Protein AF-A0A7S2MQU2-F1 (afdb_monomer_lite)

Foldseek 3Di:
DVLVVLLQDPCLALVNQPQFDQLCRLLPPPPDPVVSVVLSVLLQAADLAFRPFFRGDDDPVLRVVLSLLLVLLNLQLVSDDDDDNLVSLVVNLVVLLPDPDLSSLLSNLSSLLRNLHPDPDPSSNVSSLLSLQLSCLRDNHDPSNVSSLSSSLVVVCVVDPPCSSVVNNVSNVVVVVCVVVVNDRDHGQDSCSSVCSVPDDDDCVVVVVQDDPVSVVVCVVVLLVVLVVVLVVVVVDDDDPVLNVLSVVCNVCVVPPVSSVVSVVVVVLLVVLCVLLVVLVVLLVVLVVQCPDLQHDDPVSLVVNVVSLVVNVVRVSSPQDPVNSVVSVVSSVLSVLLVVLLVQLVVCVVVLPLVSLVVSCVSCVVSVNNSHPSNVVSVVSNCVPPVVNVVVVVCVVDDDDDDDDDDDDDDDDDDDDDD

Secondary structure (DSSP, 8-state):
-HHHHHTT-GGG-GGG-TTBPPHHHHTTT---HHHHHHHHHTTTS--SS--SS-SB---HHHHHHHHHHHHHHHHHHTSS--S-HHHHHHHHHHHHHH---HHHHHHHHHHHHHHHTT---HHHHHHHHHHHHHHHHHSPPPTTTHHHHHHHHHHHHHH-TT-HHHHHHHHHHHHHHHHHTTPPPPP---HHHHHHHHH--TTGGGTGGG--HHHHHHHHHHHHHHHHHHHHHHHTS---HHHHHHHHHHHHTTT-HHHHHHHHHHHHHHHHHHHHHHHHHHHHHHHHHHTTSTT---HHHHHHHHHHHHHHHH-GGG---HHHHHHHHHHHHHHHHHHHHHHHHHHHHHHT-HHHHHHHHHHHHHTT-TT-HHHHHHHHHHHHH-HHHHHHHHHHHS---PPPPPPPPPP--------

InterPro domains:
  IPR000857 MyTH4 domain [PF00784] (90-179)
  IPR000857 MyTH4 domain [PS51016] (46-198)
  IPR000857 MyTH4 domain [SM00139] (46-173)
  IPR038185 MyTH4 domain superfamily [G3DSA:1.25.40.530] (20-197)

Sequence (419 aa):
DQLLSVALDDEFHFSKYPMLRTVEDWTEGIENQQKKLDIGKQFLIHQRTPIHRSLTKLDLETNRVAKLIHREILIFCGDMPYSLPINMAQSLLARVHKTEDIGIIEEVYLQLCKQLTKNAGYTNSYKGFKLFIMLIRTVPPTPELKPFLKHFLTVATKDDALGMASIIIEALELLEAAARLQIRAPSAPTPKDINDACFRDNQTLRHARRQSTVGHVAKIMNTKQQMEELESILQRSAFPSDLKEAIQFASKNTEDTSAVESAWSMLTVYAESQNLKVQLHELVKECKIRIKSLEGIPEYLVVELDAKLHVARMTPSCGVTGTELDEYANLRKSMQKQMEVREKLRDAYKKKDIELLHEAVDEASSTNNSNLEDCKNAEELINELDPSIISQMFTGLFGSSEPEPKPEPEKVRLSSWRI

pLDDT: mean 75.48, std 18.48, range [29.97, 97.94]

Structure (mmCIF, N/CA/C/O backbone):
data_AF-A0A7S2MQU2-F1
#
_entry.id   AF-A0A7S2MQU2-F1
#
loop_
_atom_site.group_PDB
_atom_site.id
_atom_site.type_symbol
_atom_site.label_atom_id
_atom_site.label_alt_id
_atom_site.label_comp_id
_atom_site.label_asym_id
_atom_site.label_entity_id
_atom_site.label_seq_id
_atom_site.pdbx_PDB_ins_code
_atom_site.Cartn_x
_atom_site.Cartn_y
_atom_site.Cartn_z
_atom_site.occupancy
_atom_site.B_iso_or_equiv
_atom_site.auth_seq_id
_atom_site.auth_comp_id
_atom_site.auth_asym_id
_atom_site.auth_atom_id
_atom_site.pdbx_PDB_model_num
ATOM 1 N N . ASP A 1 1 ? -14.356 0.312 -24.362 1.00 38.06 1 ASP A N 1
ATOM 2 C CA . ASP A 1 1 ? -15.767 0.062 -23.997 1.00 38.06 1 ASP A CA 1
ATOM 3 C C . ASP A 1 1 ? -16.063 -1.370 -23.560 1.00 38.06 1 ASP A C 1
ATOM 5 O O . ASP A 1 1 ? -16.362 -1.537 -22.389 1.00 38.06 1 ASP A O 1
ATOM 9 N N . GLN A 1 2 ? -15.882 -2.417 -24.380 1.00 33.69 2 GLN A N 1
ATOM 10 C CA . GLN A 1 2 ? -16.148 -3.816 -23.953 1.00 33.69 2 GLN A CA 1
ATOM 11 C C . GLN A 1 2 ? -15.275 -4.345 -22.789 1.00 33.69 2 GLN A C 1
ATOM 13 O O . GLN A 1 2 ? -15.693 -5.233 -22.060 1.00 33.69 2 GLN A O 1
ATOM 18 N N . LEU A 1 3 ? -14.062 -3.817 -22.585 1.00 37.91 3 LEU A N 1
ATOM 19 C CA . LEU A 1 3 ? -13.192 -4.210 -21.458 1.00 37.91 3 LEU A CA 1
ATOM 20 C C . LEU A 1 3 ? -13.543 -3.494 -20.142 1.00 37.91 3 LEU A C 1
ATOM 22 O O . LEU A 1 3 ? -13.325 -4.045 -19.068 1.00 37.91 3 LEU A O 1
ATOM 26 N N . LEU A 1 4 ? -14.115 -2.289 -20.228 1.00 40.84 4 LEU A N 1
ATOM 27 C CA . LEU A 1 4 ? -14.612 -1.532 -19.074 1.00 40.84 4 LEU A CA 1
ATOM 28 C C . LEU A 1 4 ? -15.924 -2.126 -18.545 1.00 40.84 4 LEU A C 1
ATOM 30 O O . LEU A 1 4 ? -16.147 -2.107 -17.339 1.00 40.84 4 LEU A O 1
ATOM 34 N N . SER A 1 5 ? -16.756 -2.709 -19.419 1.00 42.94 5 SER A N 1
ATOM 35 C CA . SER A 1 5 ? -17.990 -3.389 -19.006 1.00 42.94 5 SER A CA 1
ATOM 36 C C . SER A 1 5 ? -17.734 -4.682 -18.227 1.00 42.94 5 SER A C 1
ATOM 38 O O . SER A 1 5 ? -18.491 -4.984 -17.318 1.00 42.94 5 SER A O 1
ATOM 40 N N . VAL A 1 6 ? -16.647 -5.407 -18.523 1.00 48.28 6 VAL A N 1
ATOM 41 C CA . VAL A 1 6 ? -16.234 -6.615 -17.775 1.00 48.28 6 VAL A CA 1
ATOM 42 C C . VAL A 1 6 ? -15.722 -6.262 -16.370 1.00 48.28 6 VAL A C 1
ATOM 44 O O . VAL A 1 6 ? -15.939 -7.005 -15.423 1.00 48.28 6 VAL A O 1
ATOM 47 N N . ALA A 1 7 ? -15.070 -5.107 -16.203 1.00 48.28 7 ALA A N 1
ATOM 48 C CA . ALA A 1 7 ? -14.510 -4.673 -14.918 1.00 48.28 7 ALA A CA 1
ATOM 49 C C . ALA A 1 7 ? -15.553 -4.136 -13.916 1.00 48.28 7 ALA A C 1
ATOM 51 O O . ALA A 1 7 ? -15.207 -3.891 -12.763 1.00 48.28 7 ALA A O 1
ATOM 52 N N . LEU A 1 8 ? -16.803 -3.940 -14.348 1.00 55.66 8 LEU A N 1
ATOM 53 C CA . LEU A 1 8 ? -17.935 -3.511 -13.515 1.00 55.66 8 LEU A CA 1
ATOM 54 C C . LEU A 1 8 ? -18.981 -4.618 -13.324 1.00 55.66 8 LEU A C 1
ATOM 56 O O . LEU A 1 8 ? -20.025 -4.368 -12.725 1.00 55.66 8 LEU A O 1
ATOM 60 N N . ASP A 1 9 ? -18.718 -5.811 -13.851 1.00 65.06 9 ASP A N 1
ATOM 61 C CA . ASP A 1 9 ? -19.576 -6.966 -13.647 1.00 65.06 9 ASP A CA 1
ATOM 62 C C . ASP A 1 9 ? -19.265 -7.599 -12.285 1.00 65.06 9 ASP A C 1
ATOM 64 O O . ASP A 1 9 ? -18.144 -8.054 -12.032 1.00 65.06 9 ASP A O 1
ATOM 68 N N . ASP A 1 10 ? -20.277 -7.643 -11.414 1.00 77.75 10 ASP A N 1
ATOM 69 C CA . ASP A 1 10 ? -20.204 -8.266 -10.091 1.00 77.75 10 ASP A CA 1
ATOM 70 C C . ASP A 1 10 ? -19.759 -9.737 -10.163 1.00 77.75 10 ASP A C 1
ATOM 72 O O . ASP A 1 10 ? -19.339 -10.298 -9.145 1.00 77.75 10 ASP A O 1
ATOM 76 N N . GLU A 1 11 ? -19.871 -10.407 -11.316 1.00 84.62 11 GLU A N 1
ATOM 77 C CA . GLU A 1 11 ? -19.344 -11.757 -11.547 1.00 84.62 11 GLU A CA 1
ATOM 78 C C . GLU A 1 11 ? -17.832 -11.856 -11.275 1.00 84.62 11 GLU A C 1
ATOM 80 O O . GLU A 1 11 ? -17.382 -12.846 -10.694 1.00 84.62 11 GLU A O 1
ATOM 85 N N . PHE A 1 12 ? -17.066 -10.799 -11.565 1.00 86.75 12 PHE A N 1
ATOM 86 C CA . PHE A 1 12 ? -15.615 -10.752 -11.346 1.00 86.75 12 PHE A CA 1
ATOM 87 C C . PHE A 1 12 ? -15.211 -10.185 -9.983 1.00 86.75 12 PHE A C 1
ATOM 89 O O . PHE A 1 12 ? -14.034 -9.900 -9.745 1.00 86.75 12 PHE A O 1
ATOM 96 N N . HIS A 1 13 ? -16.147 -10.049 -9.040 1.00 88.75 13 HIS A N 1
ATOM 97 C CA . HIS A 1 13 ? -15.781 -9.716 -7.669 1.00 88.75 13 HIS A CA 1
ATOM 98 C C . HIS A 1 13 ? -14.801 -10.769 -7.121 1.00 88.75 13 HIS A C 1
ATOM 100 O O . HIS A 1 13 ? -15.087 -11.963 -7.169 1.00 88.75 13 HIS A O 1
ATOM 106 N N . PHE A 1 14 ? -13.649 -10.358 -6.571 1.00 89.62 14 PHE A N 1
ATOM 107 C CA . PHE A 1 14 ? -12.565 -11.297 -6.227 1.00 89.62 14 PHE A CA 1
ATOM 108 C C . PHE A 1 14 ? -12.981 -12.395 -5.234 1.00 89.62 14 PHE A C 1
ATOM 110 O O . PHE A 1 14 ? -12.426 -13.486 -5.261 1.00 89.62 14 PHE A O 1
ATOM 117 N N . SER A 1 15 ? -14.000 -12.151 -4.402 1.00 89.56 15 SER A N 1
ATOM 118 C CA . SER A 1 15 ? -14.583 -13.168 -3.511 1.00 89.56 15 SER A CA 1
ATOM 119 C C . SER A 1 15 ? -15.274 -14.329 -4.236 1.00 89.56 15 SER A C 1
ATOM 121 O O . SER A 1 15 ? -15.608 -15.320 -3.595 1.00 89.56 15 SER A O 1
ATOM 123 N N . LYS A 1 16 ? -15.541 -14.191 -5.537 1.00 93.25 16 LYS A N 1
ATOM 124 C CA . LYS A 1 16 ? -16.106 -15.226 -6.412 1.00 93.25 16 LYS A CA 1
ATOM 125 C C . LYS A 1 16 ? -15.022 -15.996 -7.172 1.00 93.25 16 LYS A C 1
ATOM 127 O O . LYS A 1 16 ? -15.357 -16.839 -7.999 1.00 93.25 16 LYS A O 1
ATOM 132 N N . TYR A 1 17 ? -13.740 -15.724 -6.911 1.00 94.81 17 TYR A N 1
ATOM 133 C CA . TYR A 1 17 ? -12.651 -16.421 -7.584 1.00 94.81 17 TYR A CA 1
ATOM 134 C C . TYR A 1 17 ? -12.737 -17.942 -7.333 1.00 94.81 17 TYR A C 1
ATOM 136 O O . TYR A 1 17 ? -12.757 -18.348 -6.167 1.00 94.81 17 TYR A O 1
ATOM 144 N N . PRO A 1 18 ? -12.767 -18.801 -8.376 1.00 92.88 18 PRO A N 1
ATOM 145 C CA . PRO A 1 18 ? -13.115 -20.219 -8.226 1.00 92.88 18 PRO A CA 1
ATOM 146 C C . PRO A 1 18 ? -12.204 -21.034 -7.302 1.00 92.88 18 PRO A C 1
ATOM 148 O O . PRO A 1 18 ? -12.645 -22.030 -6.732 1.00 92.88 18 PRO A O 1
ATOM 151 N N . MET A 1 19 ? -10.939 -20.629 -7.149 1.00 93.19 19 MET A N 1
ATOM 152 C CA . MET A 1 19 ? -9.962 -21.361 -6.331 1.00 93.19 19 MET A CA 1
ATOM 153 C C . MET A 1 19 ? -9.959 -20.944 -4.856 1.00 93.19 19 MET A C 1
ATOM 155 O O . MET A 1 19 ? -9.237 -21.545 -4.053 1.00 93.19 19 MET A O 1
ATOM 159 N N . LEU A 1 20 ? -10.759 -19.940 -4.473 1.00 95.81 20 LEU A N 1
ATOM 160 C CA . LEU A 1 20 ? -10.928 -19.574 -3.070 1.00 95.81 20 LEU A CA 1
ATOM 161 C C . LEU A 1 20 ? -11.600 -20.704 -2.285 1.00 95.81 20 LEU A C 1
ATOM 163 O O . LEU A 1 20 ? -12.501 -21.399 -2.757 1.00 95.81 20 LEU A O 1
ATOM 167 N N . ARG A 1 21 ? -11.176 -20.865 -1.033 1.00 96.00 21 ARG A N 1
ATOM 168 C CA . ARG A 1 21 ? -11.896 -21.690 -0.064 1.00 96.00 21 ARG A CA 1
ATOM 169 C C . ARG A 1 21 ? -13.268 -21.089 0.217 1.00 96.00 21 ARG A C 1
ATOM 171 O O . ARG A 1 21 ? -13.471 -19.882 0.118 1.00 96.00 21 ARG A O 1
ATOM 178 N N . THR A 1 22 ? -14.200 -21.933 0.640 1.00 95.00 22 THR A N 1
ATOM 179 C CA . THR A 1 22 ? -15.422 -21.436 1.276 1.00 95.00 22 THR A CA 1
ATOM 180 C C . THR A 1 22 ? -15.121 -21.049 2.725 1.00 95.00 22 THR A C 1
ATOM 182 O O . THR A 1 22 ? -14.091 -21.440 3.283 1.00 95.00 22 THR A O 1
ATOM 185 N N . VAL A 1 23 ? -16.021 -20.302 3.367 1.00 93.69 23 VAL A N 1
ATOM 186 C CA . VAL A 1 23 ? -15.869 -19.942 4.788 1.00 93.69 23 VAL A CA 1
ATOM 187 C C . VAL A 1 23 ? -15.842 -21.198 5.669 1.00 93.69 23 VAL A C 1
ATOM 189 O O . VAL A 1 23 ? -15.130 -21.247 6.673 1.00 93.69 23 VAL A O 1
ATOM 192 N N . GLU A 1 24 ? -16.569 -22.245 5.285 1.00 93.19 24 GLU A N 1
ATOM 193 C CA . GLU A 1 24 ? -16.614 -23.523 5.996 1.00 93.19 24 GLU A CA 1
ATOM 194 C C . GLU A 1 24 ? -15.260 -24.238 5.950 1.00 93.19 24 GLU A C 1
ATOM 196 O O . GLU A 1 24 ? -14.776 -24.674 6.993 1.00 93.19 24 GLU A O 1
ATOM 201 N N . ASP A 1 25 ? -14.626 -24.303 4.775 1.00 94.00 25 ASP A N 1
ATOM 202 C CA . ASP A 1 25 ? -13.289 -24.887 4.598 1.00 94.00 25 ASP A CA 1
ATOM 203 C C . ASP A 1 25 ? -12.205 -24.022 5.268 1.00 94.00 25 ASP A C 1
ATOM 205 O O . ASP A 1 25 ? -11.335 -24.516 5.989 1.00 94.00 25 ASP A O 1
ATOM 209 N N . TRP A 1 26 ? -12.293 -22.698 5.120 1.00 94.19 26 TRP A N 1
ATOM 210 C CA . TRP A 1 26 ? -11.413 -21.750 5.805 1.00 94.19 26 TRP A CA 1
ATOM 211 C C . TRP A 1 26 ? -11.395 -21.968 7.319 1.00 94.19 26 TRP A C 1
ATOM 213 O O . TRP A 1 26 ? -10.345 -21.882 7.954 1.00 94.19 26 TRP A O 1
ATOM 223 N N . THR A 1 27 ? -12.553 -22.272 7.901 1.00 95.12 27 THR A N 1
ATOM 224 C CA . THR A 1 27 ? -12.731 -22.420 9.348 1.00 95.12 27 THR A CA 1
ATOM 225 C C . THR A 1 27 ? -12.701 -23.871 9.839 1.00 95.12 27 THR A C 1
ATOM 227 O O . THR A 1 27 ? -12.996 -24.147 11.005 1.00 95.12 27 THR A O 1
ATOM 230 N N . GLU A 1 28 ? -12.330 -24.813 8.975 1.00 93.12 28 GLU A N 1
ATOM 231 C CA . GLU A 1 28 ? -12.240 -26.228 9.316 1.00 93.12 28 GLU A CA 1
ATOM 232 C C . GLU A 1 28 ? -11.144 -26.491 10.368 1.00 93.12 28 GLU A C 1
ATOM 234 O O . GLU A 1 28 ? -10.035 -25.945 10.311 1.00 93.12 28 GLU A O 1
ATOM 239 N N . GLY A 1 29 ? -11.459 -27.355 11.338 1.00 89.62 29 GLY A N 1
ATOM 240 C CA . GLY A 1 29 ? -10.584 -27.695 12.467 1.00 89.62 29 GLY A CA 1
ATOM 241 C C . GLY A 1 29 ? -10.687 -26.736 13.659 1.00 89.62 29 GLY A C 1
ATOM 242 O O . GLY A 1 29 ? -10.008 -26.935 14.662 1.00 89.62 29 GLY A O 1
ATOM 243 N N . ILE A 1 30 ? -11.535 -25.704 13.583 1.00 92.12 30 ILE A N 1
ATOM 244 C CA . ILE A 1 30 ? -11.839 -24.830 14.722 1.00 92.12 30 ILE A CA 1
ATOM 245 C C . ILE A 1 30 ? -13.049 -25.401 15.467 1.00 92.12 30 ILE A C 1
ATOM 247 O O . ILE A 1 30 ? -14.182 -25.280 15.007 1.00 92.12 30 ILE A O 1
ATOM 251 N N . GLU A 1 31 ? -12.803 -26.006 16.629 1.00 92.00 31 GLU A N 1
ATOM 252 C CA . GLU A 1 31 ? -13.848 -26.639 17.452 1.00 92.00 31 GLU A CA 1
ATOM 253 C C . GLU A 1 31 ? -14.792 -25.620 18.106 1.00 92.00 31 GLU A C 1
ATOM 255 O O . GLU A 1 31 ? -15.996 -25.841 18.210 1.00 92.00 31 GLU A O 1
ATOM 260 N N . ASN A 1 32 ? -14.261 -24.476 18.549 1.00 95.56 32 ASN A N 1
ATOM 261 C CA . ASN A 1 32 ? -15.060 -23.455 19.218 1.00 95.56 32 ASN A CA 1
ATOM 262 C C . ASN A 1 32 ? -15.900 -22.659 18.205 1.00 95.56 32 ASN A C 1
ATOM 264 O O . ASN A 1 32 ? -15.352 -21.916 17.388 1.00 95.56 32 ASN A O 1
ATOM 268 N N . GLN A 1 33 ? -17.227 -22.754 18.315 1.00 92.44 33 GLN A N 1
ATOM 269 C CA . GLN A 1 33 ? -18.169 -22.142 17.373 1.00 92.44 33 GLN A CA 1
ATOM 270 C C . GLN A 1 33 ? -18.069 -20.609 17.306 1.00 92.44 33 GLN A C 1
ATOM 272 O O . GLN A 1 33 ? -18.147 -20.041 16.219 1.00 92.44 33 GLN A O 1
ATOM 277 N N . GLN A 1 34 ? -17.854 -19.929 18.435 1.00 92.25 34 GLN A N 1
ATOM 278 C CA . GLN A 1 34 ? -17.714 -18.469 18.453 1.00 92.25 34 GLN A CA 1
ATOM 279 C C . GLN A 1 34 ? -16.431 -18.040 17.735 1.00 92.25 34 GLN A C 1
ATOM 281 O O . GLN A 1 34 ? -16.460 -17.211 16.828 1.00 92.25 34 GLN A O 1
ATOM 286 N N . LYS A 1 35 ? -15.312 -18.697 18.057 1.00 92.06 35 LYS A N 1
ATOM 287 C CA . LYS A 1 35 ? -14.027 -18.481 17.385 1.00 92.06 35 LYS A CA 1
ATOM 288 C C . LYS A 1 35 ? -14.114 -18.783 15.886 1.00 92.06 35 LYS A C 1
ATOM 290 O O . LYS A 1 35 ? -13.502 -18.079 15.085 1.00 92.06 35 LYS A O 1
ATOM 295 N N . LYS A 1 36 ? -14.888 -19.804 15.505 1.00 92.69 36 LYS A N 1
ATOM 296 C CA . LYS A 1 36 ? -15.163 -20.168 14.110 1.00 92.69 36 LYS A CA 1
ATOM 297 C C . LYS A 1 36 ? -15.851 -19.022 13.365 1.00 92.69 36 LYS A C 1
ATOM 299 O O . LYS A 1 36 ? -15.399 -18.641 12.288 1.00 92.69 36 LYS A O 1
ATOM 304 N N . LEU A 1 37 ? -16.893 -18.437 13.959 1.00 91.75 37 LEU A N 1
ATOM 305 C CA . LEU A 1 37 ? -17.608 -17.289 13.394 1.00 91.75 37 LEU A CA 1
ATOM 306 C C . LEU A 1 37 ? -16.703 -16.059 13.262 1.00 91.75 37 LEU A C 1
ATOM 308 O O . LEU A 1 37 ? -16.709 -15.404 12.220 1.00 91.75 37 LEU A O 1
ATOM 312 N N . ASP A 1 38 ? -15.904 -15.760 14.286 1.00 91.31 38 ASP A N 1
ATOM 313 C CA . ASP A 1 38 ? -15.034 -14.580 14.288 1.00 91.31 38 ASP A CA 1
ATOM 314 C C . ASP A 1 38 ? -13.916 -14.687 13.243 1.00 91.31 38 ASP A C 1
ATOM 316 O O . ASP A 1 38 ? -13.665 -13.737 12.501 1.00 91.31 38 ASP A O 1
ATOM 320 N N . ILE A 1 39 ? -13.308 -15.868 13.102 1.00 91.31 39 ILE A N 1
ATOM 321 C CA . ILE A 1 39 ? -12.317 -16.147 12.053 1.00 91.31 39 ILE A CA 1
ATOM 322 C C . ILE A 1 39 ? -12.963 -16.157 10.658 1.00 91.31 39 ILE A C 1
ATOM 324 O O . ILE A 1 39 ? -12.358 -15.685 9.692 1.00 91.31 39 ILE A O 1
ATOM 328 N N . GLY A 1 40 ? -14.198 -16.653 10.540 1.00 92.38 40 GLY A N 1
ATOM 329 C CA . GLY A 1 40 ? -14.959 -16.639 9.290 1.00 92.38 40 GLY A CA 1
ATOM 330 C C . GLY A 1 40 ? -15.227 -15.222 8.780 1.00 92.38 40 GLY A C 1
ATOM 331 O O . GLY A 1 40 ? -15.005 -14.941 7.603 1.00 92.38 40 GLY A O 1
ATOM 332 N N . LYS A 1 41 ? -15.602 -14.292 9.670 1.00 90.94 41 LYS A N 1
ATOM 333 C CA . LYS A 1 41 ? -15.796 -12.867 9.328 1.00 90.94 41 LYS A CA 1
ATOM 334 C C . LYS A 1 41 ? -14.528 -12.205 8.797 1.00 90.94 41 LYS A C 1
ATOM 336 O O . LYS A 1 41 ? -14.618 -11.273 8.004 1.00 90.94 41 LYS A O 1
ATOM 341 N N . GLN A 1 42 ? -13.360 -12.678 9.228 1.00 92.00 42 GLN A N 1
ATOM 342 C CA . GLN A 1 42 ? -12.072 -12.137 8.807 1.00 92.00 42 GLN A CA 1
ATOM 343 C C . GLN A 1 42 ? -11.611 -12.672 7.450 1.00 92.00 42 GLN A C 1
ATOM 345 O O . GLN A 1 42 ? -10.649 -12.137 6.921 1.00 92.00 42 GLN A O 1
ATOM 350 N N . PHE A 1 43 ? -12.261 -13.678 6.853 1.00 94.69 43 PHE A N 1
ATOM 351 C CA . PHE A 1 43 ? -11.725 -14.431 5.712 1.00 94.69 43 PHE A CA 1
ATOM 352 C C . PHE A 1 43 ? -11.171 -13.556 4.570 1.00 94.69 43 PHE A C 1
ATOM 354 O O . PHE A 1 43 ? -9.983 -13.652 4.266 1.00 94.69 43 PHE A O 1
ATOM 361 N N . LEU A 1 44 ? -11.966 -12.632 4.019 1.00 95.56 44 LEU A N 1
ATOM 362 C CA . LEU A 1 44 ? -11.588 -11.801 2.858 1.00 95.56 44 LEU A CA 1
ATOM 363 C C . LEU A 1 44 ? -11.437 -10.306 3.172 1.00 95.56 44 LEU A C 1
ATOM 365 O O . LEU A 1 44 ? -11.502 -9.472 2.274 1.00 95.56 44 LEU A O 1
ATOM 369 N N . ILE A 1 45 ? -11.252 -9.956 4.443 1.00 94.06 45 ILE A N 1
ATOM 370 C CA . ILE A 1 45 ? -11.044 -8.567 4.872 1.00 94.06 45 ILE A CA 1
ATOM 371 C C . ILE A 1 45 ? -9.687 -8.410 5.555 1.00 94.06 45 ILE A C 1
ATOM 373 O O . ILE A 1 45 ? -9.083 -9.399 5.987 1.00 94.06 45 ILE A O 1
ATOM 377 N N . HIS A 1 46 ? -9.222 -7.168 5.650 1.00 95.31 46 HIS A N 1
ATOM 378 C CA . HIS A 1 46 ? -8.000 -6.797 6.354 1.00 95.31 46 HIS A CA 1
ATOM 379 C C . HIS A 1 46 ? -7.951 -7.391 7.767 1.00 95.31 46 HIS A C 1
ATOM 381 O O . HIS A 1 46 ? -8.948 -7.437 8.491 1.00 95.31 46 HIS A O 1
ATOM 387 N N . GLN A 1 47 ? -6.761 -7.842 8.156 1.00 94.19 47 GLN A N 1
ATOM 388 C CA . GLN A 1 47 ? -6.458 -8.285 9.511 1.00 94.19 47 GLN A CA 1
ATOM 389 C C . GLN A 1 47 ? -4.998 -7.961 9.848 1.00 94.19 47 GLN A C 1
ATOM 391 O O . GLN A 1 47 ? -4.163 -7.816 8.959 1.00 94.19 47 GLN A O 1
ATOM 396 N N . ARG A 1 48 ? -4.675 -7.869 11.143 1.00 93.94 48 ARG A N 1
ATOM 397 C CA . ARG A 1 48 ? -3.309 -7.582 11.635 1.00 93.94 48 ARG A CA 1
ATOM 398 C C . ARG A 1 48 ? -2.554 -8.819 12.127 1.00 93.94 48 ARG A C 1
ATOM 400 O O . ARG A 1 48 ? -1.389 -8.743 12.506 1.00 93.94 48 ARG A O 1
ATOM 407 N N . THR A 1 49 ? -3.212 -9.971 12.133 1.00 94.00 49 THR A N 1
ATOM 408 C CA . THR A 1 49 ? -2.639 -11.257 12.535 1.00 94.00 49 THR A CA 1
ATOM 409 C C . THR A 1 49 ? -2.402 -12.138 11.306 1.00 94.00 49 THR A C 1
ATOM 411 O O . THR A 1 49 ? -3.160 -12.050 10.334 1.00 94.00 49 THR A O 1
ATOM 414 N N . PRO A 1 50 ? -1.361 -12.993 11.293 1.00 95.44 50 PRO A N 1
ATOM 415 C CA . PRO A 1 50 ? -1.157 -13.936 10.199 1.00 95.44 50 PRO A CA 1
ATOM 416 C C . PRO A 1 50 ? -2.381 -14.822 9.996 1.00 95.44 50 PRO A C 1
ATOM 418 O O . PRO A 1 50 ? -2.992 -15.270 10.968 1.00 95.44 50 PRO A O 1
ATOM 421 N N . ILE A 1 51 ? -2.715 -15.099 8.738 1.00 96.19 51 ILE A N 1
ATOM 422 C CA . ILE A 1 51 ? -3.752 -16.075 8.413 1.00 96.19 51 ILE A CA 1
ATOM 423 C C . ILE A 1 51 ? -3.421 -17.442 9.016 1.00 96.19 51 ILE A C 1
ATOM 425 O O . ILE A 1 51 ? -2.262 -17.864 9.085 1.00 96.19 51 ILE A O 1
ATOM 429 N N . HIS A 1 52 ? -4.449 -18.156 9.470 1.00 94.00 52 HIS A N 1
ATOM 430 C CA . HIS A 1 52 ? -4.266 -19.486 10.047 1.00 94.00 52 HIS A CA 1
ATOM 431 C C . HIS A 1 52 ? -4.199 -20.587 8.982 1.00 94.00 52 HIS A C 1
ATOM 433 O O . HIS A 1 52 ? -3.614 -21.636 9.267 1.00 94.00 52 HIS A O 1
ATOM 439 N N . ARG A 1 53 ? -4.737 -20.334 7.782 1.00 95.44 53 ARG A N 1
ATOM 440 C CA . ARG A 1 53 ? -4.808 -21.226 6.610 1.00 95.44 53 ARG A CA 1
ATOM 441 C C . ARG A 1 53 ? -4.644 -20.389 5.325 1.00 95.44 53 ARG A C 1
ATOM 443 O O . ARG A 1 53 ? -4.777 -19.174 5.398 1.00 95.44 53 ARG A O 1
ATOM 450 N N . SER A 1 54 ? -4.327 -20.998 4.181 1.00 97.38 54 SER A N 1
ATOM 451 C CA . SER A 1 54 ? -4.307 -20.329 2.864 1.00 97.38 54 SER A CA 1
ATOM 452 C C . SER A 1 54 ? -5.711 -19.951 2.376 1.00 97.38 54 SER A C 1
ATOM 454 O O . SER A 1 54 ? -6.675 -20.664 2.679 1.00 97.38 54 SER A O 1
ATOM 456 N N . LEU A 1 55 ? -5.832 -18.852 1.624 1.00 97.88 55 LEU A N 1
ATOM 457 C CA . LEU A 1 55 ? -7.104 -18.388 1.052 1.00 97.88 55 LEU A CA 1
ATOM 458 C C . LEU A 1 55 ? -7.610 -19.327 -0.042 1.00 97.88 55 LEU A C 1
ATOM 460 O O . LEU A 1 55 ? -8.816 -19.527 -0.175 1.00 97.88 55 LEU A O 1
ATOM 464 N N . THR A 1 56 ? -6.686 -19.925 -0.788 1.00 96.50 56 THR A N 1
ATOM 465 C CA . THR A 1 56 ? -6.937 -20.932 -1.822 1.00 96.50 56 THR A CA 1
ATOM 466 C C . THR A 1 56 ? -6.695 -22.353 -1.309 1.00 96.50 56 THR A C 1
ATOM 468 O O . THR A 1 56 ? -6.117 -22.579 -0.233 1.00 96.50 56 THR A O 1
ATOM 471 N N . LYS A 1 57 ? -7.172 -23.353 -2.056 1.00 93.56 57 LYS A N 1
ATOM 472 C CA . LYS A 1 57 ? -6.954 -24.771 -1.736 1.00 93.56 57 LYS A CA 1
ATOM 473 C C . LYS A 1 57 ? -5.551 -25.215 -2.151 1.00 93.56 57 LYS A C 1
ATOM 475 O O . LYS A 1 57 ? -5.329 -25.617 -3.283 1.00 93.56 57 LYS A O 1
ATOM 480 N N . LEU A 1 58 ? -4.634 -25.158 -1.192 1.00 93.19 58 LEU A N 1
ATOM 481 C CA . LEU A 1 58 ? -3.229 -25.540 -1.327 1.00 93.19 58 LEU A CA 1
ATOM 482 C C . LEU A 1 58 ? -2.914 -26.826 -0.547 1.00 93.19 58 LEU A C 1
ATOM 484 O O . LEU A 1 58 ? -3.623 -27.153 0.415 1.00 93.19 58 LEU A O 1
ATOM 488 N N . ASP A 1 59 ? -1.846 -27.527 -0.940 1.00 93.19 59 ASP A N 1
ATOM 489 C CA . ASP A 1 59 ? -1.312 -28.667 -0.190 1.00 93.19 59 ASP A CA 1
ATOM 490 C C . ASP A 1 59 ? -0.702 -28.236 1.158 1.00 93.19 59 ASP A C 1
ATOM 492 O O . ASP A 1 59 ? -0.629 -27.053 1.497 1.00 93.19 59 ASP A O 1
ATOM 496 N N . LEU A 1 60 ? -0.286 -29.202 1.978 1.00 90.75 60 LEU A N 1
ATOM 497 C CA . LEU A 1 60 ? 0.197 -28.913 3.328 1.00 90.75 60 LEU A CA 1
ATOM 498 C C . LEU A 1 60 ? 1.444 -28.011 3.347 1.00 90.75 60 LEU A C 1
ATOM 500 O O . LEU A 1 60 ? 1.567 -27.168 4.239 1.00 90.75 60 LEU A O 1
ATOM 504 N N . GLU A 1 61 ? 2.366 -28.193 2.404 1.00 91.50 61 GLU A N 1
ATOM 505 C CA . GLU A 1 61 ? 3.641 -27.476 2.395 1.00 91.50 61 GLU A CA 1
ATOM 506 C C . GLU A 1 61 ? 3.464 -26.060 1.843 1.00 91.50 61 GLU A C 1
ATOM 508 O O . GLU A 1 61 ? 3.862 -25.073 2.466 1.00 91.50 61 GLU A O 1
ATOM 513 N N . THR A 1 62 ? 2.736 -25.941 0.741 1.00 92.81 62 THR A N 1
ATOM 514 C CA . THR A 1 62 ? 2.355 -24.666 0.122 1.00 92.81 62 THR A CA 1
ATOM 515 C C . THR A 1 62 ? 1.462 -23.826 1.039 1.00 92.81 62 THR A C 1
ATOM 517 O O . THR A 1 62 ? 1.612 -22.606 1.099 1.00 92.81 62 THR A O 1
ATOM 520 N N . ASN A 1 63 ? 0.622 -24.443 1.878 1.00 94.50 63 ASN A N 1
ATOM 521 C CA . ASN A 1 63 ? -0.138 -23.733 2.912 1.00 94.50 63 ASN A CA 1
ATOM 522 C C . ASN A 1 63 ? 0.774 -23.093 3.976 1.00 94.50 63 ASN A C 1
ATOM 524 O O . ASN A 1 63 ? 0.548 -21.954 4.391 1.00 94.50 63 ASN A O 1
ATOM 528 N N . ARG A 1 64 ? 1.852 -23.775 4.393 1.00 94.94 64 ARG A N 1
ATOM 529 C CA . ARG A 1 64 ? 2.848 -23.179 5.307 1.00 94.94 64 ARG A CA 1
ATOM 530 C C . ARG A 1 64 ? 3.522 -21.973 4.663 1.00 94.94 64 ARG A C 1
ATOM 532 O O . ARG A 1 64 ? 3.677 -20.942 5.323 1.00 94.94 64 ARG A O 1
ATOM 539 N N . VAL A 1 65 ? 3.861 -22.083 3.379 1.00 95.25 65 VAL A N 1
ATOM 540 C CA . VAL A 1 65 ? 4.425 -20.978 2.595 1.00 95.25 65 VAL A CA 1
ATOM 541 C C . VAL A 1 65 ? 3.436 -19.814 2.494 1.00 95.25 65 VAL A C 1
ATOM 543 O O . VAL A 1 65 ? 3.822 -18.678 2.758 1.00 95.25 65 VAL A O 1
ATOM 546 N N . ALA A 1 66 ? 2.156 -20.073 2.221 1.00 96.62 66 ALA A N 1
ATOM 547 C CA . ALA A 1 66 ? 1.111 -19.051 2.152 1.00 96.62 66 ALA A CA 1
ATOM 548 C C . ALA A 1 66 ? 0.976 -18.258 3.464 1.00 96.62 66 ALA A C 1
ATOM 550 O O . ALA A 1 66 ? 0.862 -17.032 3.448 1.00 96.62 66 ALA A O 1
ATOM 551 N N . LYS A 1 67 ? 1.052 -18.935 4.616 1.00 97.06 67 LYS A N 1
ATOM 552 C CA . LYS A 1 67 ? 1.020 -18.281 5.937 1.00 97.06 67 LYS A CA 1
ATOM 553 C C . LYS A 1 67 ? 2.251 -17.411 6.187 1.00 97.06 67 LYS A C 1
ATOM 555 O O . LYS A 1 67 ? 2.136 -16.340 6.788 1.00 97.06 67 LYS A O 1
ATOM 560 N N . LEU A 1 68 ? 3.423 -17.866 5.738 1.00 95.94 68 LEU A N 1
ATOM 561 C CA . LEU A 1 68 ? 4.660 -17.089 5.807 1.00 95.94 68 LEU A CA 1
ATOM 562 C C . LEU A 1 68 ? 4.576 -15.837 4.923 1.00 95.94 68 LEU A C 1
ATOM 564 O O . LEU A 1 68 ? 4.905 -14.752 5.396 1.00 95.94 68 LEU A O 1
ATOM 568 N N . ILE A 1 69 ? 4.065 -15.974 3.698 1.00 96.56 69 ILE A N 1
ATOM 569 C CA . ILE A 1 69 ? 3.843 -14.861 2.764 1.00 96.56 69 ILE A CA 1
ATOM 570 C C . ILE A 1 69 ? 2.922 -13.813 3.389 1.00 96.56 69 ILE A C 1
ATOM 572 O O . ILE A 1 69 ? 3.271 -12.636 3.416 1.00 96.56 69 ILE A O 1
ATOM 576 N N . HIS A 1 70 ? 1.802 -14.223 3.990 1.00 97.69 70 HIS A N 1
ATOM 577 C CA . HIS A 1 70 ? 0.899 -13.271 4.638 1.00 97.69 70 HIS A CA 1
ATOM 578 C C . HIS A 1 70 ? 1.593 -12.507 5.766 1.00 97.69 70 HIS A C 1
ATOM 580 O O . HIS A 1 70 ? 1.396 -11.309 5.939 1.00 97.69 70 HIS A O 1
ATOM 586 N N . ARG A 1 71 ? 2.440 -13.184 6.549 1.00 96.56 71 ARG A N 1
ATOM 587 C CA . ARG A 1 71 ? 3.234 -12.521 7.589 1.00 96.56 71 ARG A CA 1
ATOM 588 C C . ARG A 1 71 ? 4.194 -11.487 6.992 1.00 96.56 71 ARG A C 1
ATOM 590 O O . ARG A 1 71 ? 4.307 -10.397 7.544 1.00 96.56 71 ARG A O 1
ATOM 597 N N . GLU A 1 72 ? 4.860 -11.810 5.886 1.00 95.81 72 GLU A N 1
ATOM 598 C CA . GLU A 1 72 ? 5.744 -10.884 5.164 1.00 95.81 72 GLU A CA 1
ATOM 599 C C . GLU A 1 72 ? 4.965 -9.666 4.631 1.00 95.81 72 GLU A C 1
ATOM 601 O O . GLU A 1 72 ? 5.432 -8.537 4.793 1.00 95.81 72 GLU A O 1
ATOM 606 N N . ILE A 1 73 ? 3.747 -9.871 4.107 1.00 97.19 73 ILE A N 1
ATOM 607 C CA . ILE A 1 73 ? 2.825 -8.795 3.698 1.00 97.19 73 ILE A CA 1
ATOM 608 C C . ILE A 1 73 ? 2.491 -7.886 4.887 1.00 97.19 73 ILE A C 1
ATOM 610 O O . ILE A 1 73 ? 2.635 -6.668 4.777 1.00 97.19 73 ILE A O 1
ATOM 614 N N . LEU A 1 74 ? 2.092 -8.454 6.032 1.00 96.12 74 LEU A N 1
ATOM 615 C CA . LEU A 1 74 ? 1.741 -7.680 7.230 1.00 96.12 74 LEU A CA 1
ATOM 616 C C . LEU A 1 74 ? 2.908 -6.826 7.728 1.00 96.12 74 LEU A C 1
ATOM 618 O O . LEU A 1 74 ? 2.725 -5.660 8.076 1.00 96.12 74 LEU A O 1
ATOM 622 N N . ILE A 1 75 ? 4.112 -7.400 7.748 1.00 92.31 75 ILE A N 1
ATOM 623 C CA . ILE A 1 75 ? 5.322 -6.687 8.156 1.00 92.31 75 ILE A CA 1
ATOM 624 C C . ILE A 1 75 ? 5.622 -5.544 7.182 1.00 92.31 75 ILE A C 1
ATOM 626 O O . ILE A 1 75 ? 5.880 -4.422 7.619 1.00 92.31 75 ILE A O 1
ATOM 630 N N . PHE A 1 76 ? 5.561 -5.798 5.872 1.00 91.75 76 PHE A N 1
ATOM 631 C CA . PHE A 1 76 ? 5.818 -4.764 4.872 1.00 91.75 76 PHE A CA 1
ATOM 632 C C . PHE A 1 76 ? 4.803 -3.619 4.953 1.00 91.75 76 PHE A C 1
ATOM 634 O O . PHE A 1 76 ? 5.188 -2.450 4.921 1.00 91.75 76 PHE A O 1
ATOM 641 N N . CYS A 1 77 ? 3.519 -3.943 5.123 1.00 89.44 77 CYS A N 1
ATOM 642 C CA . CYS A 1 77 ? 2.449 -2.952 5.235 1.00 89.44 77 CYS A CA 1
ATOM 643 C C . CYS A 1 77 ? 2.504 -2.157 6.550 1.00 89.44 77 CYS A C 1
ATOM 645 O O . CYS A 1 77 ? 1.894 -1.097 6.644 1.00 89.44 77 CYS A O 1
ATOM 647 N N . GLY A 1 78 ? 3.274 -2.604 7.548 1.00 87.69 78 GLY A N 1
ATOM 648 C CA . GLY A 1 78 ? 3.312 -1.989 8.878 1.00 87.69 78 GLY A CA 1
ATOM 649 C C . GLY A 1 78 ? 2.140 -2.399 9.775 1.00 87.69 78 GLY A C 1
ATOM 650 O O . GLY A 1 78 ? 1.887 -1.752 10.785 1.00 87.69 78 GLY A O 1
ATOM 651 N N . ASP A 1 79 ? 1.430 -3.473 9.422 1.00 90.25 79 ASP A N 1
ATOM 652 C CA . ASP A 1 79 ? 0.386 -4.084 10.250 1.00 90.25 79 ASP A CA 1
ATOM 653 C C . ASP A 1 79 ? 0.968 -5.006 11.338 1.00 90.25 79 ASP A C 1
ATOM 655 O O . ASP A 1 79 ? 0.269 -5.362 12.287 1.00 90.25 79 ASP A O 1
ATOM 659 N N . MET A 1 80 ? 2.251 -5.372 11.222 1.00 88.19 80 MET A N 1
ATOM 660 C CA . MET A 1 80 ? 3.005 -6.148 12.208 1.00 88.19 80 MET A CA 1
ATOM 661 C C . MET A 1 80 ? 4.387 -5.516 12.465 1.00 88.19 80 MET A C 1
ATOM 663 O O . MET A 1 80 ? 5.088 -5.199 11.502 1.00 88.19 80 MET A O 1
ATOM 667 N N . PRO A 1 81 ? 4.821 -5.362 13.733 1.00 78.81 81 PRO A N 1
ATOM 668 C CA . PRO A 1 81 ? 6.117 -4.766 14.053 1.00 78.81 81 PRO A CA 1
ATOM 669 C C . PRO A 1 81 ? 7.288 -5.659 13.615 1.00 78.81 81 PRO A C 1
ATOM 671 O O . PRO A 1 81 ? 7.292 -6.865 13.874 1.00 78.81 81 PRO A O 1
ATOM 674 N N . TYR A 1 82 ? 8.304 -5.063 12.981 1.00 81.12 82 TYR A N 1
ATOM 675 C CA . TYR A 1 82 ? 9.559 -5.730 12.617 1.00 81.12 82 TYR A CA 1
ATOM 676 C C . TYR A 1 82 ? 10.674 -4.715 12.316 1.00 81.12 82 TYR A C 1
ATOM 678 O O . TYR A 1 82 ? 10.393 -3.606 11.866 1.00 81.12 82 TYR A O 1
ATOM 686 N N . SER A 1 83 ? 11.941 -5.096 12.519 1.00 54.66 83 SER A N 1
ATOM 687 C CA . SER A 1 83 ? 13.088 -4.179 12.416 1.00 54.66 83 SER A CA 1
ATOM 688 C C . SER A 1 83 ? 13.475 -3.786 10.984 1.00 54.66 83 SER A C 1
ATOM 690 O O . SER A 1 83 ? 14.124 -2.762 10.812 1.00 54.66 83 SER A O 1
ATOM 692 N N . LEU A 1 84 ? 13.075 -4.547 9.953 1.00 72.31 84 LEU A N 1
ATOM 693 C CA . LEU A 1 84 ? 13.412 -4.276 8.541 1.00 72.31 84 LEU A CA 1
ATOM 694 C C . LEU A 1 84 ? 12.301 -4.720 7.560 1.00 72.31 84 LEU A C 1
ATOM 696 O O . LEU A 1 84 ? 12.394 -5.800 6.971 1.00 72.31 84 LEU A O 1
ATOM 700 N N . PRO A 1 85 ? 11.251 -3.904 7.341 1.00 72.69 85 PRO A N 1
ATOM 701 C CA . PRO A 1 85 ? 10.130 -4.256 6.462 1.00 72.69 85 PRO A CA 1
ATOM 702 C C . PRO A 1 85 ? 10.523 -4.518 5.002 1.00 72.69 85 PRO A C 1
ATOM 704 O O . PRO A 1 85 ? 9.959 -5.397 4.355 1.00 72.69 85 PRO A O 1
ATOM 707 N N . ILE A 1 86 ? 11.527 -3.806 4.483 1.00 73.88 86 ILE A N 1
ATOM 708 C CA . ILE A 1 86 ? 11.947 -3.920 3.078 1.00 73.88 86 ILE A CA 1
ATOM 709 C C . ILE A 1 86 ? 12.515 -5.303 2.729 1.00 73.88 86 ILE A C 1
ATOM 711 O O . ILE A 1 86 ? 12.258 -5.823 1.644 1.00 73.88 86 ILE A O 1
ATOM 715 N N . ASN A 1 87 ? 13.192 -5.947 3.683 1.00 79.50 87 ASN A N 1
ATOM 716 C CA . ASN A 1 87 ? 13.718 -7.300 3.511 1.00 79.50 87 ASN A CA 1
ATOM 717 C C . ASN A 1 87 ? 12.588 -8.328 3.352 1.00 79.50 87 ASN A C 1
ATOM 719 O O . ASN A 1 87 ? 12.777 -9.344 2.686 1.00 79.50 87 ASN A O 1
ATOM 723 N N . MET A 1 88 ? 11.403 -8.062 3.916 1.00 86.00 88 MET A N 1
ATOM 724 C CA . MET A 1 88 ? 10.245 -8.949 3.775 1.00 86.00 88 MET A CA 1
ATOM 725 C C . MET A 1 88 ? 9.645 -8.878 2.378 1.00 86.00 88 MET A C 1
ATOM 727 O O . MET A 1 88 ? 9.366 -9.921 1.795 1.00 86.00 88 MET A O 1
ATOM 731 N N . ALA A 1 89 ? 9.533 -7.679 1.797 1.00 86.06 89 ALA A N 1
ATOM 732 C CA . ALA A 1 89 ? 9.151 -7.548 0.392 1.00 86.06 89 ALA A CA 1
ATOM 733 C C . ALA A 1 89 ? 10.162 -8.245 -0.530 1.00 86.06 89 ALA A C 1
ATOM 735 O O . ALA A 1 89 ? 9.758 -8.953 -1.446 1.00 86.06 89 ALA A O 1
ATOM 736 N N . GLN A 1 90 ? 11.466 -8.114 -0.263 1.00 81.75 90 GLN A N 1
ATOM 737 C CA . GLN A 1 90 ? 12.501 -8.810 -1.037 1.00 81.75 90 GLN A CA 1
ATOM 738 C C . GLN A 1 90 ? 12.387 -10.334 -0.937 1.00 81.75 90 GLN A C 1
ATOM 740 O O . GLN A 1 90 ? 12.393 -11.012 -1.962 1.00 81.75 90 GLN A O 1
ATOM 745 N N . SER A 1 91 ? 12.260 -10.868 0.280 1.00 86.12 91 SER A N 1
ATOM 746 C CA . SER A 1 91 ? 12.090 -12.305 0.530 1.00 86.12 91 SER A CA 1
ATOM 747 C C . SER A 1 91 ? 10.853 -12.855 -0.182 1.00 86.12 91 SER A C 1
ATOM 749 O O . SER A 1 91 ? 10.948 -13.851 -0.903 1.00 86.12 91 SER A O 1
ATOM 751 N N . LEU A 1 92 ? 9.716 -12.166 -0.043 1.00 93.38 92 LEU A N 1
ATOM 752 C CA . LEU A 1 92 ? 8.458 -12.528 -0.687 1.00 93.38 92 LEU A CA 1
ATOM 753 C C . LEU A 1 92 ? 8.603 -12.531 -2.211 1.00 93.38 92 LEU A C 1
ATOM 755 O O . LEU A 1 92 ? 8.342 -13.550 -2.846 1.00 93.38 92 LEU A O 1
ATOM 759 N N . LEU A 1 93 ? 9.062 -11.428 -2.808 1.00 89.81 93 LEU A N 1
ATOM 760 C CA . LEU A 1 93 ? 9.169 -11.302 -4.265 1.00 89.81 93 LEU A CA 1
ATOM 761 C C . LEU A 1 93 ? 10.176 -12.289 -4.855 1.00 89.81 93 LEU A C 1
ATOM 763 O O . LEU A 1 93 ? 9.903 -12.893 -5.889 1.00 89.81 93 LEU A O 1
ATOM 767 N N . ALA A 1 94 ? 11.307 -12.515 -4.183 1.00 85.75 94 ALA A N 1
ATOM 768 C CA . ALA A 1 94 ? 12.284 -13.510 -4.607 1.00 85.75 94 ALA A CA 1
ATOM 769 C C . ALA A 1 94 ? 11.721 -14.937 -4.540 1.00 85.75 94 ALA A C 1
ATOM 771 O O . ALA A 1 94 ? 12.050 -15.758 -5.397 1.00 85.75 94 ALA A O 1
ATOM 772 N N . ARG A 1 95 ? 10.879 -15.241 -3.543 1.00 90.44 95 ARG A N 1
ATOM 773 C CA . ARG A 1 95 ? 10.211 -16.544 -3.420 1.00 90.44 95 ARG A CA 1
ATOM 774 C C . ARG A 1 95 ? 9.190 -16.745 -4.534 1.00 90.44 95 ARG A C 1
ATOM 776 O O . ARG A 1 95 ? 9.230 -17.773 -5.199 1.00 90.44 95 ARG A O 1
ATOM 783 N N . VAL A 1 96 ? 8.331 -15.754 -4.767 1.00 89.94 96 VAL A N 1
ATOM 784 C CA . VAL A 1 96 ? 7.298 -15.822 -5.810 1.00 89.94 96 VAL A CA 1
ATOM 785 C C . VAL A 1 96 ? 7.919 -15.838 -7.208 1.00 89.94 96 VAL A C 1
ATOM 787 O O . VAL A 1 96 ? 7.440 -16.550 -8.074 1.00 89.94 96 VAL A O 1
ATOM 790 N N . HIS A 1 97 ? 9.033 -15.141 -7.439 1.00 86.44 97 HIS A N 1
ATOM 791 C CA . HIS A 1 97 ? 9.725 -15.195 -8.730 1.00 86.44 97 HIS A CA 1
ATOM 792 C C . HIS A 1 97 ? 10.315 -16.575 -9.055 1.00 86.44 97 HIS A C 1
ATOM 794 O O . HIS A 1 97 ? 10.400 -16.954 -10.218 1.00 86.44 97 HIS A O 1
ATOM 800 N N . LYS A 1 98 ? 10.780 -17.304 -8.035 1.00 86.50 98 LYS A N 1
ATOM 801 C CA . LYS A 1 98 ? 11.448 -18.604 -8.203 1.00 86.50 98 LYS A CA 1
ATOM 802 C C . LYS A 1 98 ? 10.488 -19.788 -8.188 1.00 86.50 98 LYS A C 1
ATOM 804 O O . LYS A 1 98 ? 10.920 -20.895 -8.493 1.00 86.50 98 LYS A O 1
ATOM 809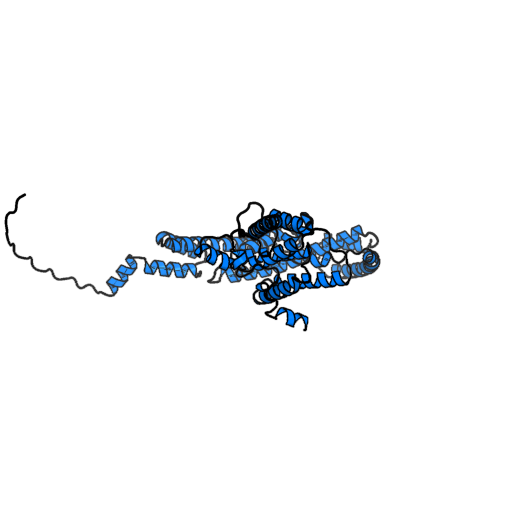 N N . THR A 1 99 ? 9.244 -19.586 -7.761 1.00 87.81 99 THR A N 1
ATOM 810 C CA . THR A 1 99 ? 8.273 -20.675 -7.678 1.00 87.81 99 THR A CA 1
ATOM 811 C C . THR A 1 99 ? 7.674 -20.955 -9.051 1.00 87.81 99 THR A C 1
ATOM 813 O O . THR A 1 99 ? 7.301 -20.032 -9.769 1.00 87.81 99 THR A O 1
ATOM 816 N N . GLU A 1 100 ? 7.554 -22.233 -9.400 1.00 88.00 100 GLU A N 1
ATOM 817 C CA . GLU A 1 100 ? 6.760 -22.686 -10.553 1.00 88.00 100 GLU A CA 1
ATOM 818 C C . GLU A 1 100 ? 5.308 -22.996 -10.146 1.00 88.00 100 GLU A C 1
ATOM 820 O O . GLU A 1 100 ? 4.455 -23.258 -10.991 1.00 88.00 100 GLU A O 1
ATOM 825 N N . ASP A 1 101 ? 5.017 -22.951 -8.842 1.00 91.75 101 ASP A N 1
ATOM 826 C CA . ASP A 1 101 ? 3.688 -23.205 -8.303 1.00 91.75 101 ASP A CA 1
ATOM 827 C C . ASP A 1 101 ? 2.753 -22.010 -8.536 1.00 91.75 101 ASP A C 1
ATOM 829 O O . ASP A 1 101 ? 2.814 -20.985 -7.845 1.00 91.75 101 ASP A O 1
ATOM 833 N N . ILE A 1 102 ? 1.858 -22.182 -9.507 1.00 92.75 102 ILE A N 1
ATOM 834 C CA . ILE A 1 102 ? 0.817 -21.222 -9.874 1.00 92.75 102 ILE A CA 1
ATOM 835 C C . ILE A 1 102 ? -0.099 -20.905 -8.683 1.00 92.75 102 ILE A C 1
ATOM 837 O O . ILE A 1 102 ? -0.470 -19.746 -8.494 1.00 92.75 102 ILE A O 1
ATOM 841 N N . GLY A 1 103 ? -0.407 -21.894 -7.839 1.00 95.06 103 GLY A N 1
ATOM 842 C CA . GLY A 1 103 ? -1.266 -21.715 -6.671 1.00 95.06 103 GLY A CA 1
ATOM 843 C C . GLY A 1 103 ? -0.681 -20.719 -5.671 1.00 95.06 103 GLY A C 1
ATOM 844 O O . GLY A 1 103 ? -1.408 -19.883 -5.140 1.00 95.06 103 GLY A O 1
ATOM 845 N N . ILE A 1 104 ? 0.643 -20.727 -5.471 1.00 95.81 104 ILE A N 1
ATOM 846 C CA . ILE A 1 104 ? 1.323 -19.734 -4.624 1.00 95.81 104 ILE A CA 1
ATOM 847 C C . ILE A 1 104 ? 1.262 -18.332 -5.236 1.00 95.81 104 ILE A C 1
ATOM 849 O O . ILE A 1 104 ? 1.050 -17.364 -4.505 1.00 95.81 104 ILE A O 1
ATOM 853 N N . ILE A 1 105 ? 1.440 -18.205 -6.554 1.00 94.69 105 ILE A N 1
ATOM 854 C CA . ILE A 1 105 ? 1.372 -16.907 -7.242 1.00 94.69 105 ILE A CA 1
ATOM 855 C C . ILE A 1 105 ? -0.020 -16.294 -7.050 1.00 94.69 105 ILE A C 1
ATOM 857 O O . ILE A 1 105 ? -0.136 -15.148 -6.609 1.00 94.69 105 ILE A O 1
ATOM 861 N N . GLU A 1 106 ? -1.072 -17.065 -7.329 1.00 95.75 106 GLU A N 1
ATOM 862 C CA . GLU A 1 106 ? -2.461 -16.625 -7.169 1.00 95.75 106 GLU A CA 1
ATOM 863 C C . GLU A 1 106 ? -2.804 -16.299 -5.712 1.00 95.75 106 GLU A C 1
ATOM 865 O O . GLU A 1 106 ? -3.427 -15.272 -5.431 1.00 95.75 106 GLU A O 1
ATOM 870 N N . GLU A 1 107 ? -2.334 -17.122 -4.773 1.00 97.69 107 GLU A N 1
ATOM 871 C CA . GLU A 1 107 ? -2.499 -16.902 -3.338 1.00 97.69 107 GLU A CA 1
ATOM 872 C C . GLU A 1 107 ? -1.924 -15.548 -2.896 1.00 97.69 107 GLU A C 1
ATOM 874 O O . GLU A 1 107 ? -2.580 -14.827 -2.145 1.00 97.69 107 GLU A O 1
ATOM 879 N N . VAL A 1 108 ? -0.736 -15.155 -3.376 1.00 97.50 108 VAL A N 1
ATOM 880 C CA . VAL A 1 108 ? -0.120 -13.865 -3.003 1.00 97.50 108 VAL A CA 1
ATOM 881 C C . VAL A 1 108 ? -0.979 -12.691 -3.474 1.00 97.50 108 VAL A C 1
ATOM 883 O O . VAL A 1 108 ? -1.210 -11.748 -2.713 1.00 97.50 108 VAL A O 1
ATOM 886 N N . TYR A 1 109 ? -1.487 -12.750 -4.707 1.00 97.75 109 TYR A N 1
ATOM 887 C CA . TYR A 1 109 ? -2.382 -11.723 -5.244 1.00 97.75 109 TYR A CA 1
ATOM 888 C C . TYR A 1 109 ? -3.667 -11.600 -4.419 1.00 97.75 109 TYR A C 1
ATOM 890 O O . TYR A 1 109 ? -4.065 -10.493 -4.048 1.00 97.75 109 TYR A O 1
ATOM 898 N N . LEU A 1 110 ? -4.288 -12.729 -4.073 1.00 97.81 110 LEU A N 1
ATOM 899 C CA . LEU A 1 110 ? -5.512 -12.753 -3.270 1.00 97.81 110 LEU A CA 1
ATOM 900 C C . LEU A 1 110 ? -5.273 -12.259 -1.838 1.00 97.81 110 LEU A C 1
ATOM 902 O O . LEU A 1 110 ? -6.111 -11.538 -1.292 1.00 97.81 110 LEU A O 1
ATOM 906 N N . GLN A 1 111 ? -4.123 -12.580 -1.239 1.00 97.94 111 GLN A N 1
ATOM 907 C CA . GLN A 1 111 ? -3.740 -12.053 0.071 1.00 97.94 111 GLN A CA 1
ATOM 908 C C . GLN A 1 111 ? -3.545 -10.531 0.049 1.00 97.94 111 GLN A C 1
ATOM 910 O O . GLN A 1 111 ? -3.946 -9.864 1.002 1.00 97.94 111 GLN A O 1
ATOM 915 N N . LEU A 1 112 ? -3.006 -9.960 -1.034 1.00 97.06 112 LEU A N 1
ATOM 916 C CA . LEU A 1 112 ? -2.929 -8.504 -1.200 1.00 97.06 112 LEU A CA 1
ATOM 917 C C . LEU A 1 112 ? -4.317 -7.869 -1.354 1.00 97.06 112 LEU A C 1
ATOM 919 O O . LEU A 1 112 ? -4.601 -6.880 -0.678 1.00 97.06 112 LEU A O 1
ATOM 923 N N . CYS A 1 113 ? -5.211 -8.450 -2.166 1.00 95.81 113 CYS A N 1
ATOM 924 C CA . CYS A 1 113 ? -6.605 -7.993 -2.263 1.00 95.81 113 CYS A CA 1
ATOM 925 C C . CYS A 1 113 ? -7.301 -8.009 -0.894 1.00 95.81 113 CYS A C 1
ATOM 927 O O . CYS A 1 113 ? -7.914 -7.017 -0.494 1.00 95.81 113 CYS A O 1
ATOM 929 N N . LYS A 1 114 ? -7.144 -9.098 -0.133 1.00 96.19 114 LYS A N 1
ATOM 930 C CA . LYS A 1 114 ? -7.631 -9.209 1.249 1.00 96.19 114 LYS A CA 1
ATOM 931 C C . LYS A 1 114 ? -7.060 -8.106 2.142 1.00 96.19 114 LYS A C 1
ATOM 933 O O . LYS A 1 114 ? -7.829 -7.447 2.836 1.00 96.19 114 LYS A O 1
ATOM 938 N N . GLN A 1 115 ? -5.742 -7.893 2.127 1.00 95.81 115 GLN A N 1
ATOM 939 C CA . GLN A 1 115 ? -5.078 -6.909 2.991 1.00 95.81 115 GLN A CA 1
ATOM 940 C C . GLN A 1 115 ? -5.518 -5.469 2.694 1.00 95.81 115 GLN A C 1
ATOM 942 O O . GLN A 1 115 ? -5.505 -4.620 3.582 1.00 95.81 115 GLN A O 1
ATOM 947 N N . LEU A 1 116 ? -5.918 -5.189 1.455 1.00 93.00 116 LEU A N 1
ATOM 948 C CA . LEU A 1 116 ? -6.411 -3.882 1.024 1.00 93.00 116 LEU A CA 1
ATOM 949 C C . LEU A 1 116 ? -7.925 -3.711 1.249 1.00 93.00 116 LEU A C 1
ATOM 951 O O . LEU A 1 116 ? -8.418 -2.589 1.337 1.00 93.00 116 LEU A O 1
ATOM 955 N N . THR A 1 117 ? -8.675 -4.805 1.397 1.00 92.06 117 THR A N 1
ATOM 956 C CA . THR A 1 117 ? -10.130 -4.768 1.592 1.00 92.06 117 THR A CA 1
ATOM 957 C C . THR A 1 117 ? -10.486 -4.344 3.017 1.00 92.06 117 THR A C 1
ATOM 959 O O . THR A 1 117 ? -10.166 -5.043 3.978 1.00 92.06 117 THR A O 1
ATOM 962 N N . LYS A 1 118 ? -11.218 -3.230 3.162 1.00 87.50 118 LYS A N 1
ATOM 963 C CA . LYS A 1 118 ? -11.633 -2.656 4.462 1.00 87.50 118 LYS A CA 1
ATOM 964 C C . LYS A 1 118 ? -10.459 -2.340 5.402 1.00 87.50 118 LYS A C 1
ATOM 966 O O . LYS A 1 118 ? -10.595 -2.421 6.621 1.00 87.50 118 LYS A O 1
ATOM 971 N N . ASN A 1 119 ? -9.309 -1.964 4.846 1.00 84.81 119 ASN A N 1
ATOM 972 C CA . ASN A 1 119 ? -8.180 -1.491 5.636 1.00 84.81 119 ASN A CA 1
ATOM 973 C C . ASN A 1 119 ? -8.347 -0.001 5.965 1.00 84.81 119 ASN A C 1
ATOM 975 O O . ASN A 1 119 ? -8.252 0.852 5.086 1.00 84.81 119 ASN A O 1
ATOM 979 N N . ALA A 1 120 ? -8.582 0.311 7.241 1.00 75.50 120 ALA A N 1
ATOM 980 C CA . ALA A 1 120 ? -8.750 1.688 7.710 1.00 75.50 120 ALA A CA 1
ATOM 981 C C . ALA A 1 120 ? -7.433 2.494 7.735 1.00 75.50 120 ALA A C 1
ATOM 983 O O . ALA A 1 120 ? -7.456 3.719 7.822 1.00 75.50 120 ALA A O 1
ATOM 984 N N . GLY A 1 121 ? -6.277 1.824 7.696 1.00 72.38 121 GLY A N 1
ATOM 985 C CA . GLY A 1 121 ? -4.970 2.469 7.758 1.00 72.38 121 GLY A CA 1
ATOM 986 C C . GLY A 1 121 ? -4.488 2.897 6.379 1.00 72.38 121 GLY A C 1
ATOM 987 O O . GLY A 1 121 ? -3.867 2.104 5.681 1.00 72.38 121 GLY A O 1
ATOM 988 N N . TYR A 1 122 ? -4.692 4.162 6.016 1.00 70.25 122 TYR A N 1
ATOM 989 C CA . TYR A 1 122 ? -4.264 4.716 4.724 1.00 70.25 122 TYR A CA 1
ATOM 990 C C . TYR A 1 122 ? -2.781 4.450 4.400 1.00 70.25 122 TYR A C 1
ATOM 992 O O . TYR A 1 122 ? -2.456 3.945 3.326 1.00 70.25 122 TYR A O 1
ATOM 1000 N N . THR A 1 123 ? -1.879 4.691 5.357 1.00 70.06 123 THR A N 1
ATOM 1001 C CA . THR A 1 123 ? -0.436 4.426 5.210 1.00 70.06 123 THR A CA 1
ATOM 1002 C C . THR A 1 123 ? -0.136 2.946 4.951 1.00 70.06 123 THR A C 1
ATOM 1004 O O . THR A 1 123 ? 0.759 2.613 4.169 1.00 70.06 123 THR A O 1
ATOM 1007 N N . ASN A 1 124 ? -0.890 2.049 5.588 1.00 80.94 124 ASN A N 1
ATOM 1008 C CA . ASN A 1 124 ? -0.710 0.605 5.455 1.00 80.94 124 ASN A CA 1
ATOM 1009 C C . ASN A 1 124 ? -1.251 0.129 4.103 1.00 80.94 124 ASN A C 1
ATOM 1011 O O . ASN A 1 124 ? -0.582 -0.634 3.407 1.00 80.94 124 ASN A O 1
ATOM 1015 N N . SER A 1 125 ? -2.402 0.657 3.682 1.00 82.31 125 SER A N 1
ATOM 1016 C CA . SER A 1 125 ? -2.974 0.427 2.355 1.00 82.31 125 SER A CA 1
ATOM 1017 C C . SER A 1 125 ? -2.038 0.901 1.243 1.00 82.31 125 SER A C 1
ATOM 1019 O O . SER A 1 125 ? -1.791 0.156 0.299 1.00 82.31 125 SER A O 1
ATOM 1021 N N . TYR A 1 126 ? -1.432 2.087 1.373 1.00 78.12 126 TYR A N 1
ATOM 1022 C CA . TYR A 1 126 ? -0.458 2.593 0.400 1.00 78.12 126 TYR A CA 1
ATOM 1023 C C . TYR A 1 126 ? 0.741 1.653 0.226 1.00 78.12 126 TYR A C 1
ATOM 1025 O O . TYR A 1 126 ? 1.143 1.344 -0.899 1.00 78.12 126 TYR A O 1
ATOM 1033 N N . LYS A 1 127 ? 1.291 1.142 1.333 1.00 81.94 127 LYS A N 1
ATOM 1034 C CA . LYS A 1 127 ? 2.353 0.125 1.297 1.00 81.94 127 LYS A CA 1
ATOM 1035 C C . LYS A 1 127 ? 1.861 -1.173 0.649 1.00 81.94 127 LYS A C 1
ATOM 1037 O O . LYS A 1 127 ? 2.576 -1.738 -0.172 1.00 81.94 127 LYS A O 1
ATOM 1042 N N . GLY A 1 128 ? 0.634 -1.606 0.932 1.00 90.25 128 GLY A N 1
ATOM 1043 C CA . GLY A 1 128 ? 0.015 -2.753 0.263 1.00 90.25 128 GLY A CA 1
ATOM 1044 C C . GLY A 1 128 ? -0.068 -2.578 -1.259 1.00 90.25 128 GLY A C 1
ATOM 1045 O O . GLY A 1 128 ? 0.371 -3.455 -2.002 1.00 90.25 128 GLY A O 1
ATOM 1046 N N . PHE A 1 129 ? -0.527 -1.416 -1.736 1.00 85.88 129 PHE A N 1
ATOM 1047 C CA . PHE A 1 129 ? -0.555 -1.095 -3.167 1.00 85.88 129 PHE A CA 1
ATOM 1048 C C . PHE A 1 129 ? 0.849 -1.031 -3.783 1.00 85.88 129 PHE A C 1
ATOM 1050 O O . PHE A 1 129 ? 1.054 -1.540 -4.885 1.00 85.88 129 PHE A O 1
ATOM 1057 N N . LYS A 1 130 ? 1.846 -0.482 -3.073 1.00 82.44 130 LYS A N 1
ATOM 1058 C CA . LYS A 1 130 ? 3.253 -0.526 -3.514 1.00 82.44 130 LYS A CA 1
ATOM 1059 C C . LYS A 1 130 ? 3.746 -1.959 -3.709 1.00 82.44 130 LYS A C 1
ATOM 1061 O O . LYS A 1 130 ? 4.323 -2.265 -4.752 1.00 82.44 130 LYS A O 1
ATOM 1066 N N . LEU A 1 131 ? 3.487 -2.840 -2.742 1.00 90.69 131 LEU A N 1
ATOM 1067 C CA . LEU A 1 131 ? 3.859 -4.252 -2.846 1.00 90.69 131 LEU A CA 1
ATOM 1068 C C . LEU A 1 131 ? 3.162 -4.929 -4.031 1.00 90.69 131 LEU A C 1
ATOM 1070 O O . LEU A 1 131 ? 3.789 -5.709 -4.743 1.00 90.69 131 LEU A O 1
ATOM 1074 N N . PHE A 1 132 ? 1.903 -4.574 -4.290 1.00 93.25 132 PHE A N 1
ATOM 1075 C CA . PHE A 1 132 ? 1.139 -5.048 -5.443 1.00 93.25 132 PHE A CA 1
ATOM 1076 C C . PHE A 1 132 ? 1.804 -4.652 -6.771 1.00 93.25 132 PHE A C 1
ATOM 1078 O O . PHE A 1 132 ? 2.027 -5.506 -7.631 1.00 93.25 132 PHE A O 1
ATOM 1085 N N . ILE A 1 133 ? 2.201 -3.384 -6.929 1.00 82.75 133 ILE A N 1
ATOM 1086 C CA . ILE A 1 133 ? 2.933 -2.914 -8.120 1.00 82.75 133 ILE A CA 1
ATOM 1087 C C . ILE A 1 133 ? 4.227 -3.716 -8.304 1.00 82.75 133 ILE A C 1
ATOM 1089 O O . ILE A 1 133 ? 4.538 -4.156 -9.412 1.00 82.75 133 ILE A O 1
ATOM 1093 N N . MET A 1 134 ? 4.987 -3.920 -7.226 1.00 81.94 134 MET A N 1
ATOM 1094 C CA . MET A 1 134 ? 6.242 -4.675 -7.275 1.00 81.94 134 MET A CA 1
ATOM 1095 C C . MET A 1 134 ? 6.007 -6.140 -7.657 1.00 81.94 134 MET A C 1
ATOM 1097 O O . MET A 1 134 ? 6.762 -6.683 -8.466 1.00 81.94 134 MET A O 1
ATOM 1101 N N . LEU A 1 135 ? 4.942 -6.761 -7.143 1.00 90.81 135 LEU A N 1
ATOM 1102 C CA . LEU A 1 135 ? 4.560 -8.132 -7.475 1.00 90.81 135 LEU A CA 1
ATOM 1103 C C . LEU A 1 135 ? 4.260 -8.288 -8.966 1.00 90.81 135 LEU A C 1
ATOM 1105 O O . LEU A 1 135 ? 4.874 -9.135 -9.607 1.00 90.81 135 LEU A O 1
ATOM 1109 N N . ILE A 1 136 ? 3.420 -7.419 -9.535 1.00 84.81 136 ILE A N 1
ATOM 1110 C CA . ILE A 1 136 ? 3.055 -7.458 -10.964 1.00 84.81 136 ILE A CA 1
ATOM 1111 C C . ILE A 1 136 ? 4.275 -7.358 -11.869 1.00 84.81 136 ILE A C 1
ATOM 1113 O O . ILE A 1 136 ? 4.368 -8.041 -12.887 1.00 84.81 136 ILE A O 1
ATOM 1117 N N . ARG A 1 137 ? 5.242 -6.524 -11.489 1.00 79.06 137 ARG A N 1
ATOM 1118 C CA . ARG A 1 137 ? 6.492 -6.368 -12.240 1.00 79.06 137 ARG A CA 1
ATOM 1119 C C . ARG A 1 137 ? 7.424 -7.570 -12.123 1.00 79.06 137 ARG A C 1
ATOM 1121 O O . ARG A 1 137 ? 8.315 -7.707 -12.955 1.00 79.06 137 ARG A O 1
ATOM 1128 N N . THR A 1 138 ? 7.240 -8.388 -11.092 1.00 81.56 138 THR A N 1
ATOM 1129 C CA . THR A 1 138 ? 8.088 -9.542 -10.788 1.00 81.56 138 THR A CA 1
ATOM 1130 C C . THR A 1 138 ? 7.531 -10.827 -11.390 1.00 81.56 138 THR A C 1
ATOM 1132 O O . THR A 1 138 ? 8.290 -11.603 -11.970 1.00 81.56 138 THR A O 1
ATOM 1135 N N . VAL A 1 139 ? 6.221 -11.048 -11.254 1.00 84.88 139 VAL A N 1
ATOM 1136 C CA . VAL A 1 139 ? 5.494 -12.207 -11.783 1.00 84.88 139 VAL A CA 1
ATOM 1137 C C . VAL A 1 139 ? 4.090 -11.758 -12.203 1.00 84.88 139 VAL A C 1
ATOM 1139 O O . VAL A 1 139 ? 3.359 -11.228 -11.365 1.00 84.88 139 VAL A O 1
ATOM 1142 N N . PRO A 1 140 ? 3.675 -11.958 -13.466 1.00 87.81 140 PRO A N 1
ATOM 1143 C CA . PRO A 1 140 ? 2.328 -11.601 -13.904 1.00 87.81 140 PRO A CA 1
ATOM 1144 C C . PRO A 1 140 ? 1.266 -12.499 -13.238 1.00 87.81 140 PRO A C 1
ATOM 1146 O O . PRO A 1 140 ? 1.556 -13.660 -12.943 1.00 87.81 140 PRO A O 1
ATOM 1149 N N . PRO A 1 141 ? 0.030 -12.011 -13.016 1.00 91.94 141 PRO A N 1
ATOM 1150 C CA . PRO A 1 141 ? -1.065 -12.880 -12.593 1.00 91.94 141 PRO A CA 1
ATOM 1151 C C . PRO A 1 141 ? -1.462 -13.840 -13.720 1.00 91.94 141 PRO A C 1
ATOM 1153 O O . PRO A 1 141 ? -1.211 -13.573 -14.901 1.00 91.94 141 PRO A O 1
ATOM 1156 N N . THR A 1 142 ? -2.136 -14.927 -13.357 1.00 91.56 142 THR A N 1
ATOM 1157 C CA . THR A 1 142 ? -2.696 -15.867 -14.332 1.00 91.56 142 THR A CA 1
ATOM 1158 C C . THR A 1 142 ? -3.797 -15.212 -15.175 1.00 91.56 142 THR A C 1
ATOM 1160 O O . THR A 1 142 ? -4.462 -14.272 -14.713 1.00 91.56 142 THR A O 1
ATOM 1163 N N . PRO A 1 143 ? -4.003 -15.670 -16.425 1.00 90.19 143 PRO A N 1
ATOM 1164 C CA . PRO A 1 143 ? -5.109 -15.212 -17.264 1.00 90.19 143 PRO A CA 1
ATOM 1165 C C . PRO A 1 143 ? -6.475 -15.316 -16.575 1.00 90.19 143 PRO A C 1
ATOM 1167 O O . PRO A 1 143 ? -7.318 -14.443 -16.771 1.00 90.19 143 PRO A O 1
ATOM 1170 N N . GLU A 1 144 ? -6.665 -16.341 -15.745 1.00 91.88 144 GLU A N 1
ATOM 1171 C CA . GLU A 1 144 ? -7.892 -16.640 -15.011 1.00 91.88 144 GLU A CA 1
ATOM 1172 C C . GLU A 1 144 ? -8.118 -15.679 -13.838 1.00 91.88 144 GLU A C 1
ATOM 1174 O O . GLU A 1 144 ? -9.237 -15.210 -13.635 1.00 91.88 144 GLU A O 1
ATOM 1179 N N . LEU A 1 145 ? -7.069 -15.343 -13.078 1.00 93.94 145 LEU A N 1
ATOM 1180 C CA . LEU A 1 145 ? -7.170 -14.436 -11.930 1.00 93.94 145 LEU A CA 1
ATOM 1181 C C . LEU A 1 145 ? -7.285 -12.965 -12.354 1.00 93.94 145 LEU A C 1
ATOM 1183 O O . LEU A 1 145 ? -7.898 -12.139 -11.674 1.00 93.94 145 LEU A O 1
ATOM 1187 N N . LYS A 1 146 ? -6.694 -12.610 -13.492 1.00 91.56 146 LYS A N 1
ATOM 1188 C CA . LYS A 1 146 ? -6.559 -11.223 -13.938 1.00 91.56 146 LYS A CA 1
ATOM 1189 C C . LYS A 1 146 ? -7.878 -10.428 -14.032 1.00 91.56 146 LYS A C 1
ATOM 1191 O O . LYS A 1 146 ? -7.862 -9.278 -13.582 1.00 91.56 146 LYS A O 1
ATOM 1196 N N . PRO A 1 147 ? -8.994 -10.949 -14.583 1.00 90.62 147 PRO A N 1
ATOM 1197 C CA . PRO A 1 147 ? -10.274 -10.236 -14.598 1.00 90.62 147 PRO A CA 1
ATOM 1198 C C . PRO A 1 147 ? -10.740 -9.824 -13.196 1.00 90.62 147 PRO A C 1
ATOM 1200 O O . PRO A 1 147 ? -11.171 -8.688 -13.005 1.00 90.62 147 PRO A O 1
ATOM 1203 N N . PHE A 1 148 ? -10.541 -10.693 -12.200 1.00 94.00 148 PHE A N 1
ATOM 1204 C CA . PHE A 1 148 ? -10.890 -10.420 -10.805 1.00 94.00 148 PHE A CA 1
ATOM 1205 C C . PHE A 1 148 ? -10.020 -9.316 -10.196 1.00 94.00 148 PHE A C 1
ATOM 1207 O O . PHE A 1 148 ? -10.526 -8.446 -9.486 1.00 94.00 148 PHE A O 1
ATOM 1214 N N . LEU A 1 149 ? -8.718 -9.300 -10.511 1.00 93.50 149 LEU A N 1
ATOM 1215 C CA . LEU A 1 149 ? -7.821 -8.226 -10.069 1.00 93.50 149 LEU A CA 1
ATOM 1216 C C . LEU A 1 149 ? -8.179 -6.891 -10.725 1.00 93.50 149 LEU A C 1
ATOM 1218 O O . LEU A 1 149 ? -8.209 -5.871 -10.042 1.00 93.50 149 LEU A O 1
ATOM 1222 N N . LYS A 1 150 ? -8.492 -6.882 -12.030 1.00 89.38 150 LYS A N 1
ATOM 1223 C CA . LYS A 1 150 ? -8.944 -5.667 -12.727 1.00 89.38 150 LYS A CA 1
ATOM 1224 C C . LYS A 1 150 ? -10.229 -5.118 -12.111 1.00 89.38 150 LYS A C 1
ATOM 1226 O O . LYS A 1 150 ? -10.287 -3.918 -11.852 1.00 89.38 150 LYS A O 1
ATOM 1231 N N . HIS A 1 151 ? -11.218 -5.972 -11.843 1.00 90.00 151 HIS A N 1
ATOM 1232 C CA . HIS A 1 151 ? -12.442 -5.568 -11.151 1.00 90.00 151 HIS A CA 1
ATOM 1233 C C . HIS A 1 151 ? -12.121 -4.983 -9.766 1.00 90.00 151 HIS A C 1
ATOM 1235 O O . HIS A 1 151 ? -12.501 -3.851 -9.472 1.00 90.00 151 HIS A O 1
ATOM 1241 N N . PHE A 1 152 ? -11.353 -5.704 -8.937 1.00 91.00 152 PHE A N 1
ATOM 1242 C CA . PHE A 1 152 ? -10.948 -5.242 -7.603 1.00 91.00 152 PHE A CA 1
ATOM 1243 C C . PHE A 1 152 ? -10.289 -3.856 -7.636 1.00 91.00 152 PHE A C 1
ATOM 1245 O O . PHE A 1 152 ? -10.682 -2.961 -6.889 1.00 91.00 152 PHE A O 1
ATOM 1252 N N . LEU A 1 153 ? -9.319 -3.661 -8.531 1.00 88.50 153 LEU A N 1
ATOM 1253 C CA . LEU A 1 153 ? -8.605 -2.395 -8.667 1.00 88.50 153 LEU A CA 1
ATOM 1254 C C . LEU A 1 153 ? -9.512 -1.290 -9.210 1.00 88.50 153 LEU A C 1
ATOM 1256 O O . LEU A 1 153 ? -9.412 -0.164 -8.751 1.00 88.50 153 LEU A O 1
ATOM 1260 N N . THR A 1 154 ? -10.427 -1.597 -10.131 1.00 85.00 154 THR A N 1
ATOM 1261 C CA . THR A 1 154 ? -11.375 -0.610 -10.677 1.00 85.00 154 THR A CA 1
ATOM 1262 C C . THR A 1 154 ? -12.342 -0.123 -9.601 1.00 85.00 154 THR A C 1
ATOM 1264 O O . THR A 1 154 ? -12.610 1.073 -9.503 1.00 85.00 154 THR A O 1
ATOM 1267 N N . VAL A 1 155 ? -12.832 -1.016 -8.737 1.00 82.69 155 VAL A N 1
ATOM 1268 C CA . VAL A 1 155 ? -13.614 -0.607 -7.561 1.00 82.69 155 VAL A CA 1
ATOM 1269 C C . VAL A 1 155 ? -12.758 0.262 -6.642 1.00 82.69 155 VAL A C 1
ATOM 1271 O O . VAL A 1 155 ? -13.192 1.351 -6.276 1.00 82.69 155 VAL A O 1
ATOM 1274 N N . ALA A 1 156 ? -11.521 -0.157 -6.358 1.00 76.06 156 ALA A N 1
ATOM 1275 C CA . ALA A 1 156 ? -10.601 0.617 -5.532 1.00 76.06 156 ALA A CA 1
ATOM 1276 C C . ALA A 1 156 ? -10.306 2.009 -6.117 1.00 76.06 156 ALA A C 1
ATOM 1278 O O . ALA A 1 156 ? -10.258 2.961 -5.350 1.00 76.06 156 ALA A O 1
ATOM 1279 N N . THR A 1 157 ? -10.195 2.172 -7.447 1.00 62.69 157 THR A N 1
ATOM 1280 C CA . THR A 1 157 ? -9.939 3.483 -8.081 1.00 62.69 157 THR A CA 1
ATOM 1281 C C . THR A 1 157 ? -11.000 4.540 -7.777 1.00 62.69 157 THR A C 1
ATOM 1283 O O . THR A 1 157 ? -10.687 5.726 -7.807 1.00 62.69 157 THR A O 1
ATOM 1286 N N . LYS A 1 158 ? -12.243 4.143 -7.464 1.00 63.09 158 LYS A N 1
ATOM 1287 C CA . LYS A 1 158 ? -13.316 5.090 -7.109 1.00 63.09 158 LYS A CA 1
ATOM 1288 C C . LYS A 1 158 ? -13.073 5.765 -5.758 1.00 63.09 158 LYS A C 1
ATOM 1290 O O . LYS A 1 158 ? -13.468 6.913 -5.583 1.00 63.09 158 LYS A O 1
ATOM 1295 N N . ASP A 1 159 ? -12.384 5.065 -4.862 1.00 58.03 159 ASP A N 1
ATOM 1296 C CA . ASP A 1 159 ? -12.038 5.520 -3.514 1.00 58.03 159 ASP A CA 1
ATOM 1297 C C . ASP A 1 159 ? -10.537 5.885 -3.391 1.00 58.03 159 ASP A C 1
ATOM 1299 O O . ASP A 1 159 ? -10.068 6.311 -2.334 1.00 58.03 159 ASP A O 1
ATOM 1303 N N . ASP A 1 160 ? -9.761 5.721 -4.470 1.00 58.75 160 ASP A N 1
ATOM 1304 C CA . ASP A 1 160 ? -8.303 5.863 -4.493 1.00 58.75 160 ASP A CA 1
ATOM 1305 C C . ASP A 1 160 ? -7.864 7.307 -4.761 1.00 58.75 160 ASP A C 1
ATOM 1307 O O . ASP A 1 160 ? -7.545 7.697 -5.886 1.00 58.75 160 ASP A O 1
ATOM 1311 N N . ALA A 1 161 ? -7.766 8.094 -3.692 1.00 47.91 161 ALA A N 1
ATOM 1312 C CA . ALA A 1 161 ? -7.201 9.442 -3.748 1.00 47.91 161 ALA A CA 1
ATOM 1313 C C . ALA A 1 161 ? -5.729 9.490 -4.233 1.00 47.91 161 ALA A C 1
ATOM 1315 O O . ALA A 1 161 ? -5.241 10.569 -4.560 1.00 47.91 161 ALA A O 1
ATOM 1316 N N . LEU A 1 162 ? -5.012 8.354 -4.276 1.00 53.81 162 LEU A N 1
ATOM 1317 C CA . LEU A 1 162 ? -3.588 8.274 -4.630 1.00 53.81 162 LEU A CA 1
ATOM 1318 C C . LEU A 1 162 ? -3.315 7.821 -6.072 1.00 53.81 162 LEU A C 1
ATOM 1320 O O . LEU A 1 162 ? -2.161 7.854 -6.503 1.00 53.81 162 LEU A O 1
ATOM 1324 N N . GLY A 1 163 ? -4.330 7.365 -6.812 1.00 65.44 163 GLY A N 1
ATOM 1325 C CA . GLY A 1 163 ? -4.180 6.856 -8.184 1.00 65.44 163 GLY A CA 1
ATOM 1326 C C . GLY A 1 163 ? -3.303 5.599 -8.321 1.00 65.44 163 GLY A C 1
ATOM 1327 O O . GLY A 1 163 ? -2.901 5.236 -9.430 1.00 65.44 163 GLY A O 1
ATOM 1328 N N . MET A 1 164 ? -2.993 4.917 -7.218 1.00 68.12 164 MET A N 1
ATOM 1329 C CA . MET A 1 164 ? -2.166 3.709 -7.189 1.00 68.12 164 MET A CA 1
ATOM 1330 C C . MET A 1 164 ? -2.848 2.531 -7.886 1.00 68.12 164 MET A C 1
ATOM 1332 O O . MET A 1 164 ? -2.200 1.796 -8.629 1.00 68.12 164 MET A O 1
ATOM 1336 N N . ALA A 1 165 ? -4.154 2.362 -7.700 1.00 73.19 165 ALA A N 1
ATOM 1337 C CA . ALA A 1 165 ? -4.931 1.333 -8.374 1.00 73.19 165 ALA A CA 1
ATOM 1338 C C . ALA A 1 165 ? -4.938 1.543 -9.898 1.00 73.19 165 ALA A C 1
ATOM 1340 O O . ALA A 1 165 ? -4.796 0.570 -10.641 1.00 73.19 165 ALA A O 1
ATOM 1341 N N . SER A 1 166 ? -4.975 2.795 -10.370 1.00 72.12 166 SER A N 1
ATOM 1342 C CA . SER A 1 166 ? -4.858 3.125 -11.799 1.00 72.12 166 SER A CA 1
ATOM 1343 C C . SER A 1 166 ? -3.505 2.699 -12.372 1.00 72.12 166 SER A C 1
ATOM 1345 O O . SER A 1 166 ? -3.455 2.049 -13.415 1.00 72.12 166 SER A O 1
ATOM 1347 N N . ILE A 1 167 ? -2.408 2.961 -11.651 1.00 70.50 167 ILE A N 1
ATOM 1348 C CA . ILE A 1 167 ? -1.055 2.528 -12.048 1.00 70.50 167 ILE A CA 1
ATOM 1349 C C . ILE A 1 167 ? -0.977 1.002 -12.170 1.00 70.50 167 ILE A C 1
ATOM 1351 O O . ILE A 1 167 ? -0.348 0.469 -13.088 1.00 70.50 167 ILE A O 1
ATOM 1355 N N . ILE A 1 168 ? -1.619 0.281 -11.251 1.00 74.50 168 ILE A N 1
ATOM 1356 C CA . ILE A 1 168 ? -1.641 -1.183 -11.261 1.00 74.50 168 ILE A CA 1
ATOM 1357 C C . ILE A 1 168 ? -2.439 -1.705 -12.463 1.00 74.50 168 ILE A C 1
ATOM 1359 O O . ILE A 1 168 ? -1.980 -2.626 -13.143 1.00 74.50 168 ILE A O 1
ATOM 1363 N N . ILE A 1 169 ? -3.595 -1.105 -12.761 1.00 75.88 169 ILE A N 1
ATOM 1364 C CA . ILE A 1 169 ? -4.393 -1.447 -13.947 1.00 75.88 169 ILE A CA 1
ATOM 1365 C C . ILE A 1 169 ? -3.559 -1.242 -15.213 1.00 75.88 169 ILE A C 1
ATOM 1367 O O . ILE A 1 169 ? -3.443 -2.170 -16.013 1.00 75.88 169 ILE A O 1
ATOM 1371 N N . GLU A 1 170 ? -2.907 -0.087 -15.362 1.00 71.38 170 GLU A N 1
ATOM 1372 C CA . GLU A 1 170 ? -2.027 0.190 -16.502 1.00 71.38 170 GLU A CA 1
ATOM 1373 C C . GLU A 1 170 ? -0.902 -0.848 -16.620 1.00 71.38 170 GLU A C 1
ATOM 1375 O O . GLU A 1 170 ? -0.645 -1.373 -17.707 1.00 71.38 170 GLU A O 1
ATOM 1380 N N . ALA A 1 171 ? -0.250 -1.202 -15.507 1.00 70.06 171 ALA A N 1
ATOM 1381 C CA . ALA A 1 171 ? 0.798 -2.222 -15.485 1.00 70.06 171 ALA A CA 1
ATOM 1382 C C . ALA A 1 171 ? 0.290 -3.600 -15.953 1.00 70.06 171 ALA A C 1
ATOM 1384 O O . ALA A 1 171 ? 0.987 -4.288 -16.706 1.00 70.06 171 ALA A O 1
ATOM 1385 N N . LEU A 1 172 ? -0.933 -3.984 -15.570 1.00 75.31 172 LEU A N 1
ATOM 1386 C CA . LEU A 1 172 ? -1.581 -5.220 -16.027 1.00 75.31 172 LEU A CA 1
ATOM 1387 C C . LEU A 1 172 ? -1.874 -5.220 -17.532 1.00 75.31 172 LEU A C 1
ATOM 1389 O O . LEU A 1 172 ? -1.782 -6.271 -18.174 1.00 75.31 172 LEU A O 1
ATOM 1393 N N . GLU A 1 173 ? -2.241 -4.071 -18.101 1.00 75.38 173 GLU A N 1
ATOM 1394 C CA . GLU A 1 173 ? -2.493 -3.942 -19.543 1.00 75.38 173 GLU A CA 1
ATOM 1395 C C . GLU A 1 173 ? -1.195 -3.994 -20.349 1.00 75.38 173 GLU A C 1
ATOM 1397 O O . GLU A 1 173 ? -1.117 -4.649 -21.388 1.00 75.38 173 GLU A O 1
ATOM 1402 N N . LEU A 1 174 ? -0.138 -3.368 -19.834 1.00 67.00 174 LEU A N 1
ATOM 1403 C CA . LEU A 1 174 ? 1.178 -3.358 -20.468 1.00 67.00 174 LEU A CA 1
ATOM 1404 C C . LEU A 1 174 ? 1.805 -4.751 -20.538 1.00 67.00 174 LEU A C 1
ATOM 1406 O O . LEU A 1 174 ? 2.391 -5.103 -21.561 1.00 67.00 174 LEU A O 1
ATOM 1410 N N . LEU A 1 175 ? 1.665 -5.557 -19.482 1.00 67.56 175 LEU A N 1
ATOM 1411 C CA . LEU A 1 175 ? 2.121 -6.950 -19.491 1.00 67.56 175 LEU A CA 1
ATOM 1412 C C . LEU A 1 175 ? 1.365 -7.792 -20.519 1.00 67.56 175 LEU A C 1
ATOM 1414 O O . LEU A 1 175 ? 1.961 -8.639 -21.177 1.00 67.56 175 LEU A O 1
ATOM 1418 N N . GLU A 1 176 ? 0.071 -7.532 -20.705 1.00 66.44 176 GLU A N 1
ATOM 1419 C CA . GLU A 1 176 ? -0.727 -8.202 -21.732 1.00 66.44 176 GLU A CA 1
ATOM 1420 C C . GLU A 1 176 ? -0.255 -7.852 -23.139 1.00 66.44 176 GLU A C 1
ATOM 1422 O O . GLU A 1 176 ? -0.080 -8.734 -23.979 1.00 66.44 176 GLU A O 1
ATOM 1427 N N . ALA A 1 177 ? -0.012 -6.564 -23.382 1.00 60.94 177 ALA A N 1
ATOM 1428 C CA . ALA A 1 177 ? 0.534 -6.094 -24.643 1.00 60.94 177 ALA A CA 1
ATOM 1429 C C . ALA A 1 177 ? 1.916 -6.715 -24.911 1.00 60.94 177 ALA A C 1
ATOM 1431 O O . ALA A 1 177 ? 2.171 -7.179 -26.019 1.00 60.94 177 ALA A O 1
ATOM 1432 N N . ALA A 1 178 ? 2.781 -6.796 -23.895 1.00 60.41 178 ALA A N 1
ATOM 1433 C CA . ALA A 1 178 ? 4.102 -7.414 -24.010 1.00 60.41 178 ALA A CA 1
ATOM 1434 C C . ALA A 1 178 ? 4.033 -8.927 -24.287 1.00 60.41 178 ALA A C 1
ATOM 1436 O O . ALA A 1 178 ? 4.761 -9.420 -25.150 1.00 60.41 178 ALA A O 1
ATOM 1437 N N . ALA A 1 179 ? 3.130 -9.650 -23.614 1.00 60.78 179 ALA A N 1
ATOM 1438 C CA . ALA A 1 179 ? 2.914 -11.082 -23.824 1.00 60.78 179 ALA A CA 1
ATOM 1439 C C . ALA A 1 179 ? 2.386 -11.384 -25.237 1.00 60.78 179 ALA A C 1
ATOM 1441 O O . ALA A 1 179 ? 2.880 -12.298 -25.897 1.00 60.78 179 ALA A O 1
ATOM 1442 N N . ARG A 1 180 ? 1.448 -10.569 -25.747 1.00 58.12 180 ARG A N 1
ATOM 1443 C CA . ARG A 1 180 ? 0.949 -10.662 -27.134 1.00 58.12 180 ARG A CA 1
ATOM 1444 C C . ARG A 1 180 ? 2.054 -10.453 -28.173 1.00 58.12 180 ARG A C 1
ATOM 1446 O O . ARG A 1 180 ? 1.982 -11.018 -29.258 1.00 58.12 180 ARG A O 1
ATOM 1453 N N . LEU A 1 181 ? 3.073 -9.664 -27.835 1.00 54.25 181 LEU A N 1
ATOM 1454 C CA . LEU A 1 181 ? 4.226 -9.370 -28.689 1.00 54.25 181 LEU A CA 1
ATOM 1455 C C . LEU A 1 181 ? 5.410 -10.338 -28.483 1.00 54.25 181 LEU A C 1
ATOM 1457 O O . LEU A 1 181 ? 6.473 -10.103 -29.051 1.00 54.25 181 LEU A O 1
ATOM 1461 N N . GLN A 1 182 ? 5.251 -11.404 -27.683 1.00 54.34 182 GLN A N 1
ATOM 1462 C CA . GLN A 1 182 ? 6.302 -12.387 -27.355 1.00 54.34 182 GLN A CA 1
ATOM 1463 C C . GLN A 1 182 ? 7.591 -11.763 -26.781 1.00 54.34 182 GLN A C 1
ATOM 1465 O O . GLN A 1 182 ? 8.689 -12.304 -26.928 1.00 54.34 182 GLN A O 1
ATOM 1470 N N . ILE A 1 183 ? 7.479 -10.615 -26.105 1.00 50.38 183 ILE A N 1
ATOM 1471 C CA . ILE A 1 183 ? 8.624 -9.961 -25.466 1.00 50.38 183 ILE A CA 1
ATOM 1472 C C . ILE A 1 183 ? 8.969 -10.739 -24.189 1.00 50.38 183 ILE A C 1
ATOM 1474 O O . ILE A 1 183 ? 8.110 -10.961 -23.337 1.00 50.38 183 ILE A O 1
ATOM 1478 N N . ARG A 1 184 ? 10.235 -11.160 -24.053 1.00 42.31 184 ARG A N 1
ATOM 1479 C CA . ARG A 1 184 ? 10.729 -11.914 -22.889 1.00 42.31 184 ARG A CA 1
ATOM 1480 C C . ARG A 1 184 ? 10.456 -11.135 -21.595 1.00 42.31 184 ARG A C 1
ATOM 1482 O O . ARG A 1 184 ? 10.790 -9.954 -21.510 1.00 42.31 184 ARG A O 1
ATOM 1489 N N . ALA A 1 185 ? 9.872 -11.805 -20.599 1.00 43.78 185 ALA A N 1
ATOM 1490 C CA . ALA A 1 185 ? 9.616 -11.213 -19.288 1.00 43.78 185 ALA A CA 1
ATOM 1491 C C . ALA A 1 185 ? 10.923 -10.681 -18.660 1.00 43.78 185 ALA A C 1
ATOM 1493 O O . ALA A 1 185 ? 11.974 -11.314 -18.828 1.00 43.78 185 ALA A O 1
ATOM 1494 N N . PRO A 1 186 ? 10.887 -9.529 -17.963 1.00 45.03 186 PRO A N 1
ATOM 1495 C CA . PRO A 1 186 ? 12.060 -9.004 -17.275 1.00 45.03 186 PRO A CA 1
ATOM 1496 C C . PRO A 1 186 ? 12.573 -10.013 -16.236 1.00 45.03 186 PRO A C 1
ATOM 1498 O O . PRO A 1 186 ? 11.797 -10.733 -15.610 1.00 45.03 186 PRO A O 1
ATOM 1501 N N . SER A 1 187 ? 13.895 -10.073 -16.062 1.00 42.53 187 SER A N 1
ATOM 1502 C CA . SER A 1 187 ? 14.527 -10.842 -14.985 1.00 42.53 187 SER A CA 1
ATOM 1503 C C . SER A 1 187 ? 14.053 -10.357 -13.611 1.00 42.53 187 SER A C 1
ATOM 1505 O O . SER A 1 187 ? 13.676 -9.191 -13.480 1.00 42.53 187 SER A O 1
ATOM 1507 N N . ALA A 1 188 ? 14.116 -11.229 -12.595 1.00 43.38 188 ALA A N 1
ATOM 1508 C CA . ALA A 1 188 ? 13.786 -10.887 -11.209 1.00 43.38 188 ALA A CA 1
ATOM 1509 C C . ALA A 1 188 ? 14.362 -9.516 -10.816 1.00 43.38 188 ALA A C 1
ATOM 1511 O O . ALA A 1 188 ? 15.545 -9.272 -11.086 1.00 43.38 188 ALA A O 1
ATOM 1512 N N . PRO A 1 189 ? 13.585 -8.644 -10.152 1.00 51.50 189 PRO A N 1
ATOM 1513 C CA . PRO A 1 189 ? 14.133 -7.402 -9.643 1.00 51.50 189 PRO A CA 1
ATOM 1514 C C . PRO A 1 189 ? 15.203 -7.723 -8.592 1.00 51.50 189 PRO A C 1
ATOM 1516 O O . PRO A 1 189 ? 14.979 -8.486 -7.649 1.00 51.50 189 PRO A O 1
ATOM 1519 N N . THR A 1 190 ? 16.397 -7.167 -8.777 1.00 51.47 190 THR A N 1
ATOM 1520 C CA . THR A 1 190 ? 17.507 -7.291 -7.829 1.00 51.47 190 THR A CA 1
ATOM 1521 C C . THR A 1 190 ? 17.156 -6.608 -6.497 1.00 51.47 190 THR A C 1
ATOM 1523 O O . THR A 1 190 ? 16.273 -5.748 -6.450 1.00 51.47 190 THR A O 1
ATOM 1526 N N . PRO A 1 191 ? 17.866 -6.902 -5.389 1.00 44.94 191 PRO A N 1
ATOM 1527 C CA . PRO A 1 191 ? 17.707 -6.150 -4.138 1.00 44.94 191 PRO A CA 1
ATOM 1528 C C . PRO A 1 191 ? 17.858 -4.634 -4.330 1.00 44.94 191 PRO A C 1
ATOM 1530 O O . PRO A 1 191 ? 17.195 -3.851 -3.649 1.00 44.94 191 PRO A O 1
ATOM 1533 N N . LYS A 1 192 ? 18.687 -4.232 -5.304 1.00 48.69 192 LYS A N 1
ATOM 1534 C CA . LYS A 1 192 ? 18.832 -2.848 -5.745 1.00 48.69 192 LYS A CA 1
ATOM 1535 C C . LYS A 1 192 ? 17.563 -2.355 -6.443 1.00 48.69 192 LYS A C 1
ATOM 1537 O O . LYS A 1 192 ? 17.041 -1.353 -5.992 1.00 48.69 192 LYS A O 1
ATOM 1542 N N . ASP A 1 193 ? 17.003 -3.089 -7.410 1.00 49.28 193 ASP A N 1
ATOM 1543 C CA . ASP A 1 193 ? 15.739 -2.736 -8.091 1.00 49.28 193 ASP A CA 1
ATOM 1544 C C . ASP A 1 193 ? 14.544 -2.634 -7.133 1.00 49.28 193 ASP A C 1
ATOM 1546 O O . ASP A 1 193 ? 13.642 -1.830 -7.350 1.00 49.28 193 ASP A O 1
ATOM 1550 N N . ILE A 1 194 ? 14.538 -3.433 -6.064 1.00 48.56 194 ILE A N 1
ATOM 1551 C CA . ILE A 1 194 ? 13.505 -3.410 -5.024 1.00 48.56 194 ILE A CA 1
ATOM 1552 C C . ILE A 1 194 ? 13.676 -2.202 -4.100 1.00 48.56 194 ILE A C 1
ATOM 1554 O O . ILE A 1 194 ? 12.697 -1.507 -3.836 1.00 48.56 194 ILE A O 1
ATOM 1558 N N . ASN A 1 195 ? 14.898 -1.914 -3.637 1.00 46.53 195 ASN A N 1
ATOM 1559 C CA . ASN A 1 195 ? 15.175 -0.676 -2.900 1.00 46.53 195 ASN A CA 1
ATOM 1560 C C . ASN A 1 195 ? 14.829 0.542 -3.758 1.00 46.53 195 ASN A C 1
ATOM 1562 O O . ASN A 1 195 ? 14.116 1.442 -3.331 1.00 46.53 195 ASN A O 1
ATOM 1566 N N . ASP A 1 196 ? 15.246 0.507 -5.009 1.00 46.62 196 ASP A N 1
ATOM 1567 C CA . ASP A 1 196 ? 14.992 1.526 -6.001 1.00 46.62 196 ASP A CA 1
ATOM 1568 C C . ASP A 1 196 ? 13.492 1.686 -6.290 1.00 46.62 196 ASP A C 1
ATOM 1570 O O . ASP A 1 196 ? 13.026 2.810 -6.361 1.00 46.62 196 ASP A O 1
ATOM 1574 N N . ALA A 1 197 ? 12.697 0.619 -6.387 1.00 48.25 197 ALA A N 1
ATOM 1575 C CA . ALA A 1 197 ? 11.242 0.712 -6.564 1.00 48.25 197 ALA A CA 1
ATOM 1576 C C . ALA A 1 197 ? 10.500 1.164 -5.291 1.00 48.25 197 ALA A C 1
ATOM 1578 O O . ALA A 1 197 ? 9.475 1.836 -5.384 1.00 48.25 197 ALA A O 1
ATOM 1579 N N . CYS A 1 198 ? 11.012 0.824 -4.103 1.00 43.50 198 CYS A N 1
ATOM 1580 C CA . CYS A 1 198 ? 10.473 1.288 -2.822 1.00 43.50 198 CYS A CA 1
ATOM 1581 C C . CYS A 1 198 ? 10.706 2.793 -2.597 1.00 43.50 198 CYS A C 1
ATOM 1583 O O . CYS A 1 198 ? 9.857 3.448 -1.981 1.00 43.50 198 CYS A O 1
ATOM 1585 N N . PHE A 1 199 ? 11.832 3.322 -3.094 1.00 39.41 199 PHE A N 1
ATOM 1586 C CA . PHE A 1 199 ? 12.257 4.718 -2.931 1.00 39.41 199 PHE A CA 1
ATOM 1587 C C . PHE A 1 199 ? 11.961 5.628 -4.137 1.00 39.41 199 PHE A C 1
ATOM 1589 O O . PHE A 1 199 ? 11.900 6.842 -3.956 1.00 39.41 199 PHE A O 1
ATOM 1596 N N . ARG A 1 200 ? 11.767 5.095 -5.352 1.00 45.75 200 ARG A N 1
ATOM 1597 C CA . ARG A 1 200 ? 11.510 5.910 -6.551 1.00 45.75 200 ARG A CA 1
ATOM 1598 C C . ARG A 1 200 ? 10.026 6.208 -6.736 1.00 45.75 200 ARG A C 1
ATOM 1600 O O . ARG A 1 200 ? 9.203 5.312 -6.904 1.00 45.75 200 ARG A O 1
ATOM 1607 N N . ASP A 1 201 ? 9.728 7.500 -6.774 1.00 39.50 201 ASP A N 1
ATOM 1608 C CA . ASP A 1 201 ? 8.478 8.052 -7.285 1.00 39.50 201 ASP A CA 1
ATOM 1609 C C . ASP A 1 201 ? 8.348 7.777 -8.805 1.00 39.50 201 ASP A C 1
ATOM 1611 O O . ASP A 1 201 ? 9.346 7.554 -9.494 1.00 39.50 201 ASP A O 1
ATOM 1615 N N . ASN A 1 202 ? 7.120 7.779 -9.331 1.00 37.75 202 ASN A N 1
ATOM 1616 C CA . ASN A 1 202 ? 6.653 7.250 -10.635 1.00 37.75 202 ASN A CA 1
ATOM 1617 C C . ASN A 1 202 ? 7.425 7.589 -11.950 1.00 37.75 202 ASN A C 1
ATOM 1619 O O . ASN A 1 202 ? 7.024 7.147 -13.030 1.00 37.75 202 ASN A O 1
ATOM 1623 N N . GLN A 1 203 ? 8.528 8.339 -11.938 1.00 43.19 203 GLN A N 1
ATOM 1624 C CA . GLN A 1 203 ? 9.164 8.893 -13.146 1.00 43.19 203 GLN A CA 1
ATOM 1625 C C . GLN A 1 203 ? 10.108 7.927 -13.887 1.00 43.19 203 GLN A C 1
ATOM 1627 O O . GLN A 1 203 ? 10.195 7.954 -15.119 1.00 43.19 203 GLN A O 1
ATOM 1632 N N . THR A 1 204 ? 10.747 6.984 -13.192 1.00 40.22 204 THR A N 1
ATOM 1633 C CA . THR A 1 204 ? 11.787 6.116 -13.786 1.00 40.22 204 THR A CA 1
ATOM 1634 C C . THR A 1 204 ? 11.232 5.016 -14.709 1.00 40.22 204 THR A C 1
ATOM 1636 O O . THR A 1 204 ? 11.945 4.473 -15.556 1.00 40.22 204 THR A O 1
ATOM 1639 N N . LEU A 1 205 ? 9.929 4.718 -14.621 1.00 36.03 205 LEU A N 1
ATOM 1640 C CA . LEU A 1 205 ? 9.215 3.757 -15.479 1.00 36.03 205 LEU A CA 1
ATOM 1641 C C . LEU A 1 205 ? 9.251 4.124 -16.971 1.00 36.03 205 LEU A C 1
ATOM 1643 O O . LEU A 1 205 ? 9.170 3.247 -17.834 1.00 36.03 205 LEU A O 1
ATOM 1647 N N . ARG A 1 206 ? 9.429 5.412 -17.283 1.00 38.16 206 ARG A N 1
ATOM 1648 C CA . ARG A 1 206 ? 9.562 5.901 -18.662 1.00 38.16 206 ARG A CA 1
ATOM 1649 C C . ARG A 1 206 ? 10.963 5.670 -19.241 1.00 38.16 206 ARG A C 1
ATOM 1651 O O . ARG A 1 206 ? 11.099 5.556 -20.458 1.00 38.16 206 ARG A O 1
ATOM 1658 N N . HIS A 1 207 ? 11.987 5.543 -18.394 1.00 37.44 207 HIS A N 1
ATOM 1659 C CA . HIS A 1 207 ? 13.382 5.394 -18.819 1.00 37.44 207 HIS A CA 1
ATOM 1660 C C . HIS A 1 207 ? 13.762 3.951 -19.186 1.00 37.44 207 HIS A C 1
ATOM 1662 O O . HIS A 1 207 ? 14.459 3.741 -20.179 1.00 37.44 207 HIS A O 1
ATOM 1668 N N . ALA A 1 208 ? 13.251 2.950 -18.460 1.00 31.27 208 ALA A N 1
ATOM 1669 C CA . ALA A 1 208 ? 13.616 1.540 -18.662 1.00 31.27 208 ALA A CA 1
ATOM 1670 C C . ALA A 1 208 ? 13.150 0.945 -20.012 1.00 31.27 208 ALA A C 1
ATOM 1672 O O . ALA A 1 208 ? 13.708 -0.040 -20.484 1.00 31.27 208 ALA A O 1
ATOM 1673 N N . ARG A 1 209 ? 12.167 1.562 -20.686 1.00 39.97 209 ARG A N 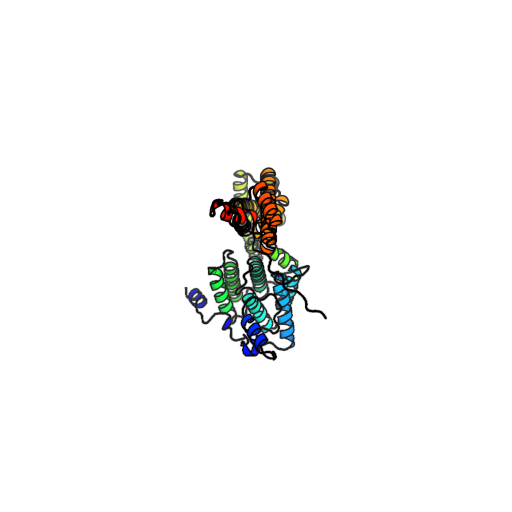1
ATOM 1674 C CA . ARG A 1 209 ? 11.620 1.093 -21.978 1.00 39.97 209 ARG A CA 1
ATOM 1675 C C . ARG A 1 209 ? 12.521 1.353 -23.194 1.00 39.97 209 ARG A C 1
ATOM 1677 O O . ARG A 1 209 ? 12.206 0.892 -24.285 1.00 39.97 209 ARG A O 1
ATOM 1684 N N . ARG A 1 210 ? 13.611 2.116 -23.046 1.00 40.53 210 ARG A N 1
ATOM 1685 C CA . ARG A 1 210 ? 14.382 2.675 -24.177 1.00 40.53 210 ARG A CA 1
ATOM 1686 C C . ARG A 1 210 ? 15.643 1.887 -24.580 1.00 40.53 210 ARG A C 1
ATOM 1688 O O . ARG A 1 210 ? 16.347 2.340 -25.475 1.00 40.53 210 ARG A O 1
ATOM 1695 N N . GLN A 1 211 ? 15.949 0.746 -23.958 1.00 34.88 211 GLN A N 1
ATOM 1696 C CA . GLN A 1 211 ? 17.252 0.063 -24.094 1.00 34.88 211 GLN A CA 1
ATOM 1697 C C . GLN A 1 211 ? 17.259 -1.155 -25.053 1.00 34.88 211 GLN A C 1
ATOM 1699 O O . GLN A 1 211 ? 17.753 -2.219 -24.699 1.00 34.88 211 GLN A O 1
ATOM 1704 N N . SER A 1 212 ? 16.732 -1.028 -26.279 1.00 35.56 212 SER A N 1
ATOM 1705 C CA . SER A 1 212 ? 16.889 -2.048 -27.341 1.00 35.56 212 SER A CA 1
ATOM 1706 C C . SER A 1 212 ? 17.939 -1.607 -28.370 1.00 35.56 212 SER A C 1
ATOM 1708 O O . SER A 1 212 ? 17.901 -0.482 -28.866 1.00 35.56 212 SER A O 1
ATOM 1710 N N . THR A 1 213 ? 18.884 -2.493 -28.694 1.00 37.91 213 THR A N 1
ATOM 1711 C CA . THR A 1 213 ? 20.157 -2.210 -29.386 1.00 37.91 213 THR A CA 1
ATOM 1712 C C . THR A 1 213 ? 20.020 -1.754 -30.845 1.00 37.91 213 THR A C 1
ATOM 1714 O O . THR A 1 213 ? 20.883 -1.034 -31.335 1.00 37.91 213 THR A O 1
ATOM 1717 N N . VAL A 1 214 ? 18.909 -2.057 -31.526 1.00 34.09 214 VAL A N 1
ATOM 1718 C CA . VAL A 1 214 ? 18.594 -1.498 -32.865 1.00 34.09 214 VAL A CA 1
ATOM 1719 C C . VAL A 1 214 ? 18.164 -0.024 -32.762 1.00 34.09 214 VAL A C 1
ATOM 1721 O O . VAL A 1 214 ? 18.408 0.776 -33.662 1.00 34.09 214 VAL A O 1
ATOM 1724 N N . GLY A 1 215 ? 17.615 0.368 -31.608 1.00 35.72 215 GLY A N 1
ATOM 1725 C CA . GLY A 1 215 ? 17.320 1.753 -31.268 1.00 35.72 215 GLY A CA 1
ATOM 1726 C C . GLY A 1 215 ? 18.568 2.599 -31.022 1.00 35.72 215 GLY A C 1
ATOM 1727 O O . GLY A 1 215 ? 18.499 3.798 -31.244 1.00 35.72 215 GLY A O 1
ATOM 1728 N N . HIS A 1 216 ? 19.716 2.025 -30.638 1.00 35.91 216 HIS A N 1
ATOM 1729 C CA . HIS A 1 216 ? 20.938 2.805 -30.382 1.00 35.91 216 HIS A CA 1
ATOM 1730 C C . HIS A 1 216 ? 21.498 3.476 -31.645 1.00 35.91 216 HIS A C 1
ATOM 1732 O O . HIS A 1 216 ? 21.913 4.625 -31.564 1.00 35.91 216 HIS A O 1
ATOM 1738 N N . VAL A 1 217 ? 21.429 2.832 -32.816 1.00 32.75 217 VAL A N 1
ATOM 1739 C CA . VAL A 1 217 ? 21.937 3.405 -34.082 1.00 32.75 217 VAL A CA 1
ATOM 1740 C C . VAL A 1 217 ? 20.981 4.459 -34.665 1.00 32.75 217 VAL A C 1
ATOM 1742 O O . VAL A 1 217 ? 21.428 5.469 -35.201 1.00 32.75 217 VAL A O 1
ATOM 1745 N N . ALA A 1 218 ? 19.665 4.286 -34.496 1.00 37.09 218 ALA A N 1
ATOM 1746 C CA . ALA A 1 218 ? 18.671 5.305 -34.857 1.00 37.09 218 ALA A CA 1
ATOM 1747 C C . ALA A 1 218 ? 18.641 6.481 -33.857 1.00 37.09 218 ALA A C 1
ATOM 1749 O O . ALA A 1 218 ? 18.390 7.622 -34.243 1.00 37.09 218 ALA A O 1
ATOM 1750 N N . LYS A 1 219 ? 18.942 6.214 -32.576 1.00 44.16 219 LYS A N 1
ATOM 1751 C CA . LYS A 1 219 ? 19.115 7.221 -31.525 1.00 44.16 219 LYS A CA 1
ATOM 1752 C C . LYS A 1 219 ? 20.362 8.035 -31.821 1.00 44.16 219 LYS A C 1
ATOM 1754 O O . LYS A 1 219 ? 20.165 9.193 -32.108 1.00 44.16 219 LYS A O 1
ATOM 1759 N N . ILE A 1 220 ? 21.559 7.445 -31.939 1.00 41.41 220 ILE A N 1
ATOM 1760 C CA . ILE A 1 220 ? 22.569 7.801 -32.961 1.00 41.41 220 ILE A CA 1
ATOM 1761 C C . ILE A 1 220 ? 22.394 9.155 -33.673 1.00 41.41 220 ILE A C 1
ATOM 1763 O O . ILE A 1 220 ? 22.728 10.239 -33.192 1.00 41.41 220 ILE A O 1
ATOM 1767 N N . MET A 1 221 ? 21.744 9.032 -34.831 1.00 42.59 221 MET A N 1
ATOM 1768 C CA . MET A 1 221 ? 21.437 10.100 -35.776 1.00 42.59 221 MET A CA 1
ATOM 1769 C C . MET A 1 221 ? 20.377 11.095 -35.274 1.00 42.59 221 MET A C 1
ATOM 1771 O O . MET A 1 221 ? 20.467 12.274 -35.598 1.00 42.59 221 MET A O 1
ATOM 1775 N N . ASN A 1 222 ? 19.421 10.665 -34.444 1.00 59.25 222 ASN A N 1
ATOM 1776 C CA . ASN A 1 222 ? 18.443 11.548 -33.795 1.00 59.25 222 ASN A CA 1
ATOM 1777 C C . ASN A 1 222 ? 19.064 12.376 -32.645 1.00 59.25 222 ASN A C 1
ATOM 1779 O O . ASN A 1 222 ? 18.660 13.506 -32.403 1.00 59.25 222 ASN A O 1
ATOM 1783 N N . THR A 1 223 ? 20.085 11.858 -31.951 1.00 63.41 223 THR A N 1
ATOM 1784 C CA . THR A 1 223 ? 20.707 12.507 -30.785 1.00 63.41 223 THR A CA 1
ATOM 1785 C C . THR A 1 223 ? 21.512 13.723 -31.199 1.00 63.41 223 THR A C 1
ATOM 1787 O O . THR A 1 223 ? 21.540 14.684 -30.447 1.00 63.41 223 THR A O 1
ATOM 1790 N N . LYS A 1 224 ? 22.125 13.721 -32.390 1.00 63.66 224 LYS A N 1
ATOM 1791 C CA . LYS A 1 224 ? 22.830 14.899 -32.907 1.00 63.66 224 LYS A CA 1
ATOM 1792 C C . LYS A 1 224 ? 21.872 16.074 -33.120 1.00 63.66 224 LYS A C 1
ATOM 1794 O O . LYS A 1 224 ? 22.100 17.143 -32.571 1.00 63.66 224 LYS A O 1
ATOM 1799 N N . GLN A 1 225 ? 20.756 15.840 -33.812 1.00 68.00 225 GLN A N 1
ATOM 1800 C CA . GLN A 1 225 ? 19.717 16.856 -34.005 1.00 68.00 225 GLN A CA 1
ATOM 1801 C C . GLN A 1 225 ? 19.097 17.302 -32.666 1.00 68.00 225 GLN A C 1
ATOM 1803 O O . GLN A 1 225 ? 18.938 18.494 -32.422 1.00 68.00 225 GLN A O 1
ATOM 1808 N N . GLN A 1 226 ? 18.812 16.362 -31.759 1.00 65.88 226 GLN A N 1
ATOM 1809 C CA . GLN A 1 226 ? 18.288 16.670 -30.423 1.00 65.88 226 GLN A CA 1
ATOM 1810 C C . GLN A 1 226 ? 19.281 17.459 -29.558 1.00 65.88 226 GLN A C 1
ATOM 1812 O O . GLN A 1 226 ? 18.857 18.299 -28.769 1.00 65.88 226 GLN A O 1
ATOM 1817 N N . MET A 1 227 ? 20.586 17.209 -29.689 1.00 68.06 227 MET A N 1
ATOM 1818 C CA . MET A 1 227 ? 21.629 17.948 -28.971 1.00 68.06 227 MET A CA 1
ATOM 1819 C C . MET A 1 227 ? 21.807 19.361 -29.527 1.00 68.06 227 MET A C 1
ATOM 1821 O O . MET A 1 227 ? 21.931 20.291 -28.737 1.00 68.06 227 MET A O 1
ATOM 1825 N N . GLU A 1 228 ? 21.725 19.547 -30.847 1.00 68.81 228 GLU A N 1
ATOM 1826 C CA . GLU A 1 228 ? 21.733 20.874 -31.485 1.00 68.81 228 GLU A CA 1
ATOM 1827 C C . GLU A 1 228 ? 20.492 21.704 -31.084 1.00 68.81 228 GLU A C 1
ATOM 1829 O O . GLU A 1 228 ? 20.599 22.889 -30.750 1.00 68.81 228 GLU A O 1
ATOM 1834 N N . GLU A 1 229 ? 19.309 21.079 -31.026 1.00 68.62 229 GLU A N 1
ATOM 1835 C CA . GLU A 1 229 ? 18.083 21.707 -30.512 1.00 68.62 229 GLU A CA 1
ATOM 1836 C C . GLU A 1 229 ? 18.195 22.047 -29.013 1.00 68.62 229 GLU A C 1
ATOM 1838 O O . GLU A 1 229 ? 17.832 23.152 -28.597 1.00 68.62 229 GLU A O 1
ATOM 1843 N N . LEU A 1 230 ? 18.748 21.140 -28.198 1.00 62.88 230 LEU A N 1
ATOM 1844 C CA . LEU A 1 230 ? 19.011 21.383 -26.775 1.00 62.88 230 LEU A CA 1
ATOM 1845 C C . LEU A 1 230 ? 20.023 22.511 -26.563 1.00 62.88 230 LEU A C 1
ATOM 1847 O O . LEU A 1 230 ? 19.823 23.332 -25.672 1.00 62.88 230 LEU A O 1
ATOM 1851 N N . GLU A 1 231 ? 21.062 22.614 -27.389 1.00 67.50 231 GLU A N 1
ATOM 1852 C CA . GLU A 1 231 ? 22.039 23.704 -27.337 1.00 67.50 231 GLU A CA 1
ATOM 1853 C C . GLU A 1 231 ? 21.381 25.063 -27.625 1.00 67.50 231 GLU A C 1
ATOM 1855 O O . GLU A 1 231 ? 21.634 26.044 -26.918 1.00 67.50 231 GLU A O 1
ATOM 1860 N N . SER A 1 232 ? 20.436 25.110 -28.571 1.00 68.50 232 SER A N 1
ATOM 1861 C CA . SER A 1 232 ? 19.608 26.298 -28.822 1.00 68.50 232 SER A CA 1
ATOM 1862 C C . SER A 1 232 ? 18.732 26.674 -27.617 1.00 68.50 232 SER A C 1
ATOM 1864 O O . SER A 1 232 ? 18.592 27.855 -27.283 1.00 68.50 232 SER A O 1
ATOM 1866 N N . ILE A 1 233 ? 18.170 25.682 -26.917 1.00 59.81 233 ILE A N 1
ATOM 1867 C CA . ILE A 1 233 ? 17.367 25.889 -25.700 1.00 59.81 233 ILE A CA 1
ATOM 1868 C C . ILE A 1 233 ? 18.251 26.355 -24.530 1.00 59.81 233 ILE A C 1
ATOM 1870 O O . ILE A 1 233 ? 17.861 27.267 -23.793 1.00 59.81 233 ILE A O 1
ATOM 1874 N N . LEU A 1 234 ? 19.460 25.798 -24.387 1.00 62.97 234 LEU A N 1
ATOM 1875 C CA . LEU A 1 234 ? 20.439 26.161 -23.353 1.00 62.97 234 LEU A CA 1
ATOM 1876 C C . LEU A 1 234 ? 20.874 27.626 -23.441 1.00 62.97 234 LEU A C 1
ATOM 1878 O O . LEU A 1 234 ? 21.093 28.262 -22.407 1.00 62.97 234 LEU A O 1
ATOM 1882 N N . GLN A 1 235 ? 20.979 28.172 -24.656 1.00 66.38 235 GLN A N 1
ATOM 1883 C CA . GLN A 1 235 ? 21.292 29.590 -24.868 1.00 66.38 235 GLN A CA 1
ATOM 1884 C C . GLN A 1 235 ? 20.158 30.523 -24.418 1.00 66.38 235 GLN A C 1
ATOM 1886 O O . GLN A 1 235 ? 20.406 31.685 -24.105 1.00 66.38 235 GLN A O 1
ATOM 1891 N N . ARG A 1 236 ? 18.919 30.021 -24.348 1.00 51.25 236 ARG A N 1
ATOM 1892 C CA . ARG A 1 236 ? 17.718 30.804 -24.015 1.00 51.25 236 ARG A CA 1
ATOM 1893 C C . ARG A 1 236 ? 17.312 30.728 -22.543 1.00 51.25 236 ARG A C 1
ATOM 1895 O O . ARG A 1 236 ? 16.368 31.405 -22.149 1.00 51.25 236 ARG A O 1
ATOM 1902 N N . SER A 1 237 ? 17.974 29.903 -21.732 1.00 59.91 237 SER A N 1
ATOM 1903 C CA . SER A 1 237 ? 17.504 29.570 -20.382 1.00 59.91 237 SER A CA 1
ATOM 1904 C C . SER A 1 237 ? 18.622 29.468 -19.337 1.00 59.91 237 SER A C 1
ATOM 1906 O O . SER A 1 237 ? 19.813 29.288 -19.624 1.00 59.91 237 SER A O 1
ATOM 1908 N N . ALA A 1 238 ? 18.228 29.640 -18.075 1.00 65.62 238 ALA A N 1
ATOM 1909 C CA . ALA A 1 238 ? 19.123 29.674 -16.925 1.00 65.62 238 ALA A CA 1
ATOM 1910 C C . ALA A 1 238 ? 19.432 28.257 -16.409 1.00 65.62 238 ALA A C 1
ATOM 1912 O O . ALA A 1 238 ? 19.011 27.874 -15.322 1.00 65.62 238 ALA A O 1
ATOM 1913 N N . PHE A 1 239 ? 20.160 27.465 -17.200 1.00 68.25 239 PHE A N 1
ATOM 1914 C CA . PHE A 1 239 ? 20.708 26.186 -16.733 1.00 68.25 239 PHE A CA 1
ATOM 1915 C C . PHE A 1 239 ? 22.013 26.366 -15.932 1.00 68.25 239 PHE A C 1
ATOM 1917 O O . PHE A 1 239 ? 22.746 27.328 -16.196 1.00 68.25 239 PHE A O 1
ATOM 1924 N N . PRO A 1 240 ? 22.337 25.432 -15.013 1.00 72.69 240 PRO A N 1
ATOM 1925 C CA . PRO A 1 240 ? 23.634 25.376 -14.335 1.00 72.69 240 PRO A CA 1
ATOM 1926 C C . PRO A 1 240 ? 24.807 25.320 -15.325 1.00 72.69 240 PRO A C 1
ATOM 1928 O O . PRO A 1 240 ? 24.687 24.683 -16.375 1.00 72.69 240 PRO A O 1
ATOM 1931 N N . SER A 1 241 ? 25.935 25.954 -14.984 1.00 76.62 241 SER A N 1
ATOM 1932 C CA . SER A 1 241 ? 27.160 25.983 -15.807 1.00 76.62 241 SER A CA 1
ATOM 1933 C C . SER A 1 241 ? 27.612 24.583 -16.204 1.00 76.62 241 SER A C 1
ATOM 1935 O O . SER A 1 241 ? 27.816 24.316 -17.381 1.00 76.62 241 SER A O 1
ATOM 1937 N N . ASP A 1 242 ? 27.639 23.667 -15.245 1.00 75.38 242 ASP A N 1
ATOM 1938 C CA . ASP A 1 242 ? 28.205 22.331 -15.427 1.00 75.38 242 ASP A CA 1
ATOM 1939 C C . ASP A 1 242 ? 27.339 21.483 -16.373 1.00 75.38 242 ASP A C 1
ATOM 1941 O O . ASP A 1 242 ? 27.842 20.712 -17.186 1.00 75.38 242 ASP A O 1
ATOM 1945 N N . LEU A 1 243 ? 26.014 21.671 -16.322 1.00 74.31 243 LEU A N 1
ATOM 1946 C CA . LEU A 1 243 ? 25.079 21.042 -17.256 1.00 74.31 243 LEU A CA 1
ATOM 1947 C C . LEU A 1 243 ? 25.214 21.639 -18.664 1.00 74.31 243 LEU A C 1
ATOM 1949 O O . LEU A 1 243 ? 25.167 20.901 -19.648 1.00 74.31 243 LEU A O 1
ATOM 1953 N N . LYS A 1 244 ? 25.404 22.963 -18.769 1.00 77.94 244 LYS A N 1
ATOM 1954 C CA . LYS A 1 244 ? 25.665 23.631 -20.053 1.00 77.94 244 LYS A CA 1
ATOM 1955 C C . LYS A 1 244 ? 26.961 23.125 -20.679 1.00 77.94 244 LYS A C 1
ATOM 1957 O O . LYS A 1 244 ? 26.960 22.804 -21.862 1.00 77.94 244 LYS A O 1
ATOM 1962 N N . GLU A 1 245 ? 28.025 23.006 -19.893 1.00 83.19 245 GLU A N 1
ATOM 1963 C CA . GLU A 1 245 ? 29.325 22.499 -20.338 1.00 83.19 245 GLU A CA 1
ATOM 1964 C C . GLU A 1 245 ? 29.244 21.033 -20.775 1.00 83.19 245 GLU A C 1
ATOM 1966 O O . GLU A 1 245 ? 29.717 20.697 -21.860 1.00 83.19 245 GLU A O 1
ATOM 1971 N N . ALA A 1 246 ? 28.573 20.176 -19.998 1.00 77.50 246 ALA A N 1
ATOM 1972 C CA . ALA A 1 246 ? 28.388 18.768 -20.341 1.00 77.50 246 ALA A CA 1
ATOM 1973 C C . ALA A 1 246 ? 27.590 18.579 -21.643 1.00 77.50 246 ALA A C 1
ATOM 1975 O O . ALA A 1 246 ? 27.975 17.775 -22.493 1.00 77.50 246 ALA A O 1
ATOM 1976 N N . ILE A 1 247 ? 26.509 19.342 -21.839 1.00 76.75 247 ILE A N 1
ATOM 1977 C CA . ILE A 1 247 ? 25.707 19.264 -23.068 1.00 76.75 247 ILE A CA 1
ATOM 1978 C C . ILE A 1 247 ? 26.457 19.870 -24.262 1.00 76.75 247 ILE A C 1
ATOM 1980 O O . ILE A 1 247 ? 26.429 19.288 -25.341 1.00 76.75 247 ILE A O 1
ATOM 1984 N N . GLN A 1 248 ? 27.178 20.983 -24.093 1.00 83.56 248 GLN A N 1
ATOM 1985 C CA . GLN A 1 248 ? 28.018 21.549 -25.160 1.00 83.56 248 GLN A CA 1
ATOM 1986 C C . GLN A 1 248 ? 29.143 20.590 -25.568 1.00 83.56 248 GLN A C 1
ATOM 1988 O O . GLN A 1 248 ? 29.456 20.461 -26.753 1.00 83.56 248 GLN A O 1
ATOM 1993 N N . PHE A 1 249 ? 29.748 19.900 -24.599 1.00 84.38 249 PHE A N 1
ATOM 1994 C CA . PHE A 1 249 ? 30.753 18.875 -24.856 1.00 84.38 249 PHE A CA 1
ATOM 1995 C C . PHE A 1 249 ? 30.157 17.678 -25.611 1.00 84.38 249 PHE A C 1
ATOM 1997 O O . PHE A 1 249 ? 30.739 17.239 -26.603 1.00 84.38 249 PHE A O 1
ATOM 2004 N N . ALA A 1 250 ? 28.976 17.202 -25.204 1.00 79.75 250 ALA A N 1
ATOM 2005 C CA . ALA A 1 250 ? 28.260 16.118 -25.878 1.00 79.75 250 ALA A CA 1
ATOM 2006 C C . ALA A 1 250 ? 27.777 16.496 -27.292 1.00 79.75 250 ALA A C 1
ATOM 2008 O O . ALA A 1 250 ? 27.867 15.679 -28.204 1.00 79.75 250 ALA A O 1
ATOM 2009 N N . SER A 1 251 ? 27.320 17.737 -27.498 1.00 80.50 251 SER A N 1
ATOM 2010 C CA . SER A 1 251 ? 26.899 18.275 -28.805 1.00 80.50 251 SER A CA 1
ATOM 2011 C C . SER A 1 251 ? 28.060 18.301 -29.809 1.00 80.50 251 SER A C 1
ATOM 2013 O O . SER A 1 251 ? 27.916 17.904 -30.967 1.00 80.50 251 SER A O 1
ATOM 2015 N N . LYS A 1 252 ? 29.262 18.672 -29.349 1.00 84.50 252 LYS A N 1
ATOM 2016 C CA . LYS A 1 252 ? 30.480 18.681 -30.178 1.00 84.50 252 LYS A CA 1
ATOM 2017 C C . LYS A 1 252 ? 31.054 17.285 -30.440 1.00 84.50 252 LYS A C 1
ATOM 2019 O O . LYS A 1 252 ? 31.722 17.102 -31.452 1.00 84.50 252 LYS A O 1
ATOM 2024 N N . ASN A 1 253 ? 30.782 16.313 -29.566 1.00 82.81 253 ASN A N 1
ATOM 2025 C CA . ASN A 1 253 ? 31.327 14.951 -29.623 1.00 82.81 253 ASN A CA 1
ATOM 2026 C C . ASN A 1 253 ? 30.208 13.900 -29.685 1.00 82.81 253 ASN A C 1
ATOM 2028 O O . ASN A 1 253 ? 30.162 12.974 -28.882 1.00 82.81 253 ASN A O 1
ATOM 2032 N N . THR A 1 254 ? 29.291 14.035 -30.643 1.00 72.94 254 THR A N 1
ATOM 2033 C CA . THR A 1 254 ? 28.104 13.158 -30.754 1.00 72.94 254 THR A CA 1
ATOM 2034 C C . THR A 1 254 ? 28.417 11.688 -31.053 1.00 72.94 254 THR A C 1
ATOM 2036 O O . THR A 1 254 ? 27.559 10.833 -30.845 1.00 72.94 254 THR A O 1
ATOM 2039 N N . GLU A 1 255 ? 29.635 11.382 -31.506 1.00 76.25 255 GLU A N 1
ATOM 2040 C CA . GLU A 1 255 ? 30.136 10.012 -31.684 1.00 76.25 255 GLU A CA 1
ATOM 2041 C C . GLU A 1 255 ? 30.584 9.367 -30.358 1.00 76.25 255 GLU A C 1
ATOM 2043 O O . GLU A 1 255 ? 30.632 8.140 -30.256 1.00 76.25 255 GLU A O 1
ATOM 2048 N N . ASP A 1 256 ? 30.862 10.170 -29.323 1.00 76.50 256 ASP A N 1
ATOM 2049 C CA . ASP A 1 256 ? 31.168 9.693 -27.975 1.00 76.50 256 ASP A CA 1
ATOM 2050 C C . ASP A 1 256 ? 29.866 9.419 -27.210 1.00 76.50 256 ASP A C 1
ATOM 2052 O O . ASP A 1 256 ? 29.272 10.281 -26.550 1.00 76.50 256 ASP A O 1
ATOM 2056 N N . THR A 1 257 ? 29.421 8.166 -27.288 1.00 71.00 257 THR A N 1
ATOM 2057 C CA . THR A 1 257 ? 28.219 7.685 -26.600 1.00 71.00 257 THR A CA 1
ATOM 2058 C C . THR A 1 257 ? 28.272 7.908 -25.088 1.00 71.00 257 THR A C 1
ATOM 2060 O O . THR A 1 257 ? 27.233 8.169 -24.487 1.00 71.00 257 THR A O 1
ATOM 2063 N N . SER A 1 258 ? 29.459 7.868 -24.472 1.00 69.06 258 SER A N 1
ATOM 2064 C CA . SER A 1 258 ? 29.619 8.066 -23.026 1.00 69.06 258 SER A CA 1
ATOM 2065 C C . SER A 1 258 ? 29.385 9.527 -22.633 1.00 69.06 258 SER A C 1
ATOM 2067 O O . SER A 1 258 ? 28.696 9.809 -21.650 1.00 69.06 258 SER A O 1
ATOM 2069 N N . ALA A 1 259 ? 29.907 10.473 -23.419 1.00 69.62 259 ALA A N 1
ATOM 2070 C CA . ALA A 1 259 ? 29.678 11.903 -23.207 1.00 69.62 259 ALA A CA 1
ATOM 2071 C C . ALA A 1 259 ? 28.191 12.271 -23.340 1.00 69.62 259 ALA A C 1
ATOM 2073 O O . ALA A 1 259 ? 27.636 12.984 -22.500 1.00 69.62 259 ALA A O 1
ATOM 2074 N N . VAL A 1 260 ? 27.531 11.727 -24.364 1.00 70.31 260 VAL A N 1
ATOM 2075 C CA . VAL A 1 260 ? 26.099 11.924 -24.627 1.00 70.31 260 VAL A CA 1
ATOM 2076 C C . VAL A 1 260 ? 25.235 11.329 -23.509 1.00 70.31 260 VAL A C 1
ATOM 2078 O O . VAL A 1 260 ? 24.306 11.985 -23.033 1.00 70.31 260 VAL A O 1
ATOM 2081 N N . GLU A 1 261 ? 25.536 10.114 -23.047 1.00 65.81 261 GLU A N 1
ATOM 2082 C CA . GLU A 1 261 ? 24.824 9.478 -21.930 1.00 65.81 261 GLU A CA 1
ATOM 2083 C C . GLU A 1 261 ? 25.011 10.228 -20.607 1.00 65.81 261 GLU A C 1
ATOM 2085 O O . GLU A 1 261 ? 24.050 10.380 -19.843 1.00 65.81 261 GLU A O 1
ATOM 2090 N N . SER A 1 262 ? 26.214 10.747 -20.355 1.00 71.50 262 SER A N 1
ATOM 2091 C CA . SER A 1 262 ? 26.508 11.577 -19.185 1.00 71.50 262 SER A CA 1
ATOM 2092 C C . SER A 1 262 ? 25.689 12.873 -19.194 1.00 71.50 262 SER A C 1
ATOM 2094 O O . SER A 1 262 ? 24.976 13.165 -18.230 1.00 71.50 262 SER A O 1
ATOM 2096 N N . ALA A 1 263 ? 25.677 13.599 -20.319 1.00 65.81 263 ALA A N 1
ATOM 2097 C CA . ALA A 1 263 ? 24.900 14.830 -20.471 1.00 65.81 263 ALA A CA 1
ATOM 2098 C C . ALA A 1 263 ? 23.385 14.597 -20.310 1.00 65.81 263 ALA A C 1
ATOM 2100 O O . ALA A 1 263 ? 22.707 15.349 -19.605 1.00 65.81 263 ALA A O 1
ATOM 2101 N N . TRP A 1 264 ? 22.849 13.515 -20.888 1.00 68.00 264 TRP A N 1
ATOM 2102 C CA . TRP A 1 264 ? 21.449 13.120 -20.690 1.00 68.00 264 TRP A CA 1
ATOM 2103 C C . TRP A 1 264 ? 21.131 12.764 -19.239 1.00 68.00 264 TRP A C 1
ATOM 2105 O O . TRP A 1 264 ? 20.048 13.097 -18.750 1.00 68.00 264 TRP A O 1
ATOM 2115 N N . SER A 1 265 ? 22.053 12.095 -18.548 1.00 64.06 265 SER A N 1
ATOM 2116 C CA . SER A 1 265 ? 21.888 11.745 -17.136 1.00 64.06 265 SER A CA 1
ATOM 2117 C C . SER A 1 265 ? 21.826 13.004 -16.272 1.00 64.06 265 SER A C 1
ATOM 2119 O O . SER A 1 265 ? 20.909 13.142 -15.466 1.00 64.06 265 SER A O 1
ATOM 2121 N N . MET A 1 266 ? 22.719 13.971 -16.505 1.00 62.53 266 MET A N 1
ATOM 2122 C CA . MET A 1 266 ? 22.698 15.262 -15.809 1.00 62.53 266 MET A CA 1
ATOM 2123 C C . MET A 1 266 ? 21.418 16.061 -16.101 1.00 62.53 266 MET A C 1
ATOM 2125 O O . MET A 1 266 ? 20.830 16.630 -15.182 1.00 62.53 266 MET A O 1
ATOM 2129 N N . LEU A 1 267 ? 20.942 16.066 -17.353 1.00 61.50 267 LEU A N 1
ATOM 2130 C CA . LEU A 1 267 ? 19.693 16.736 -17.732 1.00 61.50 267 LEU A CA 1
ATOM 2131 C C . LEU A 1 267 ? 18.470 16.085 -17.075 1.00 61.50 267 LEU A C 1
ATOM 2133 O O . LEU A 1 267 ? 17.562 16.784 -16.632 1.00 61.50 267 LEU A O 1
ATOM 2137 N N . THR A 1 268 ? 18.458 14.754 -16.987 1.00 62.66 268 THR A N 1
ATOM 2138 C CA . THR A 1 268 ? 17.388 13.996 -16.322 1.00 62.66 268 THR A CA 1
ATOM 2139 C C . THR A 1 268 ? 17.355 14.325 -14.834 1.00 62.66 268 THR A C 1
ATOM 2141 O O . THR A 1 268 ? 16.307 14.710 -14.325 1.00 62.66 268 THR A O 1
ATOM 2144 N N . VAL A 1 269 ? 18.511 14.283 -14.162 1.00 61.59 269 VAL A N 1
ATOM 2145 C CA . VAL A 1 269 ? 18.640 14.663 -12.746 1.00 61.59 269 VAL A CA 1
ATOM 2146 C C . VAL A 1 269 ? 18.185 16.107 -12.516 1.00 61.59 269 VAL A C 1
ATOM 2148 O O . VAL A 1 269 ? 17.502 16.385 -11.534 1.00 61.59 269 VAL A O 1
ATOM 2151 N N . TYR A 1 270 ? 18.508 17.029 -13.427 1.00 62.88 270 TYR A N 1
ATOM 2152 C CA . TYR A 1 270 ? 18.048 18.417 -13.347 1.00 62.88 270 TYR A CA 1
ATOM 2153 C C . TYR A 1 270 ? 16.529 18.557 -13.555 1.00 62.88 270 TYR A C 1
ATOM 2155 O O . TYR A 1 270 ? 15.868 19.300 -12.838 1.00 62.88 270 TYR A O 1
ATOM 2163 N N . ALA A 1 271 ? 15.938 17.838 -14.510 1.00 63.59 271 ALA A N 1
ATOM 2164 C CA . ALA A 1 271 ? 14.490 17.865 -14.721 1.00 63.59 271 ALA A CA 1
ATOM 2165 C C . ALA A 1 271 ? 13.728 17.293 -13.512 1.00 63.59 271 ALA A C 1
ATOM 2167 O O . ALA A 1 271 ? 12.731 17.869 -13.070 1.00 63.59 271 ALA A O 1
ATOM 2168 N N . GLU A 1 272 ? 14.227 16.195 -12.942 1.00 61.19 272 GLU A N 1
ATOM 2169 C CA . GLU A 1 272 ? 13.686 15.593 -11.721 1.00 61.19 272 GLU A CA 1
ATOM 2170 C C . GLU A 1 272 ? 13.839 16.536 -10.517 1.00 61.19 272 GLU A C 1
ATOM 2172 O O . GLU A 1 272 ? 12.908 16.672 -9.720 1.00 61.19 272 GLU A O 1
ATOM 2177 N N . SER A 1 273 ? 14.954 17.269 -10.416 1.00 67.06 273 SER A N 1
ATOM 2178 C CA . SER A 1 273 ? 15.168 18.247 -9.346 1.00 67.06 273 SER A CA 1
ATOM 2179 C C . SER A 1 273 ? 14.245 19.469 -9.464 1.00 67.06 273 SER A C 1
ATOM 2181 O O . SER A 1 273 ? 13.774 19.969 -8.441 1.00 67.06 273 SER A O 1
ATOM 2183 N N . GLN A 1 274 ? 13.919 19.923 -10.681 1.00 73.12 274 GLN A N 1
ATOM 2184 C CA . GLN A 1 274 ? 12.909 20.971 -10.896 1.00 73.12 274 GLN A CA 1
ATOM 2185 C C . GLN A 1 274 ? 11.502 20.489 -10.530 1.00 73.12 274 GLN A C 1
ATOM 2187 O O . GLN A 1 274 ? 10.735 21.221 -9.904 1.00 73.12 274 GLN A O 1
ATOM 2192 N N . ASN A 1 275 ? 11.165 19.242 -10.865 1.00 73.81 275 ASN A N 1
ATOM 2193 C CA . ASN A 1 275 ? 9.890 18.657 -10.465 1.00 73.81 275 ASN A CA 1
ATOM 2194 C C . ASN A 1 275 ? 9.779 18.514 -8.936 1.00 73.81 275 ASN A C 1
ATOM 2196 O O . ASN A 1 275 ? 8.733 18.816 -8.365 1.00 73.81 275 ASN A O 1
ATOM 2200 N N . LEU A 1 276 ? 10.869 18.132 -8.260 1.00 72.81 276 LEU A N 1
ATOM 2201 C CA . LEU A 1 276 ? 10.920 18.090 -6.798 1.00 72.81 276 LEU A CA 1
ATOM 2202 C C . LEU A 1 276 ? 10.591 19.453 -6.178 1.00 72.81 276 LEU A C 1
ATOM 2204 O O . LEU A 1 276 ? 9.857 19.502 -5.194 1.00 72.81 276 LEU A O 1
ATOM 2208 N N . LYS A 1 277 ? 11.085 20.556 -6.756 1.00 83.00 277 LYS A N 1
ATOM 2209 C CA . LYS A 1 277 ? 10.764 21.910 -6.283 1.00 83.00 277 LYS A CA 1
ATOM 2210 C C . LYS A 1 277 ? 9.272 22.218 -6.379 1.00 83.00 277 LYS A C 1
ATOM 2212 O O . LYS A 1 277 ? 8.700 22.690 -5.401 1.00 83.00 277 LYS A O 1
ATOM 2217 N N . VAL A 1 278 ? 8.642 21.919 -7.517 1.00 79.88 278 VAL A N 1
ATOM 2218 C CA . VAL A 1 278 ? 7.194 22.125 -7.709 1.00 79.88 278 VAL A CA 1
ATOM 2219 C C . VAL A 1 278 ? 6.398 21.320 -6.684 1.00 79.88 278 VAL A C 1
ATOM 2221 O O . VAL A 1 278 ? 5.572 21.882 -5.969 1.00 79.88 278 VAL A O 1
ATOM 2224 N N . GLN A 1 279 ? 6.714 20.032 -6.540 1.00 77.75 279 GLN A N 1
ATOM 2225 C CA . GLN A 1 279 ? 6.057 19.162 -5.564 1.00 77.75 279 GLN A CA 1
ATOM 2226 C C . GLN A 1 279 ? 6.249 19.651 -4.125 1.00 77.75 279 GLN A C 1
ATOM 2228 O O . GLN A 1 279 ? 5.319 19.609 -3.325 1.00 77.75 279 GLN A O 1
ATOM 2233 N N . LEU A 1 280 ? 7.449 20.121 -3.778 1.00 82.00 280 LEU A N 1
ATOM 2234 C CA . LEU A 1 280 ? 7.737 20.652 -2.449 1.00 82.00 280 LEU A CA 1
ATOM 2235 C C . LEU A 1 280 ? 6.945 21.940 -2.183 1.00 82.00 280 LEU A C 1
ATOM 2237 O O . LEU A 1 280 ? 6.406 22.105 -1.093 1.00 82.00 280 LEU A O 1
ATOM 2241 N N . HIS A 1 281 ? 6.824 22.828 -3.173 1.00 88.50 281 HIS A N 1
ATOM 2242 C CA . HIS A 1 281 ? 6.014 24.047 -3.078 1.00 88.50 281 HIS A CA 1
ATOM 2243 C C . HIS A 1 281 ? 4.524 23.744 -2.890 1.00 88.50 281 HIS A C 1
ATOM 2245 O O . HIS A 1 281 ? 3.878 24.358 -2.037 1.00 88.50 281 HIS A O 1
ATOM 2251 N N . GLU A 1 282 ? 3.982 22.791 -3.648 1.00 86.62 282 GLU A N 1
ATOM 2252 C CA . GLU A 1 282 ? 2.591 22.344 -3.517 1.00 86.62 282 GLU A CA 1
ATOM 2253 C C . GLU A 1 282 ? 2.329 21.710 -2.149 1.00 86.62 282 GLU A C 1
ATOM 2255 O O . GLU A 1 282 ? 1.386 22.105 -1.461 1.00 86.62 282 GLU A O 1
ATOM 2260 N N . LEU A 1 283 ? 3.216 20.816 -1.704 1.00 85.06 283 LEU A N 1
ATOM 2261 C CA . LEU A 1 283 ? 3.119 20.176 -0.396 1.00 85.06 283 LEU A CA 1
ATOM 2262 C C . LEU A 1 283 ? 3.190 21.204 0.741 1.00 85.06 283 LEU A C 1
ATOM 2264 O O . LEU A 1 283 ? 2.376 21.185 1.658 1.00 85.06 283 LEU A O 1
ATOM 2268 N N . VAL A 1 284 ? 4.117 22.163 0.669 1.00 93.56 284 VAL A N 1
ATOM 2269 C CA . VAL A 1 284 ? 4.215 23.255 1.652 1.00 93.56 284 VAL A CA 1
ATOM 2270 C C . VAL A 1 284 ? 2.940 24.097 1.674 1.00 93.56 284 VAL A C 1
ATOM 2272 O O . VAL A 1 284 ? 2.491 24.503 2.750 1.00 93.56 284 VAL A O 1
ATOM 2275 N N . LYS A 1 285 ? 2.341 24.371 0.510 1.00 93.00 285 LYS A N 1
ATOM 2276 C CA . LYS A 1 285 ? 1.068 25.093 0.416 1.00 93.00 285 LYS A CA 1
ATOM 2277 C C . LYS A 1 285 ? -0.050 24.316 1.112 1.00 93.00 285 LYS A C 1
ATOM 2279 O O . LYS A 1 285 ? -0.786 24.916 1.894 1.00 93.00 285 LYS A O 1
ATOM 2284 N N . GLU A 1 286 ? -0.145 23.009 0.883 1.00 90.56 286 GLU A N 1
ATOM 2285 C CA . GLU A 1 286 ? -1.111 22.143 1.565 1.00 90.56 286 GLU A CA 1
ATOM 2286 C C . GLU A 1 286 ? -0.886 22.130 3.083 1.00 90.56 286 GLU A C 1
ATOM 2288 O O . GLU A 1 286 ? -1.820 22.385 3.847 1.00 90.56 286 GLU A O 1
ATOM 2293 N N . CYS A 1 287 ? 0.357 21.953 3.535 1.00 90.69 287 CYS A N 1
ATOM 2294 C CA . CYS A 1 287 ? 0.716 21.986 4.953 1.00 90.69 287 CYS A CA 1
ATOM 2295 C C . CYS A 1 287 ? 0.332 23.319 5.618 1.00 90.69 287 CYS A C 1
ATOM 2297 O O . CYS A 1 287 ? -0.215 23.322 6.720 1.00 90.69 287 CYS A O 1
ATOM 2299 N N . LYS A 1 288 ? 0.544 24.458 4.940 1.00 92.19 288 LYS A N 1
ATOM 2300 C CA . LYS A 1 288 ? 0.143 25.794 5.427 1.00 92.19 288 LYS A CA 1
ATOM 2301 C C . LYS A 1 288 ? -1.375 25.974 5.534 1.00 92.19 288 LYS A C 1
ATOM 2303 O O . LYS A 1 288 ? -1.824 26.787 6.342 1.00 92.19 288 LYS A O 1
ATOM 2308 N N . ILE A 1 289 ? -2.158 25.265 4.722 1.00 88.56 289 ILE A N 1
ATOM 2309 C CA . ILE A 1 289 ? -3.624 25.256 4.820 1.00 88.56 289 ILE A CA 1
ATOM 2310 C C . ILE A 1 289 ? -4.046 24.366 5.992 1.00 88.56 289 ILE A C 1
ATOM 2312 O O . ILE A 1 289 ? -4.794 24.806 6.862 1.00 88.56 289 ILE A O 1
ATOM 2316 N N . ARG A 1 290 ? -3.516 23.139 6.055 1.00 86.38 290 ARG A N 1
ATOM 2317 C CA . ARG A 1 290 ? -3.874 22.134 7.066 1.00 86.38 290 ARG A CA 1
ATOM 2318 C C . ARG A 1 290 ? -3.482 22.535 8.484 1.00 86.38 290 ARG A C 1
ATOM 2320 O O . ARG A 1 290 ? -4.262 22.293 9.394 1.00 86.38 290 ARG A O 1
ATOM 2327 N N . ILE A 1 291 ? -2.349 23.215 8.675 1.00 87.31 291 ILE A N 1
ATOM 2328 C CA . ILE A 1 291 ? -1.932 23.698 10.003 1.00 87.31 291 ILE A CA 1
ATOM 2329 C C . ILE A 1 291 ? -2.929 24.680 10.621 1.00 87.31 291 ILE A C 1
ATOM 2331 O O . ILE A 1 291 ? -3.014 24.777 11.839 1.00 87.31 291 ILE A O 1
ATOM 2335 N N . LYS A 1 292 ? -3.695 25.390 9.784 1.00 86.19 292 LYS A N 1
ATOM 2336 C CA . LYS A 1 292 ? -4.731 26.340 10.206 1.00 86.19 292 LYS A CA 1
ATOM 2337 C C . LYS A 1 292 ? -6.120 25.702 10.312 1.00 86.19 292 LYS A C 1
ATOM 2339 O O . LYS A 1 292 ? -7.058 26.384 10.710 1.00 86.19 292 LYS A O 1
ATOM 2344 N N . SER A 1 293 ? -6.267 24.442 9.902 1.00 86.50 293 SER A N 1
ATOM 2345 C CA . SER A 1 293 ? -7.538 23.720 9.941 1.00 86.50 293 SER A CA 1
ATOM 2346 C C . SER A 1 293 ? -7.883 23.291 11.365 1.00 86.50 293 SER A C 1
ATOM 2348 O O . SER A 1 293 ? -6.997 22.913 12.130 1.00 86.50 293 SER A O 1
ATOM 2350 N N . LEU A 1 294 ? -9.182 23.254 11.677 1.00 80.50 294 LEU A N 1
ATOM 2351 C CA . LEU A 1 294 ? -9.708 22.696 12.931 1.00 80.50 294 LEU A CA 1
ATOM 2352 C C . LEU A 1 294 ? -9.331 21.213 13.094 1.00 80.50 294 LEU A C 1
ATOM 2354 O O . LEU A 1 294 ? -9.062 20.752 14.200 1.00 80.50 294 LEU A O 1
ATOM 2358 N N . GLU A 1 295 ? -9.263 20.478 11.977 1.00 78.56 295 GLU A N 1
ATOM 2359 C CA . GLU A 1 295 ? -8.915 19.050 11.940 1.00 78.56 295 GLU A CA 1
ATOM 2360 C C . GLU A 1 295 ? -7.445 18.776 12.289 1.00 78.56 295 GLU A C 1
ATOM 2362 O O . GLU A 1 295 ? -7.082 17.621 12.522 1.00 78.56 295 GLU A O 1
ATOM 2367 N N . GLY A 1 296 ? -6.601 19.814 12.304 1.00 79.56 296 GLY A N 1
ATOM 2368 C CA . GLY A 1 296 ? -5.155 19.723 12.463 1.00 79.56 296 GLY A CA 1
ATOM 2369 C C . GLY A 1 296 ? -4.439 19.053 11.285 1.00 79.56 296 GLY A C 1
ATOM 2370 O O . GLY A 1 296 ? -5.020 18.716 10.250 1.00 79.56 296 GLY A O 1
ATOM 2371 N N . ILE A 1 297 ? -3.134 18.861 11.451 1.00 83.81 297 ILE A N 1
ATOM 2372 C CA . ILE A 1 297 ? -2.273 18.237 10.448 1.00 83.81 297 ILE A CA 1
ATOM 2373 C C . ILE A 1 297 ? -2.316 16.709 10.549 1.00 83.81 297 ILE A C 1
ATOM 2375 O O . ILE A 1 297 ? -2.061 16.155 11.621 1.00 83.81 297 ILE A O 1
ATOM 2379 N N . PRO A 1 298 ? -2.554 16.014 9.425 1.00 80.56 298 PRO A N 1
ATOM 2380 C CA . PRO A 1 298 ? -2.311 14.585 9.318 1.00 80.56 298 PRO A CA 1
ATOM 2381 C C . PRO A 1 298 ? -0.823 14.227 9.442 1.00 80.56 298 PRO A C 1
ATOM 2383 O O . PRO A 1 298 ? 0.032 14.847 8.810 1.00 80.56 298 PRO A O 1
ATOM 2386 N N . GLU A 1 299 ? -0.519 13.153 10.172 1.00 78.00 299 GLU A N 1
ATOM 2387 C CA . GLU A 1 299 ? 0.854 12.680 10.408 1.00 78.00 299 GLU A CA 1
ATOM 2388 C C . GLU A 1 299 ? 1.629 12.389 9.112 1.00 78.00 299 GLU A C 1
ATOM 2390 O O . GLU A 1 299 ? 2.822 12.680 9.011 1.00 78.00 299 GLU A O 1
ATOM 2395 N N . TYR A 1 300 ? 0.945 11.891 8.075 1.00 77.31 300 TYR A N 1
ATOM 2396 C CA . TYR A 1 300 ? 1.582 11.571 6.797 1.00 77.31 300 TYR A CA 1
ATOM 2397 C C . TYR A 1 300 ? 2.189 12.803 6.108 1.00 77.31 300 TYR A C 1
ATOM 2399 O O . TYR A 1 300 ? 3.256 12.681 5.511 1.00 77.31 300 TYR A O 1
ATOM 2407 N N . LEU A 1 301 ? 1.577 13.989 6.240 1.00 77.12 301 LEU A N 1
ATOM 2408 C CA . LEU A 1 301 ? 2.102 15.219 5.635 1.00 77.12 301 LEU A CA 1
ATOM 2409 C C . LEU A 1 301 ? 3.418 15.651 6.286 1.00 77.12 301 LEU A C 1
ATOM 2411 O O . LEU A 1 301 ? 4.289 16.194 5.609 1.00 77.12 301 LEU A O 1
ATOM 2415 N N . VAL A 1 302 ? 3.593 15.392 7.587 1.00 79.12 302 VAL A N 1
ATOM 2416 C CA . VAL A 1 302 ? 4.855 15.670 8.292 1.00 79.12 302 VAL A CA 1
ATOM 2417 C C . VAL A 1 302 ? 5.965 14.773 7.760 1.00 79.12 302 VAL A C 1
ATOM 2419 O O . VAL A 1 302 ? 7.058 15.259 7.468 1.00 79.12 302 VAL A O 1
ATOM 2422 N N . VAL A 1 303 ? 5.681 13.476 7.617 1.00 74.62 303 VAL A N 1
ATOM 2423 C CA . VAL A 1 303 ? 6.639 12.481 7.115 1.00 74.62 303 VAL A CA 1
ATOM 2424 C C . VAL A 1 303 ? 7.004 12.760 5.658 1.00 74.62 303 VAL A C 1
ATOM 2426 O O . VAL A 1 303 ? 8.179 12.712 5.294 1.00 74.62 303 VAL A O 1
ATOM 2429 N N . GLU A 1 304 ? 6.016 13.088 4.826 1.00 73.75 304 GLU A N 1
ATOM 2430 C CA . GLU A 1 304 ? 6.235 13.396 3.415 1.00 73.75 304 GLU A CA 1
ATOM 2431 C C . GLU A 1 304 ? 7.048 14.683 3.229 1.00 73.75 304 GLU A C 1
ATOM 2433 O O . GLU A 1 304 ? 8.006 14.700 2.450 1.00 73.75 304 GLU A O 1
ATOM 2438 N N . LEU A 1 305 ? 6.725 15.740 3.986 1.00 80.50 305 LEU A N 1
ATOM 2439 C CA . LEU A 1 305 ? 7.477 16.991 3.946 1.00 80.50 305 LEU A CA 1
ATOM 2440 C C . LEU A 1 305 ? 8.924 16.774 4.396 1.00 80.50 305 LEU A C 1
ATOM 2442 O O . LEU A 1 305 ? 9.842 17.277 3.754 1.00 80.50 305 LEU A O 1
ATOM 2446 N N . ASP A 1 306 ? 9.146 15.997 5.457 1.00 76.75 306 ASP A N 1
ATOM 2447 C CA . ASP A 1 306 ? 10.490 15.687 5.950 1.00 76.75 306 ASP A CA 1
ATOM 2448 C C . ASP A 1 306 ? 11.322 14.914 4.917 1.00 76.75 306 ASP A C 1
ATOM 2450 O O . ASP A 1 306 ? 12.475 15.263 4.648 1.00 76.75 306 ASP A O 1
ATOM 2454 N N . ALA A 1 307 ? 10.714 13.921 4.261 1.00 67.19 307 ALA A N 1
ATOM 2455 C CA . ALA A 1 307 ? 11.362 13.162 3.199 1.00 67.19 307 ALA A CA 1
ATOM 2456 C C . ALA A 1 307 ? 11.743 14.060 2.010 1.00 67.19 307 ALA A C 1
ATOM 2458 O O . ALA A 1 307 ? 12.900 14.055 1.581 1.00 67.19 307 ALA A O 1
ATOM 2459 N N . LYS A 1 308 ? 10.810 14.880 1.501 1.00 77.94 308 LYS A N 1
ATOM 2460 C CA . LYS A 1 308 ? 11.090 15.774 0.363 1.00 77.94 308 LYS A CA 1
ATOM 2461 C C . LYS A 1 308 ? 12.092 16.877 0.723 1.00 77.94 308 LYS A C 1
ATOM 2463 O O . LYS A 1 308 ? 12.931 17.214 -0.111 1.00 77.94 308 LYS A O 1
ATOM 2468 N N . LEU A 1 309 ? 12.084 17.384 1.960 1.00 76.44 309 LEU A N 1
ATOM 2469 C CA . LEU A 1 309 ? 13.096 18.332 2.443 1.00 76.44 309 LEU A CA 1
ATOM 2470 C C . LEU A 1 309 ? 14.487 17.715 2.520 1.00 76.44 309 LEU A C 1
ATOM 2472 O O . LEU A 1 309 ? 15.467 18.367 2.154 1.00 76.44 309 LEU A O 1
ATOM 2476 N N . HIS A 1 310 ? 14.587 16.467 2.978 1.00 70.88 310 HIS A N 1
ATOM 2477 C CA . HIS A 1 310 ? 15.856 15.754 2.996 1.00 70.88 310 HIS A CA 1
ATOM 2478 C C . HIS A 1 310 ? 16.417 15.597 1.578 1.00 70.88 310 HIS A C 1
ATOM 2480 O O . HIS A 1 310 ? 17.569 15.952 1.333 1.00 70.88 310 HIS A O 1
ATOM 2486 N N . VAL A 1 311 ? 15.588 15.162 0.622 1.00 66.88 311 VAL A N 1
ATOM 2487 C CA . VAL A 1 311 ? 16.002 15.030 -0.784 1.00 66.88 311 VAL A CA 1
ATOM 2488 C C . VAL A 1 311 ? 16.399 16.386 -1.377 1.00 66.88 311 VAL A C 1
ATOM 2490 O O . VAL A 1 311 ? 17.431 16.473 -2.040 1.00 66.88 311 VAL A O 1
ATOM 2493 N N . ALA A 1 312 ? 15.650 17.457 -1.095 1.00 70.94 312 ALA A N 1
ATOM 2494 C CA . ALA A 1 312 ? 15.972 18.803 -1.572 1.00 70.94 312 ALA A CA 1
ATOM 2495 C C . ALA A 1 312 ? 17.326 19.306 -1.035 1.00 70.94 312 ALA A C 1
ATOM 2497 O O . ALA A 1 312 ? 18.122 19.847 -1.799 1.00 70.94 312 ALA A O 1
ATOM 2498 N N . ARG A 1 313 ? 17.644 19.052 0.244 1.00 77.75 313 ARG A N 1
ATOM 2499 C CA . ARG A 1 313 ? 18.955 19.383 0.843 1.00 77.75 313 ARG A CA 1
ATOM 2500 C C . ARG A 1 313 ? 20.112 18.618 0.209 1.00 77.75 313 ARG A C 1
ATOM 2502 O O . ARG A 1 313 ? 21.202 19.163 0.071 1.00 77.75 313 ARG A O 1
ATOM 2509 N N . MET A 1 314 ? 19.869 17.368 -0.171 1.00 68.38 314 MET A N 1
ATOM 2510 C CA . MET A 1 314 ? 20.860 16.518 -0.833 1.00 68.38 314 MET A CA 1
ATOM 2511 C C . MET A 1 314 ? 20.980 16.805 -2.337 1.00 68.38 314 MET A C 1
ATOM 2513 O O . MET A 1 314 ? 21.885 16.278 -2.980 1.00 68.38 314 MET A O 1
ATOM 2517 N N . THR A 1 315 ? 20.097 17.642 -2.898 1.00 70.50 315 THR A N 1
ATOM 2518 C CA . THR A 1 315 ? 20.010 17.928 -4.336 1.00 70.50 315 THR A CA 1
ATOM 2519 C C . THR A 1 315 ? 20.185 19.430 -4.595 1.00 70.50 315 THR A C 1
ATOM 2521 O O . THR A 1 315 ? 19.196 20.145 -4.777 1.00 70.50 315 THR A O 1
ATOM 2524 N N . PRO A 1 316 ? 21.432 19.941 -4.669 1.00 68.56 316 PRO A N 1
ATOM 2525 C CA . PRO A 1 316 ? 21.709 21.368 -4.883 1.00 68.56 316 PRO A CA 1
ATOM 2526 C C . PRO A 1 316 ? 21.059 21.941 -6.152 1.00 68.56 316 PRO A C 1
ATOM 2528 O O . PRO A 1 316 ? 20.750 23.127 -6.230 1.00 68.56 316 PRO A O 1
ATOM 2531 N N . SER A 1 317 ? 20.807 21.089 -7.149 1.00 67.25 317 SER A N 1
ATOM 2532 C CA . SER A 1 317 ? 20.171 21.440 -8.419 1.00 67.25 317 SER A CA 1
ATOM 2533 C C . SER A 1 317 ? 18.647 21.600 -8.346 1.00 67.25 317 SER A C 1
ATOM 2535 O O . SER A 1 317 ? 18.037 21.937 -9.363 1.00 67.25 317 SER A O 1
ATOM 2537 N N . CYS A 1 318 ? 17.992 21.361 -7.202 1.00 72.00 318 CYS A N 1
ATOM 2538 C CA . CYS A 1 318 ? 16.535 21.526 -7.088 1.00 72.00 318 CYS A CA 1
ATOM 2539 C C . CYS A 1 318 ? 16.089 22.992 -7.185 1.00 72.00 318 CYS A C 1
ATOM 2541 O O . CYS A 1 318 ? 14.928 23.269 -7.461 1.00 72.00 318 CYS A O 1
ATOM 2543 N N . GLY A 1 319 ? 17.009 23.947 -7.014 1.00 77.62 319 GLY A N 1
ATOM 2544 C CA . GLY A 1 319 ? 16.709 25.373 -7.131 1.00 77.62 319 GLY A CA 1
ATOM 2545 C C . GLY A 1 319 ? 15.834 25.913 -5.998 1.00 77.62 319 GLY A C 1
ATOM 2546 O O . GLY A 1 319 ? 15.289 27.008 -6.140 1.00 77.62 319 GLY A O 1
ATOM 2547 N N . VAL A 1 320 ? 15.672 25.156 -4.910 1.00 82.88 320 VAL A N 1
ATOM 2548 C CA . VAL A 1 320 ? 15.088 25.633 -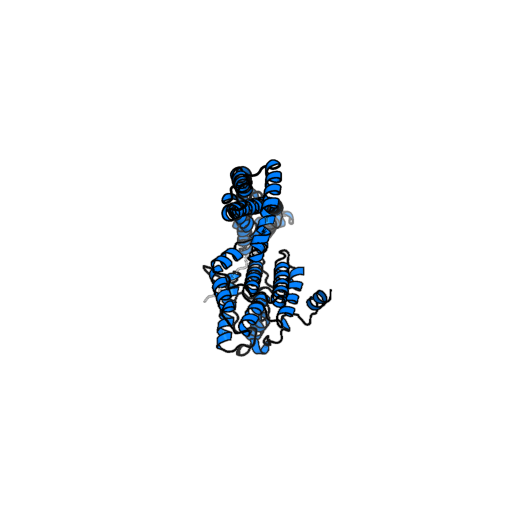3.653 1.00 82.88 320 VAL A CA 1
ATOM 2549 C C . VAL A 1 320 ? 16.169 26.424 -2.920 1.00 82.88 320 VAL A C 1
ATOM 2551 O O . VAL A 1 320 ? 17.284 25.932 -2.736 1.00 82.88 320 VAL A O 1
ATOM 2554 N N . THR A 1 321 ? 15.879 27.666 -2.549 1.00 87.88 321 THR A N 1
ATOM 2555 C CA . THR A 1 321 ? 16.861 28.518 -1.872 1.00 87.88 321 THR A CA 1
ATOM 2556 C C . THR A 1 321 ? 17.098 28.040 -0.437 1.00 87.88 321 THR A C 1
ATOM 2558 O O . THR A 1 321 ? 16.250 27.386 0.173 1.00 87.88 321 THR A O 1
ATOM 2561 N N . GLY A 1 322 ? 18.243 28.407 0.149 1.00 87.62 322 GLY A N 1
ATOM 2562 C CA . GLY A 1 322 ? 18.499 28.138 1.571 1.00 87.62 322 GLY A CA 1
ATOM 2563 C C . GLY A 1 322 ? 17.407 28.721 2.477 1.00 87.62 322 GLY A C 1
ATOM 2564 O O . GLY A 1 322 ? 16.942 28.049 3.390 1.00 87.62 322 GLY A O 1
ATOM 2565 N N . THR A 1 323 ? 16.910 29.918 2.147 1.00 91.38 323 THR A N 1
ATOM 2566 C CA . THR A 1 323 ? 15.811 30.562 2.878 1.00 91.38 323 THR A CA 1
ATOM 2567 C C . THR A 1 323 ? 14.501 29.776 2.778 1.00 91.38 323 THR A C 1
ATOM 2569 O O . THR A 1 323 ? 13.827 29.606 3.787 1.00 91.38 323 THR A O 1
ATOM 2572 N N . GLU A 1 324 ? 14.156 29.243 1.599 1.00 91.81 324 GLU A N 1
ATOM 2573 C CA . GLU A 1 324 ? 12.978 28.381 1.424 1.00 91.81 324 GLU A CA 1
ATOM 2574 C C . GLU A 1 324 ? 13.107 27.093 2.253 1.00 91.81 324 GLU A C 1
ATOM 2576 O O . GLU A 1 324 ? 12.160 26.688 2.926 1.00 91.81 324 GLU A O 1
ATOM 2581 N N . LEU A 1 325 ? 14.289 26.467 2.270 1.00 88.94 325 LEU A N 1
ATOM 2582 C CA . LEU A 1 325 ? 14.536 25.266 3.077 1.00 88.94 325 LEU A CA 1
ATOM 2583 C C . LEU A 1 325 ? 14.393 25.530 4.581 1.00 88.94 325 LEU A C 1
ATOM 2585 O O . LEU A 1 325 ? 13.863 24.675 5.298 1.00 88.94 325 LEU A O 1
ATOM 2589 N N . ASP A 1 326 ? 14.845 26.688 5.058 1.00 90.94 326 ASP A N 1
ATOM 2590 C CA . ASP A 1 326 ? 14.699 27.091 6.458 1.00 90.94 326 ASP A CA 1
ATOM 2591 C C . ASP A 1 326 ? 13.235 27.373 6.811 1.00 90.94 326 ASP A C 1
ATOM 2593 O O . ASP A 1 326 ? 12.740 26.903 7.841 1.00 90.94 326 ASP A O 1
ATOM 2597 N N . GLU A 1 327 ? 12.501 28.063 5.933 1.00 93.81 327 GLU A N 1
ATOM 2598 C CA . GLU A 1 327 ? 11.058 28.271 6.082 1.00 93.81 327 GLU A CA 1
ATOM 2599 C C . GLU A 1 327 ? 10.298 26.944 6.172 1.00 93.81 327 GLU A C 1
ATOM 2601 O O . GLU A 1 327 ? 9.443 26.769 7.046 1.00 93.81 327 GLU A O 1
ATOM 2606 N N . TYR A 1 328 ? 10.615 25.981 5.306 1.00 93.56 328 TYR A N 1
ATOM 2607 C CA . TYR A 1 328 ? 9.938 24.685 5.291 1.00 93.56 328 TYR A CA 1
ATOM 2608 C C . TYR A 1 328 ? 10.320 23.827 6.498 1.00 93.56 328 TYR A C 1
ATOM 2610 O O . TYR A 1 328 ? 9.471 23.121 7.047 1.00 93.56 328 TYR A O 1
ATOM 2618 N N . ALA A 1 329 ? 11.565 23.921 6.969 1.00 90.00 329 ALA A N 1
ATOM 2619 C CA . ALA A 1 329 ? 11.992 23.275 8.205 1.00 90.00 329 ALA A 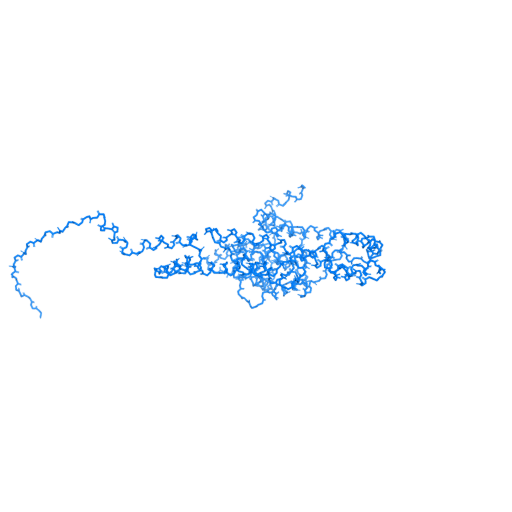CA 1
ATOM 2620 C C . ALA A 1 329 ? 11.274 23.858 9.434 1.00 90.00 329 ALA A C 1
ATOM 2622 O O . ALA A 1 329 ? 10.893 23.107 10.335 1.00 90.00 329 ALA A O 1
ATOM 2623 N N . ASN A 1 330 ? 11.049 25.173 9.466 1.00 93.44 330 ASN A N 1
ATOM 2624 C CA . ASN A 1 330 ? 10.270 25.825 10.519 1.00 93.44 330 ASN A CA 1
ATOM 2625 C C . ASN A 1 330 ? 8.795 25.416 10.465 1.00 93.44 330 ASN A C 1
ATOM 2627 O O . ASN A 1 330 ? 8.213 25.110 11.507 1.00 93.44 330 ASN A O 1
ATOM 2631 N N . LEU A 1 331 ? 8.217 25.322 9.262 1.00 93.00 331 LEU A N 1
ATOM 2632 C CA . LEU A 1 331 ? 6.873 24.779 9.076 1.00 93.00 331 LEU A CA 1
ATOM 2633 C C . LEU A 1 331 ? 6.789 23.352 9.627 1.00 93.00 331 LEU A C 1
ATOM 2635 O O . LEU A 1 331 ? 5.947 23.096 10.478 1.00 93.00 331 LEU A O 1
ATOM 2639 N N . ARG A 1 332 ? 7.705 22.454 9.242 1.00 91.69 332 ARG A N 1
ATOM 2640 C CA . ARG A 1 332 ? 7.762 21.075 9.757 1.00 91.69 332 ARG A CA 1
ATOM 2641 C C . ARG A 1 332 ? 7.811 21.027 11.291 1.00 91.69 332 ARG A C 1
ATOM 2643 O O . ARG A 1 332 ? 7.073 20.249 11.887 1.00 91.69 332 ARG A O 1
ATOM 2650 N N . LYS A 1 333 ? 8.640 21.856 11.938 1.00 91.81 333 LYS A N 1
ATOM 2651 C CA . LYS A 1 333 ? 8.702 21.932 13.413 1.00 91.81 333 LYS A CA 1
ATOM 2652 C C . LYS A 1 333 ? 7.362 22.349 14.019 1.00 91.81 333 LYS A C 1
ATOM 2654 O O . LYS A 1 333 ? 6.925 21.758 15.000 1.00 91.81 333 LYS A O 1
ATOM 2659 N N . SER A 1 334 ? 6.698 23.337 13.420 1.00 91.38 334 SER A N 1
ATOM 2660 C CA . SER A 1 334 ? 5.364 23.768 13.848 1.00 91.38 334 SER A CA 1
ATOM 2661 C C . SER A 1 334 ? 4.329 22.651 13.673 1.00 91.38 334 SER A C 1
ATOM 2663 O O . SER A 1 334 ? 3.530 22.414 14.577 1.00 91.38 334 SER A O 1
ATOM 2665 N N . MET A 1 335 ? 4.407 21.893 12.572 1.00 91.00 335 MET A N 1
ATOM 2666 C CA . MET A 1 335 ? 3.556 20.726 12.338 1.00 91.00 335 MET A CA 1
ATOM 2667 C C . MET A 1 335 ? 3.769 19.632 13.396 1.00 91.00 335 MET A C 1
ATOM 2669 O O . MET A 1 335 ? 2.802 19.115 13.946 1.00 91.00 335 MET A O 1
ATOM 2673 N N . GLN A 1 336 ? 5.026 19.306 13.718 1.00 90.06 336 GLN A N 1
ATOM 2674 C CA . GLN A 1 336 ? 5.365 18.340 14.771 1.00 90.06 336 GLN A CA 1
ATOM 2675 C C . GLN A 1 336 ? 4.829 18.781 16.129 1.00 90.06 336 GLN A C 1
ATOM 2677 O O . GLN A 1 336 ? 4.205 17.985 16.827 1.00 90.06 336 GLN A O 1
ATOM 2682 N N . LYS A 1 337 ? 4.987 20.066 16.462 1.00 90.75 337 LYS A N 1
ATOM 2683 C CA . LYS A 1 337 ? 4.480 20.607 17.720 1.00 90.75 337 LYS A CA 1
ATOM 2684 C C . LYS A 1 337 ? 2.961 20.494 17.828 1.00 90.75 337 LYS A C 1
ATOM 2686 O O . LYS A 1 337 ? 2.455 20.114 18.878 1.00 90.75 337 LYS A O 1
ATOM 2691 N N . GLN A 1 338 ? 2.240 20.760 16.738 1.00 90.00 338 GLN A N 1
ATOM 2692 C CA . GLN A 1 338 ? 0.791 20.573 16.701 1.00 90.00 338 GLN A CA 1
ATOM 2693 C C . GLN A 1 338 ? 0.402 19.103 16.946 1.00 90.00 338 GLN A C 1
ATOM 2695 O O . GLN A 1 338 ? -0.552 18.843 17.675 1.00 90.00 338 GLN A O 1
ATOM 2700 N N . MET A 1 339 ? 1.139 18.133 16.390 1.00 87.31 339 MET A N 1
ATOM 2701 C CA . MET A 1 339 ? 0.871 16.709 16.639 1.00 87.31 339 MET A CA 1
ATOM 2702 C C . MET A 1 339 ? 1.110 16.306 18.099 1.00 87.31 339 MET A C 1
ATOM 2704 O O . MET A 1 339 ? 0.268 15.613 18.664 1.00 87.31 339 MET A O 1
ATOM 2708 N N . GLU A 1 340 ? 2.205 16.769 18.712 1.00 89.38 340 GLU A N 1
ATOM 2709 C CA . GLU A 1 340 ? 2.505 16.520 20.132 1.00 89.38 340 GLU A CA 1
ATOM 2710 C C . GLU A 1 340 ? 1.384 17.041 21.040 1.00 89.38 340 GLU A C 1
ATOM 2712 O O . GLU A 1 340 ? 0.914 16.328 21.924 1.00 89.38 340 GLU A O 1
ATOM 2717 N N . VAL A 1 341 ? 0.914 18.269 20.791 1.00 89.75 341 VAL A N 1
ATOM 2718 C CA . VAL A 1 341 ? -0.192 18.880 21.547 1.00 89.75 341 VAL A CA 1
ATOM 2719 C C . VAL A 1 341 ? -1.471 18.051 21.412 1.00 89.75 341 VAL A C 1
ATOM 2721 O O . VAL A 1 341 ? -2.142 17.780 22.404 1.00 89.75 341 VAL A O 1
ATOM 2724 N N . ARG A 1 342 ? -1.795 17.575 20.204 1.00 87.69 342 ARG A N 1
ATOM 2725 C CA . ARG A 1 342 ? -2.971 16.715 19.984 1.00 87.69 342 ARG A CA 1
ATOM 2726 C C . ARG A 1 342 ? -2.863 15.367 20.680 1.00 87.69 342 ARG A C 1
ATOM 2728 O O . ARG A 1 342 ? -3.860 14.847 21.173 1.00 87.69 342 ARG A O 1
ATOM 2735 N N . GLU A 1 343 ? -1.680 14.767 20.689 1.00 88.88 343 GLU A N 1
ATOM 2736 C CA . GLU A 1 343 ? -1.441 13.521 21.411 1.00 88.88 343 GLU A CA 1
ATOM 2737 C C . GLU A 1 343 ? -1.643 13.715 22.916 1.00 88.88 343 GLU A C 1
ATOM 2739 O O . GLU A 1 343 ? -2.407 12.960 23.516 1.00 88.88 343 GLU A O 1
ATOM 2744 N N . LYS A 1 344 ? -1.083 14.790 23.487 1.00 89.69 344 LYS A N 1
ATOM 2745 C CA . LYS A 1 344 ? -1.306 15.164 24.890 1.00 89.69 344 LYS A CA 1
ATOM 2746 C C . LYS A 1 344 ? -2.784 15.384 25.209 1.00 89.69 344 LYS A C 1
ATOM 2748 O O . LYS A 1 344 ? -3.274 14.806 26.176 1.00 89.69 344 LYS A O 1
ATOM 2753 N N . LEU A 1 345 ? -3.507 16.145 24.380 1.00 85.38 345 LEU A N 1
ATOM 2754 C CA . LEU A 1 345 ? -4.948 16.378 24.546 1.00 85.38 345 LEU A CA 1
ATOM 2755 C C . LEU A 1 345 ? -5.736 15.064 24.526 1.00 85.38 345 LEU A C 1
ATOM 2757 O O . LEU A 1 345 ? -6.558 14.826 25.408 1.00 85.38 345 LEU A O 1
ATOM 2761 N N . ARG A 1 346 ? -5.459 14.172 23.567 1.00 86.50 346 ARG A N 1
ATOM 2762 C CA . ARG A 1 346 ? -6.129 12.863 23.480 1.00 86.50 346 ARG A CA 1
ATOM 2763 C C . ARG A 1 346 ? -5.835 11.975 24.683 1.00 86.50 346 ARG A C 1
ATOM 2765 O O . ARG A 1 346 ? -6.747 11.317 25.186 1.00 86.50 346 ARG A O 1
ATOM 2772 N N . ASP A 1 347 ? -4.591 11.952 25.148 1.00 89.88 347 ASP A N 1
ATOM 2773 C CA . ASP A 1 347 ? -4.191 11.166 26.313 1.00 89.88 347 ASP A CA 1
ATOM 2774 C C . ASP A 1 347 ? -4.817 11.696 27.606 1.00 89.88 347 ASP A C 1
ATOM 2776 O O . ASP A 1 347 ? -5.313 10.901 28.411 1.00 89.88 347 ASP A O 1
ATOM 2780 N N . ALA A 1 348 ? -4.848 13.017 27.791 1.00 87.81 348 ALA A N 1
ATOM 2781 C CA . ALA A 1 348 ? -5.498 13.669 28.924 1.00 87.81 348 ALA A CA 1
ATOM 2782 C C . ALA A 1 348 ? -7.018 13.426 28.910 1.00 87.81 348 ALA A C 1
ATOM 2784 O O . ALA A 1 348 ? -7.588 12.980 29.909 1.00 87.81 348 ALA A O 1
ATOM 2785 N N . TYR A 1 349 ? -7.655 13.581 27.743 1.00 83.81 349 TYR A N 1
ATOM 2786 C CA . TYR A 1 349 ? -9.082 13.317 27.542 1.00 83.81 349 TYR A CA 1
ATOM 2787 C C . TYR A 1 349 ? -9.439 11.862 27.868 1.00 83.81 349 TYR A C 1
ATOM 2789 O O . TYR A 1 349 ? -10.388 11.584 28.602 1.00 83.81 349 TYR A O 1
ATOM 2797 N N . LYS A 1 350 ? -8.635 10.905 27.389 1.00 88.00 350 LYS A N 1
ATOM 2798 C CA . LYS A 1 350 ? -8.825 9.474 27.665 1.00 88.00 350 LYS A CA 1
ATOM 2799 C C . LYS A 1 350 ? -8.703 9.141 29.154 1.00 88.00 350 LYS A C 1
ATOM 2801 O O . LYS A 1 350 ? -9.388 8.234 29.627 1.00 88.00 350 LYS A O 1
ATOM 2806 N N . LYS A 1 351 ? -7.833 9.847 29.880 1.00 91.00 351 LYS A N 1
ATOM 2807 C CA . LYS A 1 351 ? -7.653 9.696 31.332 1.00 91.00 351 LYS A CA 1
ATOM 2808 C C . LYS A 1 351 ? -8.703 10.453 32.151 1.00 91.00 351 LYS A C 1
ATOM 2810 O O . LYS A 1 351 ? -8.840 10.146 33.330 1.00 91.00 351 LYS A O 1
ATOM 2815 N N . LYS A 1 352 ? -9.451 11.380 31.534 1.00 88.19 352 LYS A N 1
ATOM 2816 C CA . LYS A 1 352 ? -10.328 12.353 32.212 1.00 88.19 352 LYS A CA 1
ATOM 2817 C C . LYS A 1 352 ? -9.58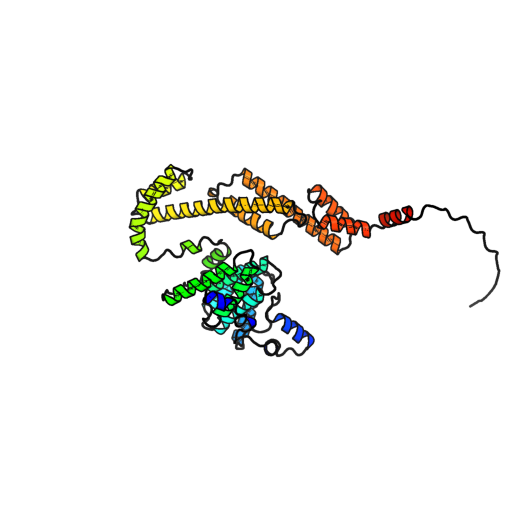4 13.143 33.296 1.00 88.19 352 LYS A C 1
ATOM 2819 O O . LYS A 1 352 ? -10.117 13.384 34.375 1.00 88.19 352 LYS A O 1
ATOM 2824 N N . ASP A 1 353 ? -8.332 13.485 33.014 1.00 90.81 353 ASP A N 1
ATOM 2825 C CA . ASP A 1 353 ? -7.450 14.200 33.934 1.00 90.81 353 ASP A CA 1
ATOM 2826 C C . ASP A 1 353 ? -7.526 15.706 33.643 1.00 90.81 353 ASP A C 1
ATOM 2828 O O . ASP A 1 353 ? -7.043 16.167 32.609 1.00 90.81 353 ASP A O 1
ATOM 2832 N N . ILE A 1 354 ? -8.195 16.454 34.525 1.00 88.44 354 ILE A N 1
ATOM 2833 C CA . ILE A 1 354 ? -8.500 17.880 34.333 1.00 88.44 354 ILE A CA 1
ATOM 2834 C C . ILE A 1 354 ? -7.223 18.732 34.353 1.00 88.44 354 ILE A C 1
ATOM 2836 O O . ILE A 1 354 ? -7.094 19.650 33.547 1.00 88.44 354 ILE A O 1
ATOM 2840 N N . GLU A 1 355 ? -6.259 18.413 35.223 1.00 89.38 355 GLU A N 1
ATOM 2841 C CA . GLU A 1 355 ? -4.999 19.163 35.318 1.00 89.38 355 GLU A CA 1
ATOM 2842 C C . GLU A 1 355 ? -4.192 19.027 34.021 1.00 89.38 355 GLU A C 1
ATOM 2844 O O . GLU A 1 355 ? -3.739 20.027 33.460 1.00 89.38 355 GLU A O 1
ATOM 2849 N N . LEU A 1 356 ? -4.097 17.803 33.484 1.00 90.12 356 LEU A N 1
ATOM 2850 C CA . LEU A 1 356 ? -3.430 17.557 32.202 1.00 90.12 356 LEU A CA 1
ATOM 2851 C C . LEU A 1 356 ? -4.170 18.186 31.014 1.00 90.12 356 LEU A C 1
ATOM 2853 O O . LEU A 1 356 ? -3.528 18.581 30.041 1.00 90.12 356 LEU A O 1
ATOM 2857 N N . LEU A 1 357 ? -5.504 18.273 31.065 1.00 89.31 357 LEU A N 1
ATOM 2858 C CA . LEU A 1 357 ? -6.285 18.955 30.031 1.00 89.31 357 LEU A CA 1
ATOM 2859 C C . LEU A 1 357 ? -6.002 20.463 30.030 1.00 89.31 357 LEU A C 1
ATOM 2861 O O . LEU A 1 357 ? -5.761 21.012 28.957 1.00 89.31 357 LEU A O 1
ATOM 2865 N N . HIS A 1 358 ? -5.954 21.114 31.198 1.00 89.94 358 HIS A N 1
ATOM 2866 C CA . HIS A 1 358 ? -5.571 22.527 31.297 1.00 89.94 358 HIS A CA 1
ATOM 2867 C C . HIS A 1 358 ? -4.154 22.777 30.776 1.00 89.94 358 HIS A C 1
ATOM 2869 O O . HIS A 1 358 ? -3.968 23.656 29.936 1.00 89.94 358 HIS A O 1
ATOM 2875 N N . GLU A 1 359 ? -3.176 21.964 31.190 1.00 92.81 359 GLU A N 1
ATOM 2876 C CA . GLU A 1 359 ? -1.794 22.083 30.704 1.00 92.81 359 GLU A CA 1
ATOM 2877 C C . GLU A 1 359 ? -1.724 21.954 29.172 1.00 92.81 359 GLU A C 1
ATOM 2879 O O . GLU A 1 359 ? -1.054 22.741 28.498 1.00 92.81 359 GLU A O 1
ATOM 2884 N N . ALA A 1 360 ? -2.449 20.987 28.601 1.00 89.19 360 ALA A N 1
ATOM 2885 C CA . ALA A 1 360 ? -2.461 20.751 27.163 1.00 89.19 360 ALA A CA 1
ATOM 2886 C C . ALA A 1 360 ? -3.169 21.874 26.373 1.00 89.19 360 ALA A C 1
ATOM 2888 O O . ALA A 1 360 ? -2.721 22.216 25.275 1.00 89.19 360 ALA A O 1
ATOM 2889 N N . VAL A 1 361 ? -4.234 22.473 26.920 1.00 90.00 361 VAL A N 1
ATOM 2890 C CA . VAL A 1 361 ? -4.932 23.634 26.328 1.00 90.00 361 VAL A CA 1
ATOM 2891 C C . VAL A 1 361 ? -4.070 24.903 26.405 1.00 90.00 361 VAL A C 1
ATOM 2893 O O . VAL A 1 361 ? -3.982 25.653 25.425 1.00 90.00 361 VAL A O 1
ATOM 2896 N N . ASP A 1 362 ? -3.362 25.120 27.513 1.00 90.00 362 ASP A N 1
ATOM 2897 C CA . ASP A 1 362 ? -2.414 26.231 27.661 1.00 90.00 362 ASP A CA 1
ATOM 2898 C C . ASP A 1 362 ? -1.238 26.091 26.679 1.00 90.00 362 ASP A C 1
ATOM 2900 O O . ASP A 1 362 ? -0.846 27.050 25.998 1.00 90.00 362 ASP A O 1
ATOM 2904 N N . GLU A 1 363 ? -0.706 24.874 26.522 1.00 90.62 363 GLU A N 1
ATOM 2905 C CA . GLU A 1 363 ? 0.333 24.579 25.533 1.00 90.62 363 GLU A CA 1
ATOM 2906 C C . GLU A 1 363 ? -0.174 24.808 24.099 1.00 90.62 363 GLU A C 1
ATOM 2908 O O . GLU A 1 363 ? 0.529 25.419 23.282 1.00 90.62 363 GLU A O 1
ATOM 2913 N N . ALA A 1 364 ? -1.406 24.396 23.785 1.00 87.50 364 ALA A N 1
ATOM 2914 C CA . ALA A 1 364 ? -2.032 24.671 22.493 1.00 87.50 364 ALA A CA 1
ATOM 2915 C C . ALA A 1 364 ? -2.159 26.180 22.230 1.00 87.50 364 ALA A C 1
ATOM 2917 O O . ALA A 1 364 ? -1.825 26.653 21.140 1.00 87.50 364 ALA A O 1
ATOM 2918 N N . SER A 1 365 ? -2.557 26.952 23.240 1.00 87.50 365 SER A N 1
ATOM 2919 C CA . SER A 1 365 ? -2.688 28.409 23.155 1.00 87.50 365 SER A CA 1
ATOM 2920 C C . SER A 1 365 ? -1.341 29.096 22.918 1.00 87.50 365 SER A C 1
ATOM 2922 O O . SER A 1 365 ? -1.216 29.923 22.012 1.00 87.50 365 SER A O 1
ATOM 2924 N N . SER A 1 366 ? -0.296 28.691 23.646 1.00 86.75 366 SER A N 1
ATOM 2925 C CA . SER A 1 366 ? 1.061 29.240 23.479 1.00 86.75 366 SER A CA 1
ATOM 2926 C C . SER A 1 366 ? 1.695 28.919 22.117 1.00 86.75 366 SER A C 1
ATOM 2928 O O . SER A 1 366 ? 2.568 29.648 21.645 1.00 86.75 366 SER A O 1
ATOM 2930 N N . THR A 1 367 ? 1.237 27.851 21.455 1.00 82.25 367 THR A N 1
ATOM 2931 C CA . THR A 1 367 ? 1.753 27.389 20.157 1.00 82.25 367 THR A CA 1
ATOM 2932 C C . THR A 1 367 ? 0.878 27.799 18.968 1.00 82.25 367 THR A C 1
ATOM 2934 O O . THR A 1 367 ? 1.106 27.323 17.855 1.00 82.25 367 THR A O 1
ATOM 2937 N N . ASN A 1 368 ? -0.085 28.709 19.176 1.00 83.25 368 ASN A N 1
ATOM 2938 C CA . ASN A 1 368 ? -1.046 29.169 18.163 1.00 83.25 368 ASN A CA 1
ATOM 2939 C C . ASN A 1 368 ? -1.888 28.022 17.559 1.00 83.25 368 ASN A C 1
ATOM 2941 O O . ASN A 1 368 ? -2.266 28.052 16.388 1.00 83.25 368 ASN A O 1
ATOM 2945 N N . ASN A 1 369 ? -2.167 27.003 18.374 1.00 83.62 369 ASN A N 1
ATOM 2946 C CA . ASN A 1 369 ? -2.969 25.823 18.055 1.00 83.62 369 ASN A CA 1
ATOM 2947 C C . ASN A 1 369 ? -4.317 25.813 18.802 1.00 83.62 369 ASN A C 1
ATOM 2949 O O . ASN A 1 369 ? -5.000 24.794 18.813 1.00 83.62 369 ASN A O 1
ATOM 2953 N N . SER A 1 370 ? -4.727 26.937 19.395 1.00 76.06 370 SER A N 1
ATOM 2954 C CA . SER A 1 370 ? -5.990 27.069 20.143 1.00 76.06 370 SER A CA 1
ATOM 2955 C C . SER A 1 370 ? -7.240 26.771 19.308 1.00 76.06 370 SER A C 1
ATOM 2957 O O . SER A 1 370 ? -8.271 26.390 19.844 1.00 76.06 370 SER A O 1
ATOM 2959 N N . ASN A 1 371 ? -7.153 26.899 17.982 1.00 79.12 371 ASN A N 1
ATOM 2960 C CA . ASN A 1 371 ? -8.270 26.622 17.079 1.00 79.12 371 ASN A CA 1
ATOM 2961 C C . ASN A 1 371 ? -8.504 25.123 16.821 1.00 79.12 371 ASN A C 1
ATOM 2963 O O . ASN A 1 371 ? -9.416 24.788 16.071 1.00 79.12 371 ASN A O 1
ATOM 2967 N N . LEU A 1 372 ? -7.688 24.215 17.361 1.00 82.06 372 LEU A N 1
ATOM 2968 C CA . LEU A 1 372 ? -7.884 22.781 17.145 1.00 82.06 372 LEU A CA 1
ATOM 2969 C C . LEU A 1 372 ? -9.212 22.310 17.742 1.00 82.06 372 LEU A C 1
ATOM 2971 O O . LEU A 1 372 ? -9.573 22.678 18.857 1.00 82.06 372 LEU A O 1
ATOM 2975 N N . GLU A 1 373 ? -9.899 21.416 17.036 1.00 81.62 373 GLU A N 1
ATOM 2976 C CA . GLU A 1 373 ? -11.145 20.824 17.537 1.00 81.62 373 GLU A CA 1
ATOM 2977 C C . GLU A 1 373 ? -10.925 20.052 18.851 1.00 81.62 373 GLU A C 1
ATOM 2979 O O . GLU A 1 373 ? -11.758 20.083 19.751 1.00 81.62 373 GLU A O 1
ATOM 2984 N N . ASP A 1 374 ? -9.745 19.444 19.008 1.00 77.44 374 ASP A N 1
ATOM 2985 C CA . ASP A 1 374 ? -9.341 18.765 20.243 1.00 77.44 374 ASP A CA 1
ATOM 2986 C C . ASP A 1 374 ? -9.264 19.729 21.448 1.00 77.44 374 ASP A C 1
ATOM 2988 O O . ASP A 1 374 ? -9.498 19.298 22.574 1.00 77.44 374 ASP A O 1
ATOM 2992 N N . CYS A 1 375 ? -8.979 21.024 21.230 1.00 79.56 375 CYS A N 1
ATOM 2993 C CA . CYS A 1 375 ? -8.991 22.035 22.296 1.00 79.56 375 CYS A CA 1
ATOM 2994 C C . CYS A 1 375 ? -10.419 22.371 22.730 1.00 79.56 375 CYS A C 1
ATOM 2996 O O . CYS A 1 375 ? -10.690 22.402 23.923 1.00 79.56 375 CYS A O 1
ATOM 2998 N N . LYS A 1 376 ? -11.352 22.533 21.783 1.00 84.69 376 LYS A N 1
ATOM 2999 C CA . LYS A 1 376 ? -12.768 22.775 22.111 1.00 84.69 376 LYS A CA 1
ATOM 3000 C C . LYS A 1 376 ? -13.376 21.609 22.883 1.00 84.69 376 LYS A C 1
ATOM 3002 O O . LYS A 1 376 ? -14.007 21.816 23.910 1.00 84.69 376 LYS A O 1
ATOM 3007 N N . ASN A 1 377 ? -13.115 20.382 22.431 1.00 83.62 377 ASN A N 1
ATOM 3008 C CA . ASN A 1 377 ? -13.576 19.172 23.116 1.00 83.62 377 ASN A CA 1
ATOM 3009 C C . ASN A 1 377 ? -12.989 19.058 24.534 1.00 83.62 377 ASN A C 1
ATOM 3011 O O . ASN A 1 377 ? -13.656 18.574 25.448 1.00 83.62 377 ASN A O 1
ATOM 3015 N N . ALA A 1 378 ? -11.734 19.480 24.718 1.00 81.81 378 ALA A N 1
ATOM 3016 C CA . ALA A 1 378 ? -11.095 19.532 26.028 1.00 81.81 378 ALA A CA 1
ATOM 3017 C C . ALA A 1 378 ? -11.737 20.594 26.934 1.00 81.81 378 ALA A C 1
ATOM 3019 O O . ALA A 1 378 ? -12.049 20.284 28.079 1.00 81.81 378 ALA A O 1
ATOM 3020 N N . GLU A 1 379 ? -11.984 21.804 26.426 1.00 86.06 379 GLU A N 1
ATOM 3021 C CA . GLU A 1 379 ? -12.663 22.883 27.158 1.00 86.06 379 GLU A CA 1
ATOM 3022 C C . GLU A 1 379 ? -14.097 22.500 27.558 1.00 86.06 379 GLU A C 1
ATOM 3024 O O . GLU A 1 379 ? -14.504 22.745 28.693 1.00 86.06 379 GLU A O 1
ATOM 3029 N N . GLU A 1 380 ? -14.856 21.851 26.671 1.00 86.75 380 GLU A N 1
ATOM 3030 C CA . GLU A 1 380 ? -16.188 21.316 26.985 1.00 86.75 380 GLU A CA 1
ATOM 3031 C C . GLU A 1 380 ? -16.126 20.291 28.126 1.00 86.75 380 GLU A C 1
ATOM 3033 O O . GLU A 1 380 ? -16.876 20.405 29.095 1.00 86.75 380 GLU A O 1
ATOM 3038 N N . LEU A 1 381 ? -15.183 19.344 28.070 1.00 83.00 381 LEU A N 1
ATOM 3039 C CA . LEU A 1 381 ? -15.021 18.336 29.120 1.00 83.00 381 LEU A CA 1
ATOM 3040 C C . LEU A 1 381 ? -14.563 18.943 30.458 1.00 83.00 381 LEU A C 1
ATOM 3042 O O . LEU A 1 381 ? -15.016 18.500 31.513 1.00 83.00 381 LEU A O 1
ATOM 3046 N N . ILE A 1 382 ? -13.684 19.952 30.430 1.00 86.00 382 ILE A N 1
ATOM 3047 C CA . ILE A 1 382 ? -13.282 20.709 31.626 1.00 86.00 382 ILE A CA 1
ATOM 3048 C C . ILE A 1 382 ? -14.519 21.350 32.269 1.00 86.00 382 ILE A C 1
ATOM 3050 O O . ILE A 1 382 ? -14.738 21.182 33.467 1.00 86.00 382 ILE A O 1
ATOM 3054 N N . ASN A 1 383 ? -15.366 22.014 31.474 1.00 84.25 383 ASN A N 1
ATOM 3055 C CA . ASN A 1 383 ? -16.590 22.652 31.965 1.00 84.25 383 ASN A CA 1
ATOM 3056 C C . ASN A 1 383 ? -17.603 21.645 32.538 1.00 84.25 383 ASN A C 1
ATOM 3058 O O . ASN A 1 383 ? -18.318 21.971 33.485 1.00 84.25 383 ASN A O 1
ATOM 3062 N N . GLU A 1 384 ? -17.669 20.428 31.990 1.00 83.00 384 GLU A N 1
ATOM 3063 C CA . GLU A 1 384 ? -18.531 19.357 32.508 1.00 83.00 384 GLU A CA 1
ATOM 3064 C C . GLU A 1 384 ? -18.026 18.745 33.821 1.00 83.00 384 GLU A C 1
ATOM 3066 O O . GLU A 1 384 ? -18.834 18.291 34.633 1.00 83.00 384 GLU A O 1
ATOM 3071 N N . LEU A 1 385 ? -16.706 18.674 34.019 1.00 76.12 385 LEU A N 1
ATOM 3072 C CA . LEU A 1 385 ? -16.100 17.943 35.133 1.00 76.12 385 LEU A CA 1
ATOM 3073 C C . LEU A 1 385 ? -15.647 18.830 36.300 1.00 76.12 385 LEU A C 1
ATOM 3075 O O . LEU A 1 385 ? -15.491 18.294 37.398 1.00 76.12 385 LEU A O 1
ATOM 3079 N N . ASP A 1 386 ? -15.438 20.138 36.107 1.00 76.62 386 ASP A N 1
ATOM 3080 C CA . ASP A 1 386 ? -14.957 21.041 37.162 1.00 76.62 386 ASP A CA 1
ATOM 3081 C C . ASP A 1 386 ? -16.045 21.305 38.232 1.00 76.62 386 ASP A C 1
ATOM 3083 O O . ASP A 1 386 ? -17.030 22.016 37.984 1.00 76.62 386 ASP A O 1
ATOM 3087 N N . PRO A 1 387 ? -15.873 20.799 39.472 1.00 65.38 387 PRO A N 1
ATOM 3088 C CA . PRO A 1 387 ? -16.849 20.969 40.546 1.00 65.38 387 PRO A CA 1
ATOM 3089 C C . PRO A 1 387 ? -17.041 22.428 40.978 1.00 65.38 387 PRO A C 1
ATOM 3091 O O . PRO A 1 387 ? -18.090 22.764 41.533 1.00 65.38 387 PRO A O 1
ATOM 3094 N N . SER A 1 388 ? -16.053 23.300 40.754 1.00 66.19 388 SER A N 1
ATOM 3095 C CA . SER A 1 388 ? -16.134 24.723 41.096 1.00 66.19 388 SER A CA 1
ATOM 3096 C C . SER A 1 388 ? -17.080 25.477 40.155 1.00 66.19 388 SER A C 1
ATOM 3098 O O . SER A 1 388 ? -17.877 26.293 40.622 1.00 66.19 388 SER A O 1
ATOM 3100 N N . ILE A 1 389 ? -17.082 25.124 38.865 1.00 60.66 389 ILE A N 1
ATOM 3101 C CA . ILE A 1 389 ? -17.997 25.657 37.846 1.00 60.66 389 ILE A CA 1
ATOM 3102 C C . ILE A 1 389 ? -19.409 25.108 38.071 1.00 60.66 389 ILE A C 1
ATOM 3104 O O . ILE A 1 389 ? -20.376 25.873 38.062 1.00 60.66 389 ILE A O 1
ATOM 3108 N N . ILE A 1 390 ? -19.537 23.814 38.388 1.00 56.88 390 ILE A N 1
ATOM 3109 C CA . ILE A 1 390 ? -20.819 23.202 38.775 1.00 56.88 390 ILE A CA 1
ATOM 3110 C C . ILE A 1 390 ? -21.396 23.908 40.015 1.00 56.88 390 ILE A C 1
ATOM 3112 O O . ILE A 1 390 ? -22.572 24.274 40.038 1.00 56.88 390 ILE A O 1
ATOM 3116 N N . SER A 1 391 ? -20.573 24.170 41.034 1.00 57.06 391 SER A N 1
ATOM 3117 C CA . SER A 1 391 ? -20.994 24.878 42.251 1.00 57.06 391 SER A CA 1
ATOM 3118 C C . SER A 1 391 ? -21.391 26.340 41.978 1.00 57.06 391 SER A C 1
ATOM 3120 O O . SER A 1 391 ? -22.380 26.822 42.534 1.00 57.06 391 SER A O 1
ATOM 3122 N N . GLN A 1 392 ? -20.701 27.041 41.069 1.00 58.16 392 GLN A N 1
ATOM 3123 C CA . GLN A 1 392 ? -21.063 28.397 40.624 1.00 58.16 392 GLN A CA 1
ATOM 3124 C C . GLN A 1 392 ? -22.368 28.435 39.808 1.00 58.16 392 GLN A C 1
ATOM 3126 O O . GLN A 1 392 ? -23.194 29.326 40.011 1.00 58.16 392 GLN A O 1
ATOM 3131 N N . MET A 1 393 ? -22.613 27.445 38.943 1.00 54.00 393 MET A N 1
ATOM 3132 C CA . MET A 1 393 ? -23.887 27.311 38.224 1.00 54.00 393 MET A CA 1
ATOM 3133 C C . MET A 1 393 ? -25.063 27.066 39.179 1.00 54.00 393 MET A C 1
ATOM 3135 O O . MET A 1 393 ? -26.128 27.663 39.016 1.00 54.00 393 MET A O 1
ATOM 3139 N N . PHE A 1 394 ? -24.876 26.235 40.209 1.00 53.06 394 PHE A N 1
ATOM 3140 C CA . PHE A 1 394 ? -25.922 25.955 41.197 1.00 53.06 394 PHE A CA 1
ATOM 3141 C C . PHE A 1 394 ? -26.161 27.113 42.178 1.00 53.06 394 PHE A C 1
ATOM 3143 O O . PHE A 1 394 ? -27.309 27.374 42.538 1.00 53.06 394 PHE A O 1
ATOM 3150 N N . THR A 1 395 ? -25.122 27.852 42.575 1.00 56.72 395 THR A N 1
ATOM 3151 C CA . THR A 1 395 ? -25.263 29.032 43.454 1.00 56.72 395 THR A CA 1
ATOM 3152 C C . THR A 1 395 ? -25.829 30.262 42.734 1.00 56.72 395 THR A C 1
ATOM 3154 O O . THR A 1 395 ? -26.486 31.082 43.369 1.00 56.72 395 THR A O 1
ATOM 3157 N N . GLY A 1 396 ? -25.663 30.374 41.410 1.00 52.81 396 GLY A N 1
ATOM 3158 C CA . GLY A 1 396 ? -26.319 31.408 40.599 1.00 52.81 396 GLY A CA 1
ATOM 3159 C C . GLY A 1 396 ? -27.811 31.155 40.327 1.00 52.81 396 GLY A C 1
ATOM 3160 O O . GLY A 1 396 ? -28.574 32.107 40.170 1.00 52.81 396 GLY A O 1
ATOM 3161 N N . LEU A 1 397 ? -28.246 29.889 40.296 1.00 51.09 397 LEU A N 1
ATOM 3162 C CA . LEU A 1 397 ? -29.651 29.496 40.082 1.00 51.09 397 LEU A CA 1
ATOM 3163 C C . LEU A 1 397 ? -30.485 29.472 41.370 1.00 51.09 397 LEU A C 1
ATOM 3165 O O . LEU A 1 397 ? -31.697 29.678 41.319 1.00 51.09 397 LEU A O 1
ATOM 3169 N N . PHE A 1 398 ? -29.849 29.269 42.523 1.00 48.47 398 PHE A N 1
ATOM 3170 C CA . PHE A 1 398 ? -30.494 29.324 43.830 1.00 48.47 398 PHE A CA 1
ATOM 3171 C C . PHE A 1 398 ? -29.921 30.490 44.628 1.00 48.47 398 PHE A C 1
ATOM 3173 O O . PHE A 1 398 ? -28.971 30.339 45.393 1.00 48.47 398 PHE A O 1
ATOM 3180 N N . GLY A 1 399 ? -30.514 31.670 44.427 1.00 42.84 399 GLY A N 1
ATOM 3181 C CA . GLY A 1 399 ? -30.223 32.852 45.227 1.00 42.84 399 GLY A CA 1
ATOM 3182 C C . GLY A 1 399 ? -30.272 32.531 46.721 1.00 42.84 399 GLY A C 1
ATOM 3183 O O . GLY A 1 399 ? -31.195 31.880 47.209 1.00 42.84 399 GLY A O 1
ATOM 3184 N N . SER A 1 400 ? -29.247 32.993 47.429 1.00 50.12 400 SER A N 1
ATOM 3185 C CA . SER A 1 400 ? -29.063 32.875 48.870 1.00 50.12 400 SER A CA 1
ATOM 3186 C C . SER A 1 400 ? -30.295 33.351 49.649 1.00 50.12 400 SER A C 1
ATOM 3188 O O . SER A 1 400 ? -30.472 34.548 49.872 1.00 50.12 400 SER A O 1
ATOM 3190 N N . SER A 1 401 ? -31.118 32.411 50.108 1.00 46.03 401 SER A N 1
ATOM 3191 C CA . SER A 1 401 ? -31.966 32.596 51.283 1.00 46.03 401 SER A CA 1
ATOM 3192 C C . SER A 1 401 ? -31.343 31.804 52.431 1.00 46.03 401 SER A C 1
ATOM 3194 O O . SER A 1 401 ? -31.392 30.572 52.434 1.00 46.03 401 SER A O 1
ATOM 3196 N N . GLU A 1 402 ? -30.717 32.507 53.376 1.00 46.19 402 GLU A N 1
ATOM 3197 C CA . GLU A 1 402 ? -30.298 31.937 54.661 1.00 46.19 402 GLU A CA 1
ATOM 3198 C C . GLU A 1 402 ? -31.486 31.225 55.334 1.00 46.19 402 GLU A C 1
ATOM 3200 O O . GLU A 1 402 ? -32.571 31.808 55.423 1.00 46.19 402 GLU A O 1
ATOM 3205 N N . PRO A 1 403 ? -31.330 29.979 55.813 1.00 46.31 403 PRO A N 1
ATOM 3206 C CA . PRO A 1 403 ? -32.388 29.312 56.552 1.00 46.31 403 PRO A CA 1
ATOM 3207 C C . PRO A 1 403 ? -32.408 29.813 58.002 1.00 46.31 403 PRO A C 1
ATOM 3209 O O . PRO A 1 403 ? -31.410 29.719 58.717 1.00 46.31 403 PRO A O 1
ATOM 3212 N N . GLU A 1 404 ? -33.565 30.314 58.445 1.00 47.38 404 GLU A N 1
ATOM 3213 C CA . GLU A 1 404 ? -33.840 30.619 59.855 1.00 47.38 404 GLU A CA 1
ATOM 3214 C C . GLU A 1 404 ? -33.532 29.411 60.769 1.00 47.38 404 GLU A C 1
ATOM 3216 O O . GLU A 1 404 ? -33.828 28.261 60.412 1.00 47.38 404 GLU A O 1
ATOM 3221 N N . PRO A 1 405 ? -32.975 29.639 61.973 1.00 50.41 405 PRO A N 1
ATOM 3222 C CA . PRO A 1 405 ? -32.629 28.562 62.889 1.00 50.41 405 PRO A CA 1
ATOM 3223 C C . PRO A 1 405 ? -33.892 27.937 63.501 1.00 50.41 405 PRO A C 1
ATOM 3225 O O . PRO A 1 405 ? -34.709 28.608 64.131 1.00 50.41 405 PRO A O 1
ATOM 3228 N N . LYS A 1 406 ? -34.037 26.616 63.342 1.00 50.00 406 LYS A N 1
ATOM 3229 C CA . LYS A 1 406 ? -35.098 25.821 63.983 1.00 50.00 406 LYS A CA 1
ATOM 3230 C C . LYS A 1 406 ? -34.872 25.700 65.501 1.00 50.00 406 LYS A C 1
ATOM 3232 O O . LYS A 1 406 ? -33.725 25.551 65.921 1.00 50.00 406 LYS A O 1
ATOM 3237 N N . PRO A 1 407 ? -35.945 25.687 66.316 1.00 50.94 407 PRO A N 1
ATOM 3238 C CA . PRO A 1 407 ? -35.845 25.560 67.767 1.00 50.94 407 PRO A CA 1
ATOM 3239 C C . PRO A 1 407 ? -35.468 24.133 68.206 1.00 50.94 407 PRO A C 1
ATOM 3241 O O . PRO A 1 407 ? -35.858 23.147 67.576 1.00 50.94 407 PRO A O 1
ATOM 3244 N N . GLU A 1 408 ? -34.704 24.049 69.299 1.00 46.12 408 GLU A N 1
ATOM 3245 C CA . GLU A 1 408 ? -34.215 22.813 69.927 1.00 46.12 408 GLU A CA 1
ATOM 3246 C C . GLU A 1 408 ? -35.352 21.872 70.373 1.00 46.12 408 GLU A C 1
ATOM 3248 O O . GLU A 1 408 ? -36.331 22.334 70.964 1.00 46.12 408 GLU A O 1
ATOM 3253 N N . PRO A 1 409 ? -35.221 20.544 70.178 1.00 43.53 409 PRO A N 1
ATOM 3254 C CA . PRO A 1 409 ? -36.178 19.588 70.711 1.00 43.53 409 PRO A CA 1
ATOM 3255 C C . PRO A 1 409 ? -35.860 19.188 72.162 1.00 43.53 409 PRO A C 1
ATOM 3257 O O . PRO A 1 409 ? -34.728 18.876 72.537 1.00 43.53 409 PRO A O 1
ATOM 3260 N N . GLU A 1 410 ? -36.926 19.168 72.960 1.00 38.84 410 GLU A N 1
ATOM 3261 C CA . GLU A 1 410 ? -37.003 18.766 74.362 1.00 38.84 410 GLU A CA 1
ATOM 3262 C C . GLU A 1 410 ? -36.412 17.375 74.656 1.00 38.84 410 GLU A C 1
ATOM 3264 O O . GLU A 1 410 ? -36.618 16.391 73.943 1.00 38.84 410 GLU A O 1
ATOM 3269 N N . LYS A 1 411 ? -35.707 17.292 75.790 1.00 44.53 411 LYS A N 1
ATOM 3270 C CA . LYS A 1 411 ? -35.100 16.074 76.339 1.00 44.53 411 LYS A CA 1
ATOM 3271 C C . LYS A 1 411 ? -36.165 15.055 76.751 1.00 44.53 411 LYS A C 1
ATOM 3273 O O . LYS A 1 411 ? -36.874 15.273 77.730 1.00 44.53 411 LYS A O 1
ATOM 3278 N N . VAL A 1 412 ? -36.143 13.870 76.141 1.00 38.88 412 VAL A N 1
ATOM 3279 C CA . VAL A 1 412 ? -36.775 12.668 76.707 1.00 38.88 412 VAL A CA 1
ATOM 3280 C C . VAL A 1 412 ? -35.689 11.695 77.166 1.00 38.88 412 VAL A C 1
ATOM 3282 O O . VAL A 1 412 ? -34.935 11.137 76.374 1.00 38.88 412 VAL A O 1
ATOM 3285 N N . ARG A 1 413 ? -35.605 11.514 78.489 1.00 42.94 413 ARG A N 1
ATOM 3286 C CA . ARG A 1 413 ? -34.855 10.443 79.158 1.00 42.94 413 ARG A CA 1
ATOM 3287 C C . ARG A 1 413 ? -35.542 9.107 78.894 1.00 42.94 413 ARG A C 1
ATOM 3289 O O . ARG A 1 413 ? -36.697 8.982 79.277 1.00 42.94 413 ARG A O 1
ATOM 3296 N N . LEU A 1 414 ? -34.803 8.091 78.451 1.00 35.12 414 LEU A N 1
ATOM 3297 C CA . LEU A 1 414 ? -35.077 6.705 78.836 1.00 35.12 414 LEU A CA 1
ATOM 3298 C C . LEU A 1 414 ? -33.771 5.926 79.025 1.00 35.12 414 LEU A C 1
ATOM 3300 O O . LEU A 1 414 ? -32.845 5.976 78.223 1.00 35.12 414 LEU A O 1
ATOM 3304 N N . SER A 1 415 ? -33.721 5.269 80.175 1.00 35.06 415 SER A N 1
ATOM 3305 C CA . SER A 1 415 ? -32.627 4.512 80.757 1.00 35.06 415 SER A CA 1
ATOM 3306 C C . SER A 1 415 ? -32.568 3.064 80.265 1.00 35.06 415 SER A C 1
ATOM 3308 O O . SER A 1 415 ? -33.591 2.467 79.948 1.00 35.06 415 SER A O 1
ATOM 3310 N N . SER A 1 416 ? -31.356 2.509 80.377 1.00 37.53 416 SER A N 1
ATOM 3311 C CA . SER A 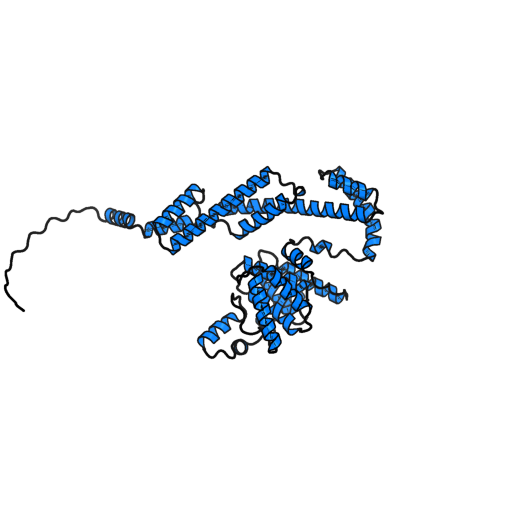1 416 ? -31.010 1.101 80.625 1.00 37.53 416 SER A CA 1
ATOM 3312 C C . SER A 1 416 ? -31.413 0.050 79.592 1.00 37.53 416 SER A C 1
ATOM 3314 O O . SER A 1 416 ? -32.549 -0.392 79.625 1.00 37.53 416 SER A O 1
ATOM 3316 N N . TRP A 1 417 ? -30.425 -0.491 78.867 1.00 29.97 417 TRP A N 1
ATOM 3317 C CA . TRP A 1 417 ? -30.253 -1.940 78.674 1.00 29.97 417 TRP A CA 1
ATOM 3318 C C . TRP A 1 417 ? -28.751 -2.278 78.690 1.00 29.97 417 TRP A C 1
ATOM 3320 O O . TRP A 1 417 ? -27.959 -1.659 77.983 1.00 29.97 417 TRP A O 1
ATOM 3330 N N . ARG A 1 418 ? -28.376 -3.210 79.577 1.00 36.66 418 ARG A N 1
ATOM 3331 C CA . ARG A 1 418 ? -27.055 -3.852 79.679 1.00 36.66 418 ARG A CA 1
ATOM 3332 C C . ARG A 1 418 ? -26.944 -4.975 78.644 1.00 36.66 418 ARG A C 1
ATOM 3334 O O . ARG A 1 418 ? -27.942 -5.650 78.396 1.00 36.66 418 ARG A O 1
ATOM 3341 N N . ILE A 1 419 ? -25.718 -5.243 78.198 1.00 35.41 419 ILE A N 1
ATOM 3342 C CA . ILE A 1 419 ? -25.173 -6.605 78.088 1.00 35.41 419 ILE A CA 1
ATOM 3343 C C . ILE A 1 419 ? -23.948 -6.648 78.992 1.00 35.41 419 ILE A C 1
ATOM 3345 O O . ILE A 1 419 ? -23.168 -5.668 78.939 1.00 35.41 419 ILE A O 1
#

Radius of gyration: 32.04 Å; chains: 1; bounding box: 68×62×116 Å

Organism: NCBI:txid3111310